Protein AF-A0A2A7MU70-F1 (afdb_monomer)

Radius of gyration: 35.74 Å; Cα contacts (8 Å, |Δi|>4): 914; chains: 1; bounding box: 142×62×98 Å

pLDDT: mean 81.2, std 16.35, range [29.73, 98.44]

Mean predicted aligned error: 14.12 Å

Structure (mmCIF, N/CA/C/O backbone):
data_AF-A0A2A7MU70-F1
#
_entry.id   AF-A0A2A7MU70-F1
#
loop_
_atom_site.group_PDB
_atom_site.id
_atom_site.type_symbol
_atom_site.label_atom_id
_atom_site.label_alt_id
_atom_site.label_comp_id
_atom_site.label_asym_id
_atom_site.label_entity_id
_atom_site.label_seq_id
_atom_site.pdbx_PDB_ins_code
_atom_site.Cartn_x
_atom_site.Cartn_y
_atom_site.Cartn_z
_atom_site.occupancy
_atom_site.B_iso_or_equiv
_atom_site.auth_seq_id
_atom_site.auth_comp_id
_atom_site.auth_asym_id
_atom_site.auth_atom_id
_atom_site.pdbx_PDB_model_num
ATOM 1 N N . MET A 1 1 ? 105.907 -12.868 -55.678 1.00 50.00 1 MET A N 1
ATOM 2 C CA . MET A 1 1 ? 104.737 -12.402 -56.465 1.00 50.00 1 MET A CA 1
ATOM 3 C C . MET A 1 1 ? 103.365 -12.575 -55.763 1.00 50.00 1 MET A C 1
ATOM 5 O O . MET A 1 1 ? 102.347 -12.581 -56.441 1.00 50.00 1 MET A O 1
ATOM 9 N N . ALA A 1 2 ? 103.272 -12.639 -54.420 1.00 52.34 2 ALA A N 1
ATOM 10 C CA . ALA A 1 2 ? 102.003 -12.931 -53.716 1.00 52.34 2 ALA A CA 1
ATOM 11 C C . ALA A 1 2 ? 101.252 -11.712 -53.111 1.00 52.34 2 ALA A C 1
ATOM 13 O O . ALA A 1 2 ? 100.068 -11.822 -52.807 1.00 52.34 2 ALA A O 1
ATOM 14 N N . LYS A 1 3 ? 101.882 -10.531 -52.970 1.00 53.47 3 LYS A N 1
ATOM 15 C CA . LYS A 1 3 ? 101.277 -9.360 -52.283 1.00 53.47 3 LYS A CA 1
ATOM 16 C C . LYS A 1 3 ? 100.297 -8.526 -53.140 1.00 53.47 3 LYS A C 1
ATOM 18 O O . LYS A 1 3 ? 99.399 -7.899 -52.589 1.00 53.47 3 LYS A O 1
ATOM 23 N N . GLY A 1 4 ? 100.407 -8.547 -54.475 1.00 58.09 4 GLY A N 1
ATOM 24 C CA . GLY A 1 4 ? 99.560 -7.740 -55.379 1.00 58.09 4 GLY A CA 1
ATOM 25 C C . GLY A 1 4 ? 98.138 -8.282 -55.596 1.00 58.09 4 GLY A C 1
ATOM 26 O O . GLY A 1 4 ? 97.181 -7.511 -55.635 1.00 58.09 4 GLY A O 1
ATOM 27 N N . LYS A 1 5 ? 97.966 -9.613 -55.648 1.00 58.41 5 LYS A N 1
ATOM 28 C CA . LYS A 1 5 ? 96.644 -10.255 -55.817 1.00 58.41 5 LYS A CA 1
ATOM 29 C C . LYS A 1 5 ? 95.727 -10.075 -54.599 1.00 58.41 5 LYS A C 1
ATOM 31 O O . LYS A 1 5 ? 94.513 -10.013 -54.765 1.00 58.41 5 LYS A O 1
ATOM 36 N N . TYR A 1 6 ? 96.285 -9.959 -53.391 1.00 60.03 6 TYR A N 1
ATOM 37 C CA . TYR A 1 6 ? 95.498 -9.769 -52.164 1.00 60.03 6 TYR A CA 1
ATOM 38 C C . TYR A 1 6 ? 94.924 -8.346 -52.059 1.00 60.03 6 TYR A C 1
ATOM 40 O O . TYR A 1 6 ? 93.779 -8.177 -51.651 1.00 60.03 6 TYR A O 1
ATOM 48 N N . LYS A 1 7 ? 95.681 -7.328 -52.502 1.00 67.56 7 LYS A N 1
ATOM 49 C CA . LYS A 1 7 ? 95.237 -5.923 -52.524 1.00 67.56 7 LYS A CA 1
ATOM 50 C C . LYS A 1 7 ? 94.101 -5.695 -53.528 1.00 67.56 7 LYS A C 1
ATOM 52 O O . LYS A 1 7 ? 93.102 -5.091 -53.165 1.00 67.56 7 LYS A O 1
ATOM 57 N N . SER A 1 8 ? 94.214 -6.254 -54.736 1.00 68.62 8 SER A N 1
ATOM 58 C CA . SER A 1 8 ? 93.162 -6.184 -55.766 1.00 68.62 8 SER A CA 1
ATOM 59 C C . SER A 1 8 ? 91.883 -6.927 -55.351 1.00 68.62 8 SER A C 1
ATOM 61 O O . SER A 1 8 ? 90.789 -6.400 -55.525 1.00 68.62 8 SER A O 1
ATOM 63 N N . ARG A 1 9 ? 91.992 -8.116 -54.736 1.00 70.94 9 ARG A N 1
ATOM 64 C CA . ARG A 1 9 ? 90.818 -8.846 -54.221 1.00 70.94 9 ARG A CA 1
ATOM 65 C C . ARG A 1 9 ? 90.132 -8.125 -53.063 1.00 70.94 9 ARG A C 1
ATOM 67 O O . ARG A 1 9 ? 88.909 -8.150 -52.997 1.00 70.94 9 ARG A O 1
ATOM 74 N N . LYS A 1 10 ? 90.900 -7.486 -52.172 1.00 76.12 10 LYS A N 1
ATOM 75 C CA . LYS A 1 10 ? 90.348 -6.666 -51.087 1.00 76.12 10 LYS A CA 1
ATOM 76 C C . LYS A 1 10 ? 89.645 -5.425 -51.640 1.00 76.12 10 LYS A C 1
ATOM 78 O O . LYS A 1 10 ? 88.503 -5.205 -51.289 1.00 76.12 10 LYS A O 1
ATOM 83 N N . GLN A 1 11 ? 90.262 -4.700 -52.574 1.00 75.88 11 GLN A N 1
ATOM 84 C CA . GLN A 1 11 ? 89.642 -3.532 -53.213 1.00 75.88 11 GLN A CA 1
ATOM 85 C C . GLN A 1 11 ? 88.355 -3.879 -53.969 1.00 75.88 11 GLN A C 1
ATOM 87 O O . GLN A 1 11 ? 87.390 -3.136 -53.868 1.00 75.88 11 GLN A O 1
ATOM 92 N N . ASN A 1 12 ? 88.304 -5.017 -54.671 1.00 75.62 12 ASN A N 1
ATOM 93 C CA . ASN A 1 12 ? 87.067 -5.460 -55.319 1.00 75.62 12 ASN A CA 1
ATOM 94 C C . ASN A 1 12 ? 85.997 -5.870 -54.301 1.00 75.62 12 ASN A C 1
ATOM 96 O O . ASN A 1 12 ? 84.830 -5.578 -54.517 1.00 75.62 12 ASN A O 1
ATOM 100 N N . ARG A 1 13 ? 86.379 -6.509 -53.186 1.00 76.75 13 ARG A N 1
ATOM 101 C CA . ARG A 1 13 ? 85.439 -6.843 -52.107 1.00 76.75 13 ARG A CA 1
ATOM 102 C C . ARG A 1 13 ? 84.904 -5.584 -51.424 1.00 76.75 13 ARG A C 1
ATOM 104 O O . ARG A 1 13 ? 83.701 -5.482 -51.249 1.00 76.75 13 ARG A O 1
ATOM 111 N N . ASP A 1 14 ? 85.774 -4.624 -51.125 1.00 78.88 14 ASP A N 1
ATOM 112 C CA . ASP A 1 14 ? 85.409 -3.338 -50.528 1.00 78.88 14 ASP A CA 1
ATOM 113 C C . ASP A 1 14 ? 84.527 -2.519 -51.495 1.00 78.88 14 ASP A C 1
ATOM 115 O O . ASP A 1 14 ? 83.565 -1.893 -51.065 1.00 78.88 14 ASP A O 1
ATOM 119 N N . ALA A 1 15 ? 84.792 -2.566 -52.809 1.00 77.88 15 ALA A N 1
ATOM 120 C CA . ALA A 1 15 ? 83.971 -1.909 -53.831 1.00 77.88 15 ALA A CA 1
ATOM 121 C C . ALA A 1 15 ? 82.601 -2.582 -54.026 1.00 77.88 15 ALA A C 1
ATOM 123 O O . ALA A 1 15 ? 81.600 -1.883 -54.165 1.00 77.88 15 ALA A O 1
ATOM 124 N N . SER A 1 16 ? 82.533 -3.918 -54.006 1.00 78.44 16 SER A N 1
ATOM 125 C CA . SER A 1 16 ? 81.261 -4.651 -54.013 1.00 78.44 16 SER A CA 1
ATOM 126 C C . SER A 1 16 ? 80.456 -4.378 -52.746 1.00 78.44 16 SER A C 1
ATOM 128 O O . SER A 1 16 ? 79.264 -4.115 -52.841 1.00 78.44 16 SER A O 1
ATOM 130 N N . GLN A 1 17 ? 81.111 -4.351 -51.584 1.00 83.00 17 GLN A N 1
ATOM 131 C CA . GLN A 1 17 ? 80.466 -4.068 -50.305 1.00 83.00 17 GLN A CA 1
ATOM 132 C C . GLN A 1 17 ? 79.958 -2.622 -50.228 1.00 83.00 17 GLN A C 1
ATOM 134 O O . GLN A 1 17 ? 78.823 -2.402 -49.829 1.00 83.00 17 GLN A O 1
ATOM 139 N N . LEU A 1 18 ? 80.724 -1.645 -50.728 1.00 82.88 18 LEU A N 1
ATOM 140 C CA . LEU A 1 18 ? 80.245 -0.268 -50.908 1.00 82.88 18 LEU A CA 1
ATOM 141 C C . LEU A 1 18 ? 79.073 -0.177 -51.894 1.00 82.88 18 LEU A C 1
ATOM 143 O O . LEU A 1 18 ? 78.164 0.621 -51.686 1.00 82.88 18 LEU A O 1
ATOM 147 N N . GLY A 1 19 ? 79.079 -0.979 -52.963 1.00 84.25 19 GLY A N 1
ATOM 148 C CA . GLY A 1 19 ? 77.960 -1.071 -53.901 1.00 84.25 19 GLY A CA 1
ATOM 149 C C . GLY A 1 19 ? 76.687 -1.600 -53.235 1.00 84.25 19 GLY A C 1
ATOM 150 O O . GLY A 1 19 ? 75.623 -1.007 -53.397 1.00 84.25 19 GLY A O 1
ATOM 151 N N . GLU A 1 20 ? 76.805 -2.665 -52.442 1.00 85.69 20 GLU A N 1
ATOM 152 C CA . GLU A 1 20 ? 75.705 -3.244 -51.660 1.00 85.69 20 GLU A CA 1
ATOM 153 C C . GLU A 1 20 ? 75.196 -2.280 -50.577 1.00 85.69 20 GLU A C 1
ATOM 155 O O . GLU A 1 20 ? 73.985 -2.111 -50.425 1.00 85.69 20 GLU A O 1
ATOM 160 N N . ASP A 1 21 ? 76.097 -1.590 -49.874 1.00 85.12 21 ASP A N 1
ATOM 161 C CA . ASP A 1 21 ? 75.745 -0.599 -48.854 1.00 85.12 21 ASP A CA 1
ATOM 162 C C . ASP A 1 21 ? 75.052 0.628 -49.470 1.00 85.12 21 ASP A C 1
ATOM 164 O O . ASP A 1 21 ? 74.083 1.138 -48.907 1.00 85.12 21 ASP A O 1
ATOM 168 N N . LEU A 1 22 ? 75.478 1.080 -50.657 1.00 87.44 22 LEU A N 1
ATOM 169 C CA . LEU A 1 22 ? 74.813 2.170 -51.382 1.00 87.44 22 LEU A CA 1
ATOM 170 C C . LEU A 1 22 ? 73.415 1.785 -51.870 1.00 87.44 22 LEU A C 1
ATOM 172 O O . LEU A 1 22 ? 72.514 2.624 -51.832 1.00 87.44 22 LEU A O 1
ATOM 176 N N . VAL A 1 23 ? 73.218 0.545 -52.326 1.00 89.00 23 VAL A N 1
ATOM 177 C CA . VAL A 1 23 ? 71.884 0.040 -52.685 1.00 89.00 23 VAL A CA 1
ATOM 178 C C . VAL A 1 23 ? 71.000 -0.018 -51.439 1.00 89.00 23 VAL A C 1
ATOM 180 O O . VAL A 1 23 ? 69.914 0.554 -51.444 1.00 89.00 23 VAL A O 1
ATOM 183 N N . ARG A 1 24 ? 71.507 -0.570 -50.329 1.00 89.25 24 ARG A N 1
ATOM 184 C CA . ARG A 1 24 ? 70.776 -0.630 -49.054 1.00 89.25 24 ARG A CA 1
ATOM 185 C C . ARG A 1 24 ? 70.381 0.754 -48.534 1.00 89.25 24 ARG A C 1
ATOM 187 O O . ARG A 1 24 ? 69.252 0.932 -48.088 1.00 89.25 24 ARG A O 1
ATOM 194 N N . LEU A 1 25 ? 71.282 1.736 -48.595 1.00 87.44 25 LEU A N 1
ATOM 195 C CA . LEU A 1 25 ? 70.993 3.111 -48.172 1.00 87.44 25 LEU A CA 1
ATOM 196 C C . LEU A 1 25 ? 69.966 3.795 -49.080 1.00 87.44 25 LEU A C 1
ATOM 198 O O . LEU A 1 25 ? 69.147 4.570 -48.591 1.00 87.44 25 LEU A O 1
ATOM 202 N N . ARG A 1 26 ? 69.977 3.509 -50.388 1.00 91.44 26 ARG A N 1
ATOM 203 C CA . ARG A 1 26 ? 68.947 4.007 -51.313 1.00 91.44 26 ARG A CA 1
ATOM 204 C C . ARG A 1 26 ? 67.582 3.409 -51.000 1.00 91.44 26 ARG A C 1
ATOM 206 O O . ARG A 1 26 ? 66.618 4.163 -50.932 1.00 91.44 26 ARG A O 1
ATOM 213 N N . ASP A 1 27 ? 67.515 2.108 -50.740 1.00 90.81 27 ASP A N 1
ATOM 214 C CA . ASP A 1 27 ? 66.263 1.439 -50.376 1.00 90.81 27 ASP A CA 1
ATOM 215 C C . ASP A 1 27 ? 65.715 1.967 -49.040 1.00 90.81 27 ASP A C 1
ATOM 217 O O . ASP A 1 27 ? 64.526 2.262 -48.924 1.00 90.81 27 ASP A O 1
ATOM 221 N N . GLN A 1 28 ? 66.588 2.185 -48.049 1.00 90.06 28 GLN A N 1
ATOM 222 C CA . GLN A 1 28 ? 66.215 2.812 -46.774 1.00 90.06 28 GLN A CA 1
ATOM 223 C C . GLN A 1 28 ? 65.716 4.249 -46.953 1.00 90.06 28 GLN A C 1
ATOM 225 O O . GLN A 1 28 ? 64.740 4.641 -46.320 1.00 90.06 28 GLN A O 1
ATOM 230 N N . LEU A 1 29 ? 66.350 5.036 -47.826 1.00 91.19 29 LEU A N 1
ATOM 231 C CA . LEU A 1 29 ? 65.926 6.407 -48.105 1.00 91.19 29 LEU A CA 1
ATOM 232 C C . LEU A 1 29 ? 64.557 6.452 -48.798 1.00 91.19 29 LEU A C 1
ATOM 234 O O . LEU A 1 29 ? 63.740 7.303 -48.456 1.00 91.19 29 LEU A O 1
ATOM 238 N N . VAL A 1 30 ? 64.284 5.531 -49.727 1.00 92.44 30 VAL A N 1
ATOM 239 C CA . VAL A 1 30 ? 62.965 5.403 -50.369 1.00 92.44 30 VAL A CA 1
ATOM 240 C C . VAL A 1 30 ? 61.893 5.024 -49.342 1.00 92.44 30 VAL A C 1
ATOM 242 O O . VAL A 1 30 ? 60.813 5.615 -49.338 1.00 92.44 30 VAL A O 1
ATOM 245 N N . GLU A 1 31 ? 62.194 4.096 -48.432 1.00 91.75 31 GLU A N 1
ATOM 246 C CA . GLU A 1 31 ? 61.264 3.685 -47.375 1.00 91.75 31 GLU A CA 1
ATOM 247 C C . GLU A 1 31 ? 60.972 4.817 -46.377 1.00 91.75 31 GLU A C 1
ATOM 249 O O . GLU A 1 31 ? 59.815 5.060 -46.034 1.00 91.75 31 GLU A O 1
ATOM 254 N N . GLU A 1 32 ? 61.991 5.563 -45.949 1.00 88.81 32 GLU A N 1
ATOM 255 C CA . GLU A 1 32 ? 61.807 6.711 -45.052 1.00 88.81 32 GLU A CA 1
ATOM 256 C C . GLU A 1 32 ? 61.077 7.875 -45.742 1.00 88.81 32 GLU A C 1
ATOM 258 O O . GLU A 1 32 ? 60.243 8.538 -45.123 1.00 88.81 32 GLU A O 1
ATOM 263 N N . GLN A 1 33 ? 61.300 8.098 -47.042 1.00 91.62 33 GLN A N 1
ATOM 264 C CA . GLN A 1 33 ? 60.516 9.064 -47.821 1.00 91.62 33 GLN A CA 1
ATOM 265 C C . GLN A 1 33 ? 59.041 8.662 -47.920 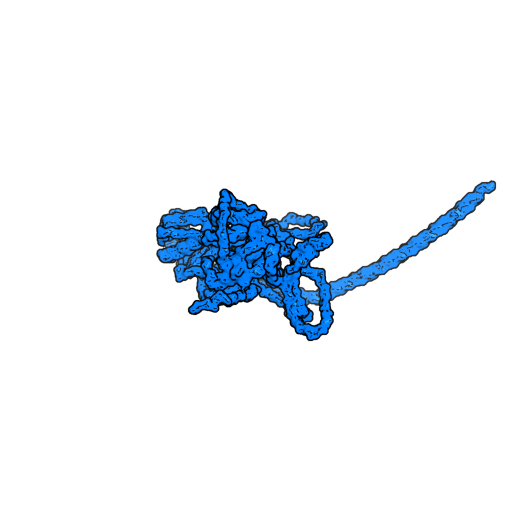1.00 91.62 33 GLN A C 1
ATOM 267 O O . GLN A 1 33 ? 58.169 9.526 -47.801 1.00 91.62 33 GLN A O 1
ATOM 272 N N . ARG A 1 34 ? 58.750 7.364 -48.076 1.00 92.00 34 ARG A N 1
ATOM 273 C CA . ARG A 1 34 ? 57.380 6.837 -48.057 1.00 92.00 34 ARG A CA 1
ATOM 274 C C . ARG A 1 34 ? 56.719 7.049 -46.694 1.00 92.00 34 ARG A C 1
ATOM 276 O O . ARG A 1 34 ? 55.629 7.610 -46.638 1.00 92.00 34 ARG A O 1
ATOM 283 N N . ARG A 1 35 ? 57.402 6.705 -45.596 1.00 90.25 35 ARG A N 1
ATOM 284 C CA . ARG A 1 35 ? 56.909 6.942 -44.224 1.00 90.25 35 ARG A CA 1
ATOM 285 C C . ARG A 1 35 ? 56.655 8.418 -43.941 1.00 90.25 35 ARG A C 1
ATOM 287 O O . ARG A 1 35 ? 55.662 8.760 -43.304 1.00 90.25 35 ARG A O 1
ATOM 294 N N . LEU A 1 36 ? 57.527 9.305 -44.421 1.00 90.50 36 LEU A N 1
ATOM 295 C CA . LEU A 1 36 ? 57.342 10.747 -44.275 1.00 90.50 36 LEU A CA 1
ATOM 296 C C . LEU A 1 36 ? 56.106 11.238 -45.043 1.00 90.50 36 LEU A C 1
ATOM 298 O O . LEU A 1 36 ? 55.382 12.091 -44.532 1.00 90.50 36 LEU A O 1
ATOM 302 N N . ALA A 1 37 ? 55.855 10.712 -46.246 1.00 92.12 37 ALA A N 1
ATOM 303 C CA . ALA A 1 37 ? 54.660 11.040 -47.021 1.00 92.12 37 ALA A CA 1
ATOM 304 C C . ALA A 1 37 ? 53.382 10.569 -46.306 1.00 92.12 37 ALA A C 1
ATOM 306 O O . ALA A 1 37 ? 52.474 11.371 -46.104 1.00 92.12 37 ALA A O 1
ATOM 307 N N . GLU A 1 38 ? 53.362 9.328 -45.809 1.00 91.25 38 GLU A N 1
ATOM 308 C CA . GLU A 1 38 ? 52.246 8.789 -45.018 1.00 91.25 38 GLU A CA 1
ATOM 309 C C . GLU A 1 38 ? 51.995 9.603 -43.736 1.00 91.25 38 GLU A C 1
ATOM 311 O O . GLU A 1 38 ? 50.849 9.888 -43.385 1.00 91.25 38 GLU A O 1
ATOM 316 N N . MET A 1 39 ? 53.053 10.025 -43.032 1.00 89.06 39 MET A N 1
ATOM 317 C CA . MET A 1 39 ? 52.909 10.879 -41.848 1.00 89.06 39 MET A CA 1
ATOM 318 C C . MET A 1 39 ? 52.376 12.273 -42.188 1.00 89.06 39 MET A C 1
ATOM 320 O O . MET A 1 39 ? 51.595 12.822 -41.410 1.00 89.06 39 MET A O 1
ATOM 324 N N . ARG A 1 40 ? 52.751 12.842 -43.339 1.00 92.50 40 ARG A N 1
ATOM 325 C CA . ARG A 1 40 ? 52.205 14.126 -43.802 1.00 92.50 40 ARG A CA 1
ATOM 326 C C . ARG A 1 40 ? 50.719 14.014 -44.115 1.00 92.50 40 ARG A C 1
ATOM 328 O O . ARG A 1 40 ? 49.951 14.814 -43.589 1.00 92.50 40 ARG A O 1
ATOM 335 N N . GLU A 1 41 ? 50.306 12.989 -44.856 1.00 91.75 41 GLU A N 1
ATOM 336 C CA . GLU A 1 41 ? 48.889 12.739 -45.149 1.00 91.75 41 GLU A CA 1
ATOM 337 C C . GLU A 1 41 ? 48.064 12.550 -43.869 1.00 91.75 41 GLU A C 1
ATOM 339 O O . GLU A 1 41 ? 47.000 13.153 -43.724 1.00 91.75 41 GLU A O 1
ATOM 344 N N . ARG A 1 42 ? 48.581 11.791 -42.891 1.00 90.88 42 ARG A N 1
ATOM 345 C CA . ARG A 1 42 ? 47.941 11.657 -41.570 1.00 90.88 42 ARG A CA 1
ATOM 346 C C . ARG A 1 42 ? 47.844 12.991 -40.839 1.00 90.88 42 ARG A C 1
ATOM 348 O O . ARG A 1 42 ? 46.791 13.300 -40.296 1.00 90.88 42 ARG A O 1
ATOM 355 N N . SER A 1 43 ? 48.905 13.799 -40.853 1.00 92.50 43 SER A N 1
ATOM 356 C CA . SER A 1 43 ? 48.896 15.111 -40.193 1.00 92.50 43 SER A CA 1
ATOM 357 C C . SER A 1 43 ? 47.890 16.082 -40.820 1.00 92.50 43 SER A C 1
ATOM 359 O O . SER A 1 43 ? 47.242 16.845 -40.106 1.00 92.50 43 SER A O 1
ATOM 361 N N . GLU A 1 44 ? 47.712 16.026 -42.143 1.00 93.56 44 GLU A N 1
ATOM 362 C CA . GLU A 1 44 ? 46.719 16.828 -42.857 1.00 93.56 44 GLU A CA 1
ATOM 363 C C . GLU A 1 44 ? 45.293 16.356 -42.561 1.00 93.56 44 GLU A C 1
ATOM 365 O O . GLU A 1 44 ? 44.403 17.184 -42.361 1.00 93.56 44 GLU A O 1
ATOM 370 N N . LEU A 1 45 ? 45.071 15.041 -42.491 1.00 93.06 45 LEU A N 1
ATOM 371 C CA . LEU A 1 45 ? 43.782 14.460 -42.119 1.00 93.06 45 LEU A CA 1
ATOM 372 C C . LEU A 1 45 ? 43.409 14.808 -40.672 1.00 93.06 45 LEU A C 1
ATOM 374 O O . LEU A 1 45 ? 42.289 15.251 -40.426 1.00 93.06 45 LEU A O 1
ATOM 378 N N . ASP A 1 46 ? 44.351 14.700 -39.735 1.00 90.69 46 ASP A N 1
ATOM 379 C CA . ASP A 1 46 ? 44.149 15.092 -38.336 1.00 90.69 46 ASP A CA 1
ATOM 380 C C . ASP A 1 46 ? 43.826 16.586 -38.208 1.00 90.69 46 ASP A C 1
ATOM 382 O O . ASP A 1 46 ? 42.947 16.972 -37.435 1.00 90.69 46 ASP A O 1
ATOM 386 N N . ALA A 1 47 ? 44.511 17.442 -38.974 1.00 93.00 47 ALA A N 1
ATOM 387 C CA . ALA A 1 47 ? 44.232 18.875 -38.994 1.00 93.00 47 ALA A CA 1
ATOM 388 C C . ALA A 1 47 ? 42.815 19.175 -39.511 1.00 93.00 47 ALA A C 1
ATOM 390 O O . ALA A 1 47 ? 42.127 20.017 -38.931 1.00 93.00 47 ALA A O 1
ATOM 391 N N . ARG A 1 48 ? 42.358 18.459 -40.549 1.00 94.25 48 ARG A N 1
ATOM 392 C CA . ARG A 1 48 ? 40.989 18.578 -41.080 1.00 94.25 48 ARG A CA 1
ATOM 393 C C . ARG A 1 48 ? 39.946 18.103 -40.072 1.00 94.25 48 ARG A C 1
ATOM 395 O O . ARG A 1 48 ? 39.055 18.870 -39.742 1.00 94.25 48 ARG A O 1
ATOM 402 N N . LEU A 1 49 ? 40.110 16.912 -39.490 1.00 91.88 49 LEU A N 1
ATOM 403 C CA . LEU A 1 49 ? 39.174 16.392 -38.484 1.00 91.88 49 LEU A CA 1
ATOM 404 C C . LEU A 1 49 ? 39.071 17.298 -37.250 1.00 91.88 49 LEU A C 1
ATOM 406 O O . LEU A 1 49 ? 37.993 17.443 -36.677 1.00 91.88 49 LEU A O 1
ATOM 410 N N . ARG A 1 50 ? 40.175 17.935 -36.834 1.00 92.19 50 ARG A N 1
ATOM 411 C CA . ARG A 1 50 ? 40.150 18.927 -35.747 1.00 92.19 50 ARG A CA 1
ATOM 412 C C . ARG A 1 50 ? 39.373 20.185 -36.125 1.00 92.19 50 ARG A C 1
ATOM 414 O O . ARG A 1 50 ? 38.678 20.723 -35.266 1.00 92.19 50 ARG A O 1
ATOM 421 N N . ALA A 1 51 ? 39.492 20.647 -37.369 1.00 93.88 51 ALA A N 1
ATOM 422 C CA . ALA A 1 51 ? 38.715 21.778 -37.866 1.00 93.88 51 ALA A CA 1
ATOM 423 C C . ALA A 1 51 ? 37.217 21.433 -37.931 1.00 93.88 51 ALA A C 1
ATOM 425 O O . ALA A 1 51 ? 36.409 22.175 -37.376 1.00 93.88 51 ALA A O 1
ATOM 426 N N . ASP A 1 52 ? 36.870 20.268 -38.483 1.00 91.50 52 ASP A N 1
ATOM 427 C CA . ASP A 1 52 ? 35.486 19.786 -38.580 1.00 91.50 52 ASP A CA 1
ATOM 428 C C . ASP A 1 52 ? 34.852 19.606 -37.190 1.00 91.50 52 ASP A C 1
ATOM 430 O O . ASP A 1 52 ? 33.708 19.996 -36.956 1.00 91.50 52 ASP A O 1
ATOM 434 N N . LEU A 1 53 ? 35.606 19.066 -36.223 1.00 90.31 53 LEU A N 1
ATOM 435 C CA . LEU A 1 53 ? 35.151 18.937 -34.838 1.00 90.31 53 LEU A CA 1
ATOM 436 C C . LEU A 1 53 ? 34.905 20.307 -34.192 1.00 90.31 53 LEU A C 1
ATOM 438 O O . LEU A 1 53 ? 33.909 20.479 -33.489 1.00 90.31 53 LEU A O 1
ATOM 442 N N . ALA A 1 54 ? 35.793 21.278 -34.415 1.00 92.38 54 ALA A N 1
ATOM 443 C CA . ALA A 1 54 ? 35.626 22.629 -33.885 1.00 92.38 54 ALA A CA 1
ATOM 444 C C . ALA A 1 54 ? 34.384 23.319 -34.473 1.00 92.38 54 ALA A C 1
ATOM 446 O O . ALA A 1 54 ? 33.630 23.955 -33.734 1.00 92.38 54 ALA A O 1
ATOM 447 N N . GLU A 1 55 ? 34.131 23.144 -35.771 1.00 94.12 55 GLU A N 1
ATOM 448 C CA . GLU A 1 55 ? 32.933 23.656 -36.438 1.00 94.12 55 GLU A CA 1
ATOM 449 C C . GLU A 1 55 ? 31.657 22.986 -35.909 1.00 94.12 55 GLU A C 1
ATOM 451 O O . GLU A 1 55 ? 30.692 23.673 -35.566 1.00 94.12 55 GLU A O 1
ATOM 456 N N . ALA A 1 56 ? 31.663 21.660 -35.743 1.00 89.81 56 ALA A N 1
ATOM 457 C CA . ALA A 1 56 ? 30.533 20.920 -35.184 1.00 89.81 56 ALA A CA 1
ATOM 458 C C . ALA A 1 56 ? 30.214 21.338 -33.737 1.00 89.81 56 ALA A C 1
ATOM 460 O O . ALA A 1 56 ? 29.041 21.470 -33.376 1.00 89.81 56 ALA A O 1
ATOM 461 N N . ILE A 1 57 ? 31.239 21.588 -32.912 1.00 88.56 57 ILE A N 1
ATOM 462 C CA . ILE A 1 57 ? 31.071 22.115 -31.549 1.00 88.56 57 ILE A CA 1
ATOM 463 C C . ILE A 1 57 ? 30.436 23.507 -31.595 1.00 88.56 57 ILE A C 1
ATOM 465 O O . ILE A 1 57 ? 29.449 23.739 -30.899 1.00 88.56 57 ILE A O 1
ATOM 469 N N . ALA A 1 58 ? 30.936 24.406 -32.446 1.00 91.50 58 ALA A N 1
ATOM 470 C CA . ALA A 1 58 ? 30.385 25.753 -32.578 1.00 91.50 58 ALA A CA 1
ATOM 471 C C . ALA A 1 58 ? 28.922 25.739 -33.058 1.00 91.50 58 ALA A C 1
ATOM 473 O O . ALA A 1 58 ? 28.089 26.472 -32.522 1.00 91.50 58 ALA A O 1
ATOM 474 N N . ALA A 1 59 ? 28.584 24.875 -34.019 1.00 88.56 59 ALA A N 1
ATOM 475 C CA . ALA A 1 59 ? 27.219 24.709 -34.511 1.00 88.56 59 ALA A CA 1
ATOM 476 C C . ALA A 1 59 ? 26.278 24.162 -33.426 1.00 88.56 59 ALA A C 1
ATOM 478 O O . ALA A 1 59 ? 25.183 24.695 -33.230 1.00 88.56 59 ALA A O 1
ATOM 479 N N . ARG A 1 60 ? 26.712 23.138 -32.676 1.00 90.88 60 ARG A N 1
ATOM 480 C CA . ARG A 1 60 ? 25.967 22.611 -31.523 1.00 90.88 60 ARG A CA 1
ATOM 481 C C . ARG A 1 60 ? 25.726 23.706 -30.488 1.00 90.88 60 ARG A C 1
ATOM 483 O O . ARG A 1 60 ? 24.593 23.893 -30.053 1.00 90.88 60 ARG A O 1
ATOM 490 N N . ASP A 1 61 ? 26.770 24.437 -30.112 1.00 89.62 61 ASP A N 1
ATOM 491 C CA . ASP A 1 61 ? 26.691 25.460 -29.073 1.00 89.62 61 ASP A CA 1
ATOM 492 C C . ASP A 1 61 ? 25.778 26.621 -29.502 1.00 89.62 61 ASP A C 1
ATOM 494 O O . ASP A 1 61 ? 24.989 27.103 -28.691 1.00 89.62 61 ASP A O 1
ATOM 498 N N . ALA A 1 62 ? 25.783 27.003 -30.784 1.00 88.00 62 ALA A N 1
ATOM 499 C CA . ALA A 1 62 ? 24.862 28.001 -31.332 1.00 88.00 62 ALA A CA 1
ATOM 500 C C . ALA A 1 62 ? 23.388 27.555 -31.271 1.00 88.00 62 ALA A C 1
ATOM 502 O O . ALA A 1 62 ? 22.515 28.358 -30.939 1.00 88.00 62 ALA A O 1
ATOM 503 N N . VAL A 1 63 ? 23.101 26.277 -31.549 1.00 88.12 63 VAL A N 1
ATOM 504 C CA . VAL A 1 63 ? 21.742 25.709 -31.448 1.00 88.12 63 VAL A CA 1
ATOM 505 C C . VAL A 1 63 ? 21.296 25.583 -29.987 1.00 88.12 63 VAL A C 1
ATOM 507 O O . VAL A 1 63 ? 20.137 25.855 -29.665 1.00 88.12 63 VAL A O 1
ATOM 510 N N . CYS A 1 64 ? 22.206 25.204 -29.087 1.00 85.94 64 CYS A N 1
ATOM 511 C CA . CYS A 1 64 ? 21.907 25.014 -27.668 1.00 85.94 64 CYS A CA 1
ATOM 512 C C . CYS A 1 64 ? 21.838 26.328 -26.873 1.00 85.94 64 CYS A C 1
ATOM 514 O O . CYS A 1 64 ? 21.103 26.389 -25.887 1.00 85.94 64 CYS A O 1
ATOM 516 N N . ALA A 1 65 ? 22.544 27.387 -27.281 1.00 90.81 65 ALA A N 1
ATOM 517 C CA . ALA A 1 65 ? 22.590 28.675 -26.580 1.00 90.81 65 ALA A CA 1
ATOM 518 C C . ALA A 1 65 ? 21.207 29.260 -26.208 1.00 90.81 65 ALA A C 1
ATOM 520 O O . ALA A 1 65 ? 21.003 29.564 -25.029 1.00 90.81 65 ALA A O 1
ATOM 521 N N . PRO A 1 66 ? 20.219 29.381 -27.121 1.00 88.81 66 PRO A N 1
ATOM 522 C CA . PRO A 1 66 ? 18.899 29.908 -26.762 1.00 88.81 66 PRO A CA 1
ATOM 523 C C . PRO A 1 66 ? 18.131 28.991 -25.799 1.00 88.81 66 PRO A C 1
ATOM 525 O O . PRO A 1 66 ? 17.371 29.474 -24.960 1.00 88.81 66 PRO A O 1
ATOM 528 N N . GLN A 1 67 ? 18.336 27.672 -25.880 1.00 84.81 67 GLN A N 1
ATOM 529 C CA . GLN A 1 67 ? 17.723 26.719 -24.951 1.00 84.81 67 GLN A CA 1
ATOM 530 C C . GLN A 1 67 ? 18.341 26.834 -23.554 1.00 84.81 67 GLN A C 1
ATOM 532 O O . GLN A 1 67 ? 17.609 26.870 -22.568 1.00 84.81 67 GLN A O 1
ATOM 537 N N . LEU A 1 68 ? 19.669 26.955 -23.463 1.00 86.38 68 LEU A N 1
ATOM 538 C CA . LEU A 1 68 ? 20.385 27.171 -22.203 1.00 86.38 68 LEU A CA 1
ATOM 539 C C . LEU A 1 68 ? 19.995 28.499 -21.547 1.00 86.38 68 LEU A C 1
ATOM 541 O O . LEU A 1 68 ? 19.810 28.544 -20.328 1.00 86.38 68 LEU A O 1
ATOM 545 N N . GLN A 1 69 ? 19.816 29.557 -22.343 1.00 89.81 69 GLN A N 1
ATOM 546 C CA . GLN A 1 69 ? 19.325 30.838 -21.842 1.00 89.81 69 GLN A CA 1
ATOM 547 C C . GLN A 1 69 ? 17.912 30.694 -21.274 1.00 89.81 69 GLN A C 1
ATOM 549 O O . GLN A 1 69 ? 17.682 31.055 -20.126 1.00 89.81 69 GLN A O 1
ATOM 554 N N . ARG A 1 70 ? 16.995 30.061 -22.015 1.00 87.69 70 ARG A N 1
ATOM 555 C CA . ARG A 1 70 ? 15.627 29.821 -21.539 1.00 87.69 70 ARG A CA 1
ATOM 556 C C . ARG A 1 70 ? 15.589 28.993 -20.253 1.00 87.69 70 ARG A C 1
ATOM 558 O O . ARG A 1 70 ? 14.859 29.340 -19.336 1.00 87.69 70 ARG A O 1
ATOM 565 N N . ILE A 1 71 ? 16.401 27.938 -20.155 1.00 85.31 71 ILE A N 1
ATOM 566 C CA . ILE A 1 71 ? 16.527 27.132 -18.928 1.00 85.31 71 ILE A CA 1
ATOM 567 C C . ILE A 1 71 ? 17.038 27.989 -17.763 1.00 85.31 71 ILE A C 1
ATOM 569 O O . ILE A 1 71 ? 16.601 27.809 -16.626 1.00 85.31 71 ILE A O 1
ATOM 573 N N . THR A 1 72 ? 17.963 28.913 -18.026 1.00 91.06 72 THR A N 1
ATOM 574 C CA . THR A 1 72 ? 18.486 29.835 -17.011 1.00 91.06 72 THR A CA 1
ATOM 575 C C . THR A 1 72 ? 17.401 30.795 -16.534 1.00 91.06 72 THR A C 1
ATOM 577 O O . THR A 1 72 ? 17.188 30.900 -15.326 1.00 91.06 72 THR A O 1
ATOM 580 N N . ASP A 1 73 ? 16.658 31.400 -17.459 1.00 91.12 73 ASP A N 1
ATOM 581 C CA . ASP A 1 73 ? 15.548 32.305 -17.156 1.00 91.12 73 ASP A CA 1
ATOM 582 C C . ASP A 1 73 ? 14.440 31.575 -16.370 1.00 91.12 73 ASP A C 1
ATOM 584 O O . ASP A 1 73 ? 14.014 32.026 -15.303 1.00 91.12 73 ASP A O 1
ATOM 588 N N . ASP A 1 74 ? 14.039 30.382 -16.823 1.00 87.00 74 ASP A N 1
ATOM 589 C CA . ASP A 1 74 ? 13.051 29.535 -16.143 1.00 87.00 74 ASP A CA 1
ATOM 590 C C . ASP A 1 74 ? 13.527 29.160 -14.729 1.00 87.00 74 ASP A C 1
ATOM 592 O O . ASP A 1 74 ? 12.758 29.201 -13.763 1.00 87.00 74 ASP A O 1
ATOM 596 N N . ARG A 1 75 ? 14.819 28.848 -14.562 1.00 89.00 75 ARG A N 1
ATOM 597 C CA . ARG A 1 75 ? 15.419 28.556 -13.253 1.00 89.00 75 ARG A CA 1
ATOM 598 C C . ARG A 1 75 ? 15.353 29.763 -12.320 1.00 89.00 75 ARG A C 1
ATOM 600 O O . ARG A 1 75 ? 15.121 29.580 -11.121 1.00 89.00 75 ARG A O 1
ATOM 607 N N . GLU A 1 76 ? 15.568 30.976 -12.820 1.00 92.19 76 GLU A N 1
ATOM 608 C CA . GLU A 1 76 ? 15.442 32.200 -12.023 1.00 92.19 76 GLU A CA 1
ATOM 609 C C . GLU A 1 76 ? 13.997 32.455 -11.590 1.00 92.19 76 GLU A C 1
ATOM 611 O O . GLU A 1 76 ? 13.757 32.716 -10.405 1.00 92.19 76 GLU A O 1
ATOM 616 N N . VAL A 1 77 ? 13.033 32.276 -12.497 1.00 92.62 77 VAL A N 1
ATOM 617 C CA . VAL A 1 77 ? 11.598 32.373 -12.186 1.00 92.62 77 VAL A CA 1
ATOM 618 C C . VAL A 1 77 ? 11.202 31.340 -11.130 1.00 92.62 77 VAL A C 1
ATOM 620 O O . VAL A 1 77 ? 10.614 31.698 -10.107 1.00 92.62 77 VAL A O 1
ATOM 623 N N . ILE A 1 78 ? 11.591 30.072 -11.299 1.00 85.94 78 ILE A N 1
ATOM 624 C CA . ILE A 1 78 ? 11.319 29.004 -10.324 1.00 85.94 78 ILE A CA 1
ATOM 625 C C . ILE A 1 78 ? 11.934 29.347 -8.962 1.00 85.94 78 ILE A C 1
ATOM 627 O O . ILE A 1 78 ? 11.289 29.166 -7.925 1.00 85.94 78 ILE A O 1
ATOM 631 N N . ARG A 1 79 ? 13.161 29.882 -8.930 1.00 89.56 79 ARG A N 1
ATOM 632 C CA . ARG A 1 79 ? 13.815 30.326 -7.687 1.00 89.56 79 ARG A CA 1
ATOM 633 C C . ARG A 1 79 ? 13.069 31.477 -7.018 1.00 89.56 79 ARG A C 1
ATOM 635 O O . ARG A 1 79 ? 12.959 31.479 -5.791 1.00 89.56 79 ARG A O 1
ATOM 642 N N . ALA A 1 80 ? 12.574 32.453 -7.778 1.00 92.12 80 ALA A N 1
ATOM 643 C CA . ALA A 1 80 ? 11.765 33.550 -7.250 1.00 92.12 80 ALA A CA 1
ATOM 644 C C . ALA A 1 80 ? 10.449 33.028 -6.652 1.00 92.12 80 ALA A C 1
ATOM 646 O O . ALA A 1 80 ? 10.213 33.206 -5.458 1.00 92.12 80 ALA A O 1
ATOM 647 N N . VAL A 1 81 ? 9.681 32.251 -7.421 1.00 88.50 81 VAL A N 1
ATOM 648 C CA . VAL A 1 81 ? 8.409 31.656 -6.976 1.00 88.50 81 VAL A CA 1
ATOM 649 C C . VAL A 1 81 ? 8.602 30.757 -5.751 1.00 88.50 81 VAL A C 1
ATOM 651 O O . VAL A 1 81 ? 7.802 30.783 -4.817 1.00 88.50 81 VAL A O 1
ATOM 654 N N . THR A 1 82 ? 9.691 29.986 -5.695 1.00 82.94 82 THR A N 1
ATOM 655 C CA . THR A 1 82 ? 10.002 29.133 -4.536 1.00 82.94 82 THR A CA 1
ATOM 656 C C . THR A 1 82 ? 10.299 29.963 -3.284 1.00 82.94 82 THR A C 1
ATOM 658 O O . THR A 1 82 ? 9.849 29.605 -2.191 1.00 82.94 82 THR A O 1
ATOM 661 N N . ARG A 1 83 ? 11.016 31.091 -3.416 1.00 89.50 83 ARG A N 1
ATOM 662 C CA . ARG A 1 83 ? 11.256 32.026 -2.302 1.00 89.50 83 ARG A CA 1
ATOM 663 C C . ARG A 1 83 ? 9.957 32.663 -1.814 1.00 89.50 83 ARG A C 1
ATOM 665 O O . ARG A 1 83 ? 9.736 32.688 -0.600 1.00 89.50 83 ARG A O 1
ATOM 672 N N . ASP A 1 84 ? 9.096 33.097 -2.728 1.00 89.38 84 ASP A N 1
ATOM 673 C CA . ASP A 1 84 ? 7.801 33.701 -2.401 1.00 89.38 84 ASP A CA 1
ATOM 674 C C . ASP A 1 84 ? 6.874 32.690 -1.723 1.00 89.38 84 ASP A C 1
ATOM 676 O O . ASP A 1 84 ? 6.317 32.974 -0.662 1.00 89.38 84 ASP A O 1
ATOM 680 N N . ARG A 1 85 ? 6.803 31.455 -2.237 1.00 82.62 85 ARG A N 1
ATOM 681 C CA . ARG A 1 85 ? 6.089 30.342 -1.592 1.00 82.62 85 ARG A CA 1
ATOM 682 C C . ARG A 1 85 ? 6.615 30.084 -0.182 1.00 82.62 85 ARG A C 1
ATOM 684 O O . ARG A 1 85 ? 5.829 29.908 0.748 1.00 82.62 85 ARG A O 1
ATOM 691 N N . ALA A 1 86 ? 7.934 30.065 0.010 1.00 77.56 86 ALA A N 1
ATOM 692 C CA . ALA A 1 86 ? 8.523 29.879 1.333 1.00 77.56 86 ALA A CA 1
ATOM 693 C C . ALA A 1 86 ? 8.174 31.040 2.284 1.00 77.56 86 ALA A C 1
ATOM 695 O O . ALA A 1 86 ? 7.894 30.806 3.461 1.00 77.56 86 ALA A O 1
ATOM 696 N N . ALA A 1 87 ? 8.154 32.283 1.791 1.00 86.81 87 ALA A N 1
ATOM 697 C CA . ALA A 1 87 ? 7.741 33.454 2.560 1.00 86.81 87 ALA A CA 1
ATOM 698 C C . ALA A 1 87 ? 6.249 33.412 2.931 1.00 86.81 87 ALA A C 1
ATOM 700 O O . ALA A 1 87 ? 5.911 33.627 4.099 1.00 86.81 87 ALA A O 1
ATOM 701 N N . ALA A 1 88 ? 5.379 33.056 1.983 1.00 82.69 88 ALA A N 1
ATOM 702 C CA . ALA A 1 88 ? 3.952 32.853 2.206 1.00 82.69 88 ALA A CA 1
ATOM 703 C C . ALA A 1 88 ? 3.705 31.752 3.245 1.00 82.69 88 ALA A C 1
ATOM 705 O O . ALA A 1 88 ? 3.017 31.993 4.233 1.00 82.69 88 ALA A O 1
ATOM 706 N N . ASN A 1 89 ? 4.366 30.596 3.121 1.00 72.19 89 ASN A N 1
ATOM 707 C CA . ASN A 1 89 ? 4.287 29.510 4.102 1.00 72.19 89 ASN A CA 1
ATOM 708 C C . ASN A 1 89 ? 4.731 29.953 5.504 1.00 72.19 89 ASN A C 1
ATOM 710 O O . ASN A 1 89 ? 4.089 29.603 6.493 1.00 72.19 89 ASN A O 1
ATOM 714 N N . ARG A 1 90 ? 5.803 30.753 5.618 1.00 80.75 90 ARG A N 1
ATOM 715 C CA . ARG A 1 90 ? 6.216 31.345 6.905 1.00 80.75 90 ARG A CA 1
ATOM 716 C C . ARG A 1 90 ? 5.178 32.326 7.450 1.00 80.75 90 ARG A C 1
ATOM 718 O O . ARG A 1 90 ? 5.011 32.412 8.663 1.00 80.75 90 ARG A O 1
ATOM 725 N N . SER A 1 91 ? 4.510 33.095 6.591 1.00 85.81 91 SER A N 1
ATOM 726 C CA . SER A 1 91 ? 3.426 33.997 7.001 1.00 85.81 91 SER A CA 1
ATOM 727 C C . SER A 1 91 ? 2.209 33.214 7.493 1.00 85.81 91 SER A C 1
ATOM 729 O O . SER A 1 91 ? 1.729 33.476 8.592 1.00 85.81 91 SER A O 1
ATOM 731 N N . ILE A 1 92 ? 1.768 32.204 6.740 1.00 78.56 92 ILE A N 1
ATOM 732 C CA . ILE A 1 92 ? 0.655 31.320 7.106 1.00 78.56 92 ILE A CA 1
ATOM 733 C C . ILE A 1 92 ? 0.948 30.625 8.434 1.00 78.56 92 ILE A C 1
ATOM 735 O O . ILE A 1 92 ? 0.116 30.678 9.329 1.00 78.56 92 ILE A O 1
ATOM 739 N N . ARG A 1 93 ? 2.150 30.057 8.616 1.00 72.69 93 ARG A N 1
ATOM 740 C CA . ARG A 1 93 ? 2.549 29.454 9.899 1.00 72.69 93 ARG A CA 1
ATOM 741 C C . ARG A 1 93 ? 2.499 30.450 11.053 1.00 72.69 93 ARG A C 1
ATOM 743 O O . ARG A 1 93 ? 1.984 30.102 12.104 1.00 72.69 93 ARG A O 1
ATOM 750 N N . ARG A 1 94 ? 2.975 31.687 10.862 1.00 82.94 94 ARG A N 1
ATOM 751 C CA . ARG A 1 94 ? 2.883 32.739 11.891 1.00 82.94 94 ARG A CA 1
ATOM 752 C C . ARG A 1 94 ? 1.434 33.080 12.241 1.00 82.94 94 ARG A C 1
ATOM 754 O O . ARG A 1 94 ? 1.129 33.256 13.413 1.00 82.94 94 ARG A O 1
ATOM 761 N N . HIS A 1 95 ? 0.544 33.176 11.255 1.00 85.69 95 HIS A N 1
ATOM 762 C CA . HIS A 1 95 ? -0.877 33.432 11.510 1.00 85.69 95 HIS A CA 1
ATOM 763 C C . HIS A 1 95 ? -1.555 32.237 12.178 1.00 85.69 95 HIS A C 1
ATOM 765 O O . HIS A 1 95 ? -2.263 32.426 13.156 1.00 85.69 95 HIS A O 1
ATOM 771 N N . SER A 1 96 ? -1.287 31.018 11.710 1.00 76.44 96 SER A N 1
ATOM 772 C CA . SER A 1 96 ? -1.767 29.781 12.329 1.00 76.44 96 SER A CA 1
ATOM 773 C C . SER A 1 96 ? -1.310 29.683 13.781 1.00 76.44 96 SER A C 1
ATOM 775 O O . SER A 1 96 ? -2.142 29.450 14.643 1.00 76.44 96 SER A O 1
ATOM 777 N N . GLN A 1 97 ? -0.041 29.974 14.075 1.00 80.69 97 GLN A N 1
ATOM 778 C CA . GLN A 1 97 ? 0.463 30.024 15.444 1.00 80.69 97 GLN A CA 1
ATOM 779 C C . GLN A 1 97 ? -0.274 31.073 16.282 1.00 80.69 97 GLN A C 1
ATOM 781 O O . GLN A 1 97 ? -0.703 30.753 17.380 1.00 80.69 97 GLN A O 1
ATOM 786 N N . LYS A 1 98 ? -0.494 32.290 15.765 1.00 87.81 98 LYS A N 1
ATOM 787 C CA . LYS A 1 98 ? -1.273 33.320 16.475 1.00 87.81 98 LYS A CA 1
ATOM 788 C C . LYS A 1 98 ? -2.715 32.889 16.744 1.00 87.81 98 LYS A C 1
ATOM 790 O O . LYS A 1 98 ? -3.234 33.176 17.815 1.00 87.81 98 LYS A O 1
ATOM 795 N N . VAL A 1 99 ? -3.364 32.226 15.785 1.00 83.56 99 VAL A N 1
ATOM 796 C CA . VAL A 1 99 ? -4.721 31.678 15.948 1.00 83.56 99 VAL A CA 1
ATOM 797 C C . VAL A 1 99 ? -4.720 30.557 16.981 1.00 83.56 99 VAL A C 1
ATOM 799 O O . VAL A 1 99 ? -5.611 30.520 17.819 1.00 83.56 99 VAL A O 1
ATOM 802 N N . THR A 1 100 ? -3.711 29.687 16.968 1.00 79.62 100 THR A N 1
ATOM 803 C CA . THR A 1 100 ? -3.527 28.640 17.975 1.00 79.62 100 THR A CA 1
ATOM 804 C C . THR A 1 100 ? -3.301 29.235 19.359 1.00 79.62 100 THR A C 1
ATOM 806 O O . THR A 1 100 ? -4.016 28.884 20.283 1.00 79.62 100 THR A O 1
ATOM 809 N N . GLU A 1 101 ? -2.374 30.180 19.516 1.00 85.12 101 GLU A N 1
ATOM 810 C CA . GLU A 1 101 ? -2.112 30.876 20.782 1.00 85.12 101 GLU A CA 1
ATOM 811 C C . GLU A 1 101 ? -3.361 31.597 21.298 1.00 85.12 101 GLU A C 1
ATOM 813 O O . GLU A 1 101 ? -3.701 31.486 22.474 1.00 85.12 101 GLU A O 1
ATOM 818 N N . TRP A 1 102 ? -4.077 32.295 20.412 1.00 90.62 102 TRP A N 1
ATOM 819 C CA . TRP A 1 102 ? -5.365 32.906 20.729 1.00 90.62 102 TRP A CA 1
ATOM 820 C C . TRP A 1 102 ? -6.385 31.857 21.179 1.00 90.62 102 TRP A C 1
ATOM 822 O O . TRP A 1 102 ? -6.995 32.018 22.229 1.00 90.62 102 TRP A O 1
ATOM 832 N N . GLY A 1 103 ? -6.544 30.765 20.433 1.00 79.88 103 GLY A N 1
ATOM 833 C CA . GLY A 1 103 ? -7.511 29.715 20.730 1.00 79.88 103 GLY A CA 1
ATOM 834 C C . GLY A 1 103 ? -7.216 29.003 22.048 1.00 79.88 103 GLY A C 1
ATOM 835 O O . GLY A 1 103 ? -8.117 28.842 22.867 1.00 79.88 103 GLY A O 1
ATOM 836 N N . LEU A 1 104 ? -5.949 28.667 22.302 1.00 81.00 104 LEU A N 1
ATOM 837 C CA . LEU A 1 104 ? -5.484 28.117 23.576 1.00 81.00 104 LEU A CA 1
ATOM 838 C C . LEU A 1 104 ? -5.775 29.075 24.739 1.00 81.00 104 LEU A C 1
ATOM 840 O O . LEU A 1 104 ? -6.218 28.628 25.794 1.00 81.00 104 LEU A O 1
ATOM 844 N N . ARG A 1 105 ? -5.569 30.385 24.547 1.00 81.56 105 ARG A N 1
ATOM 845 C CA . ARG A 1 105 ? -5.797 31.405 25.581 1.00 81.56 105 ARG A CA 1
ATOM 846 C C . ARG A 1 105 ? -7.281 31.673 25.850 1.00 81.56 105 ARG A C 1
ATOM 848 O O . ARG A 1 105 ? -7.677 31.720 27.008 1.00 81.56 105 ARG A O 1
ATOM 855 N N . GLU A 1 106 ? -8.094 31.869 24.812 1.00 82.62 106 GLU A N 1
ATOM 856 C CA . GLU A 1 106 ? -9.507 32.264 24.955 1.00 82.62 106 GLU A CA 1
ATOM 857 C C . GLU A 1 106 ? -10.440 31.078 25.229 1.00 82.62 106 GLU A C 1
ATOM 859 O O . GLU A 1 106 ? -11.437 31.200 25.950 1.00 82.62 106 GLU A O 1
ATOM 864 N N . LEU A 1 107 ? -10.160 29.925 24.617 1.00 78.06 107 LEU A N 1
ATOM 865 C CA . LEU A 1 107 ? -11.009 28.740 24.728 1.00 78.06 107 LEU A CA 1
ATOM 866 C C . LEU A 1 107 ? -10.485 27.744 25.766 1.00 78.06 107 LEU A C 1
ATOM 868 O O . LEU A 1 107 ? -11.274 26.961 26.294 1.00 78.06 107 LEU A O 1
ATOM 872 N N . GLY A 1 108 ? -9.192 27.799 26.092 1.00 76.75 108 GLY A N 1
ATOM 873 C CA . GLY A 1 108 ? -8.501 26.786 26.885 1.00 76.75 108 GLY A CA 1
ATOM 874 C C . GLY A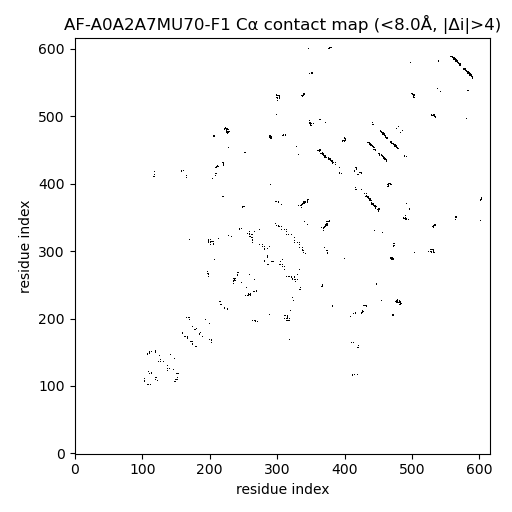 1 108 ? -7.997 25.633 26.014 1.00 76.75 108 GLY A C 1
ATOM 875 O O . GLY A 1 108 ? -8.596 25.307 24.986 1.00 76.75 108 GLY A O 1
ATOM 876 N N . ALA A 1 109 ? -6.898 24.998 26.434 1.00 74.31 109 ALA A N 1
ATOM 877 C CA . ALA A 1 109 ? -6.197 23.989 25.638 1.00 74.31 109 ALA A CA 1
ATOM 878 C C . ALA A 1 109 ? -7.080 22.804 25.223 1.00 74.31 109 ALA A C 1
ATOM 880 O O . ALA A 1 109 ? -7.105 22.442 24.052 1.00 74.31 109 ALA A O 1
ATOM 881 N N . GLU A 1 110 ? -7.857 22.249 26.155 1.00 73.38 110 GLU A N 1
ATOM 882 C CA . GLU A 1 110 ? -8.731 21.094 25.902 1.00 73.38 110 GLU A CA 1
ATOM 883 C C . GLU A 1 110 ? -9.874 21.415 24.935 1.00 73.38 110 GLU A C 1
ATOM 885 O O . GLU A 1 110 ? -10.131 20.651 24.010 1.00 73.38 110 GLU A O 1
ATOM 890 N N . TYR A 1 111 ? -10.546 22.558 25.113 1.00 74.12 111 TYR A N 1
ATOM 891 C CA . TYR A 1 111 ? -11.654 22.956 24.242 1.00 74.12 111 TYR A CA 1
ATOM 892 C C . TYR A 1 111 ? -11.154 23.322 22.845 1.00 74.12 111 TYR A C 1
ATOM 894 O O . TYR A 1 111 ? -11.767 22.949 21.848 1.00 74.12 111 TYR A O 1
ATOM 902 N N . PHE A 1 112 ? -10.033 24.045 22.762 1.00 77.06 112 PHE A N 1
ATOM 903 C CA . PHE A 1 112 ? -9.410 24.370 21.486 1.00 77.06 112 PHE A CA 1
ATOM 904 C C . PHE A 1 112 ? -8.954 23.104 20.753 1.00 77.06 112 PHE A C 1
ATOM 906 O O . PHE A 1 112 ? -9.242 22.957 19.569 1.00 77.06 112 PHE A O 1
ATOM 913 N N . TYR A 1 113 ? -8.309 22.169 21.457 1.00 75.12 113 TYR A N 1
ATOM 914 C CA . TYR A 1 113 ? -7.907 20.887 20.886 1.00 75.12 113 TYR A CA 1
ATOM 915 C C . TYR A 1 113 ? -9.124 20.093 20.399 1.00 75.12 113 TYR A C 1
ATOM 917 O O . TYR A 1 113 ? -9.157 19.733 19.229 1.00 75.12 113 TYR A O 1
ATOM 925 N N . ALA A 1 114 ? -10.172 19.948 21.216 1.00 73.56 114 ALA A N 1
ATOM 926 C CA . ALA A 1 114 ? -11.412 19.280 20.816 1.00 73.56 114 ALA A CA 1
ATOM 927 C C . ALA A 1 114 ? -12.089 19.925 19.600 1.00 73.56 114 ALA A C 1
ATOM 929 O O . ALA A 1 114 ? -12.652 19.221 18.767 1.00 73.56 114 ALA A O 1
ATOM 930 N N . LEU A 1 115 ? -12.015 21.248 19.461 1.00 72.69 115 LEU A N 1
ATOM 931 C CA . LEU A 1 115 ? -12.568 21.958 18.309 1.00 72.69 115 LEU A CA 1
ATOM 932 C C . LEU A 1 115 ? -11.752 21.726 17.027 1.00 72.69 115 LEU A C 1
ATOM 934 O O . LEU A 1 115 ? -12.324 21.682 15.942 1.00 72.69 115 LEU A O 1
ATOM 938 N N . VAL A 1 116 ? -10.430 21.585 17.142 1.00 70.38 116 VAL A N 1
ATOM 939 C CA . VAL A 1 116 ? -9.524 21.418 15.993 1.00 70.38 116 VAL A CA 1
ATOM 940 C C . VAL A 1 116 ? -9.401 19.955 15.562 1.00 70.38 116 VAL A C 1
ATOM 942 O O . VAL A 1 116 ? -9.328 19.672 14.367 1.00 70.38 116 VAL A O 1
ATOM 945 N N . THR A 1 117 ? -9.367 19.022 16.512 1.00 64.31 117 THR A N 1
ATOM 946 C CA . THR A 1 117 ? -9.118 17.596 16.247 1.00 64.31 117 THR A CA 1
ATOM 947 C C . THR A 1 117 ? -10.376 16.739 16.341 1.00 64.31 117 THR A C 1
ATOM 949 O O . THR A 1 117 ? -10.355 15.591 15.913 1.00 64.31 117 THR A O 1
ATOM 952 N N . GLY A 1 118 ? -11.459 17.259 16.925 1.00 63.31 118 GLY A N 1
ATOM 953 C CA . GLY A 1 118 ? -12.612 16.465 17.354 1.00 63.31 118 GLY A CA 1
ATOM 954 C C . GLY A 1 118 ? -12.349 15.671 18.640 1.00 63.31 118 GLY A C 1
ATOM 955 O O . GLY A 1 118 ? -13.300 15.285 19.324 1.00 63.31 118 GLY A O 1
ATOM 956 N N . ASN A 1 119 ? -11.081 15.450 19.016 1.00 69.00 119 ASN A N 1
ATOM 957 C CA . ASN A 1 119 ? -10.722 14.657 20.182 1.00 69.00 119 ASN A CA 1
ATOM 958 C C . ASN A 1 119 ? -10.802 15.467 21.474 1.00 69.00 119 ASN A C 1
ATOM 960 O O . ASN A 1 119 ? -10.171 16.504 21.656 1.00 69.00 119 ASN A O 1
ATOM 964 N N . ARG A 1 120 ? -11.540 14.919 22.430 1.00 71.56 120 ARG A N 1
ATOM 965 C CA . ARG A 1 120 ? -11.734 15.465 23.766 1.00 71.56 120 ARG A CA 1
ATOM 966 C C . ARG A 1 120 ? -10.647 14.966 24.727 1.00 71.56 120 ARG A C 1
ATOM 968 O O . ARG A 1 120 ? -10.943 14.375 25.764 1.00 71.56 120 ARG A O 1
ATOM 975 N N . MET A 1 121 ? -9.377 15.142 24.348 1.00 66.25 121 MET A N 1
ATOM 976 C CA . MET A 1 121 ? -8.242 14.678 25.150 1.00 66.25 121 MET A CA 1
ATOM 977 C C . MET A 1 121 ? -8.064 15.529 26.407 1.00 66.25 121 MET A C 1
ATOM 979 O O . MET A 1 121 ? -8.218 16.751 26.397 1.00 66.25 121 MET A O 1
ATOM 983 N N . ARG A 1 122 ? -7.679 14.855 27.487 1.00 68.44 122 ARG A N 1
ATOM 984 C CA . ARG A 1 122 ? -7.276 15.467 28.743 1.00 68.44 122 ARG A CA 1
ATOM 985 C C . ARG A 1 122 ? -5.795 15.833 28.693 1.00 68.44 122 ARG A C 1
ATOM 987 O O . ARG A 1 122 ? -4.951 14.950 28.543 1.00 68.44 122 ARG A O 1
ATOM 994 N N . PHE A 1 123 ? -5.463 17.104 28.896 1.00 71.06 123 PHE A N 1
ATOM 995 C CA . PHE A 1 123 ? -4.064 17.504 29.057 1.00 71.06 123 PHE A CA 1
ATOM 996 C C . PHE A 1 123 ? -3.635 17.308 30.512 1.00 71.06 123 PHE A C 1
ATOM 998 O O . PHE A 1 123 ? -4.346 17.703 31.431 1.00 71.06 123 PHE A O 1
ATOM 1005 N N . LEU A 1 124 ? -2.458 16.719 30.743 1.00 68.06 124 LEU A N 1
ATOM 1006 C CA . LEU A 1 124 ? -1.871 16.557 32.086 1.00 68.06 124 LEU A CA 1
ATOM 1007 C C . LEU A 1 124 ? -0.933 17.715 32.464 1.00 68.06 124 LEU A C 1
ATOM 1009 O O . LEU A 1 124 ? -0.120 17.601 33.379 1.00 68.06 124 LEU A O 1
ATOM 1013 N N . GLU A 1 125 ? -1.020 18.843 31.757 1.00 69.62 125 GLU A N 1
ATOM 1014 C CA . GLU A 1 125 ? -0.127 19.978 31.970 1.00 69.62 125 GLU A CA 1
ATOM 1015 C C . GLU A 1 125 ? -0.168 20.453 33.432 1.00 69.62 125 GLU A C 1
ATOM 1017 O O . GLU A 1 125 ? -1.231 20.589 34.047 1.00 69.62 125 GLU A O 1
ATOM 1022 N N . GLY A 1 126 ? 1.021 20.645 34.009 1.00 62.97 126 GLY A N 1
ATOM 1023 C CA . GLY A 1 126 ? 1.195 21.005 35.413 1.00 62.97 126 GLY A CA 1
ATOM 1024 C C . GLY A 1 126 ? 1.048 19.848 36.410 1.00 62.97 126 GLY A C 1
ATOM 1025 O O . GLY A 1 126 ? 1.277 20.071 37.600 1.00 62.97 126 GLY A O 1
ATOM 1026 N N . VAL A 1 127 ? 0.728 18.621 35.989 1.00 68.56 127 VAL A N 1
ATOM 1027 C CA . VAL A 1 127 ? 0.601 17.461 36.884 1.00 68.56 127 VAL A CA 1
ATOM 1028 C C . VAL A 1 127 ? 1.625 16.387 36.511 1.00 68.56 127 VAL A C 1
ATOM 1030 O O . VAL A 1 127 ? 1.487 15.695 35.514 1.00 68.56 127 VAL A O 1
ATOM 1033 N N . TYR A 1 128 ? 2.672 16.252 37.331 1.00 66.75 128 TYR A N 1
ATOM 1034 C CA . TYR A 1 128 ? 3.810 15.355 37.065 1.00 66.75 128 TYR A CA 1
ATOM 1035 C C . TYR A 1 128 ? 3.548 13.872 37.378 1.00 66.75 128 TYR A C 1
ATOM 1037 O O . TYR A 1 128 ? 4.355 13.026 37.008 1.00 66.75 128 TYR A O 1
ATOM 1045 N N . SER A 1 129 ? 2.459 13.540 38.077 1.00 68.94 129 SER A N 1
ATOM 1046 C CA . SER A 1 129 ? 2.148 12.154 38.446 1.00 68.94 129 SER A CA 1
ATOM 1047 C C . SER A 1 129 ? 1.182 11.527 37.445 1.00 68.94 129 SER A C 1
ATOM 1049 O O . SER A 1 129 ? 0.063 12.011 37.285 1.00 68.94 129 SER A O 1
ATOM 1051 N N . THR A 1 130 ? 1.597 10.421 36.827 1.00 57.50 130 THR A N 1
ATOM 1052 C CA . THR A 1 130 ? 0.776 9.594 35.924 1.00 57.50 130 THR A CA 1
ATOM 1053 C C . THR A 1 130 ? -0.261 8.743 36.658 1.00 57.50 130 THR A C 1
ATOM 1055 O O . THR A 1 130 ? -1.155 8.199 36.024 1.00 57.50 130 THR A O 1
ATOM 1058 N N . ASN A 1 131 ? -0.168 8.637 37.990 1.00 67.50 131 ASN A N 1
ATOM 1059 C CA . ASN A 1 131 ? -1.000 7.737 38.803 1.00 67.50 131 ASN A CA 1
ATOM 1060 C C . ASN A 1 131 ? -2.215 8.437 39.437 1.00 67.50 131 ASN A C 1
ATOM 1062 O O . ASN A 1 131 ? -2.913 7.853 40.266 1.00 67.50 131 ASN A O 1
ATOM 1066 N N . LEU A 1 132 ? -2.444 9.714 39.127 1.00 69.19 132 LEU A N 1
ATOM 1067 C CA . LEU A 1 132 ? -3.584 10.454 39.656 1.00 69.19 132 LEU A CA 1
ATOM 1068 C C . LEU A 1 132 ? -4.833 10.169 38.821 1.00 69.19 132 LEU A C 1
ATOM 1070 O O . LEU A 1 132 ? -4.816 10.313 37.601 1.00 69.19 132 LEU A O 1
ATOM 1074 N N . LYS A 1 133 ? -5.939 9.833 39.497 1.00 70.88 133 LYS A N 1
ATOM 1075 C CA . LYS A 1 133 ? -7.259 9.750 38.861 1.00 70.88 133 LYS A CA 1
ATOM 1076 C C . LYS A 1 133 ? -7.621 11.086 38.212 1.00 70.88 133 LYS A C 1
ATOM 1078 O O . LYS A 1 133 ? -7.239 12.148 38.713 1.00 70.88 133 LYS A O 1
ATOM 1083 N N . GLY A 1 134 ? -8.412 11.034 37.142 1.00 68.06 134 GLY A N 1
ATOM 1084 C CA . GLY A 1 134 ? -8.795 12.217 36.375 1.00 68.06 134 GLY A CA 1
ATOM 1085 C C . GLY A 1 134 ? -9.360 13.355 37.237 1.00 68.06 134 GLY A C 1
ATOM 1086 O O . GLY A 1 134 ? -8.907 14.492 37.146 1.00 68.06 134 GLY A O 1
ATOM 1087 N N . GLU A 1 135 ? -10.256 13.062 38.173 1.00 75.00 135 GLU A N 1
ATOM 1088 C CA . GLU A 1 135 ? -10.832 14.079 39.068 1.00 75.00 135 GLU A CA 1
ATOM 1089 C C . GLU A 1 135 ? -9.785 14.822 39.920 1.00 75.00 135 GLU A C 1
ATOM 1091 O O . GLU A 1 135 ? -9.894 16.029 40.163 1.00 75.00 135 GLU A O 1
ATOM 1096 N N . ALA A 1 136 ? -8.725 14.126 40.342 1.00 76.25 136 ALA A N 1
ATOM 1097 C CA . ALA A 1 136 ? -7.642 14.723 41.117 1.00 76.25 136 ALA A CA 1
ATOM 1098 C C . ALA A 1 136 ? -6.790 15.659 40.250 1.00 76.25 136 ALA A C 1
ATOM 1100 O O . ALA A 1 136 ? -6.448 16.765 40.674 1.00 76.25 136 ALA A O 1
ATOM 1101 N N . VAL A 1 137 ? -6.498 15.255 39.011 1.00 74.56 137 VAL A N 1
ATOM 1102 C CA . VAL A 1 137 ? -5.796 16.098 38.034 1.00 74.56 137 VAL A CA 1
ATOM 1103 C C . VAL A 1 137 ? -6.641 17.341 37.697 1.00 74.56 137 VAL A C 1
ATOM 1105 O O . VAL A 1 137 ? -6.101 18.446 37.651 1.00 74.56 137 VAL A O 1
ATOM 1108 N N . ASP A 1 138 ? -7.965 17.193 37.548 1.00 75.31 138 ASP A N 1
ATOM 1109 C CA . ASP A 1 138 ? -8.924 18.288 37.299 1.00 75.31 138 ASP A CA 1
ATOM 1110 C C . ASP A 1 138 ? -8.842 19.329 38.409 1.00 75.31 138 ASP A C 1
ATOM 1112 O O . ASP A 1 138 ? -8.692 20.527 38.162 1.00 75.31 138 ASP A O 1
ATOM 1116 N N . THR A 1 139 ? -8.918 18.841 39.644 1.00 80.81 139 THR A N 1
ATOM 1117 C CA . THR A 1 139 ? -8.903 19.664 40.848 1.00 80.81 139 THR A CA 1
ATOM 1118 C C . THR A 1 139 ? -7.597 20.447 40.951 1.00 80.81 139 THR A C 1
ATOM 1120 O O . THR A 1 139 ? -7.623 21.657 41.181 1.00 80.81 139 THR A O 1
ATOM 1123 N N . ILE A 1 140 ? -6.453 19.797 40.704 1.00 79.00 140 ILE A N 1
ATOM 1124 C CA . ILE A 1 140 ? -5.132 20.445 40.732 1.00 79.00 140 ILE A CA 1
ATOM 1125 C C . ILE A 1 140 ? -5.023 21.527 39.651 1.00 79.00 140 ILE A C 1
ATOM 1127 O O . ILE A 1 140 ? -4.533 22.624 39.923 1.00 79.00 140 ILE A O 1
ATOM 1131 N N . GLN A 1 141 ? -5.482 21.254 38.431 1.00 77.88 141 GLN A N 1
ATOM 1132 C CA . GLN A 1 141 ? -5.396 22.211 37.326 1.00 77.88 141 GLN A CA 1
ATOM 1133 C C . GLN A 1 141 ? -6.324 23.412 37.516 1.00 77.88 141 GLN A C 1
ATOM 1135 O O . GLN A 1 141 ? -5.910 24.543 37.253 1.00 77.88 141 GLN A O 1
ATOM 1140 N N . ARG A 1 142 ? -7.545 23.197 38.025 1.00 80.12 142 ARG A N 1
ATOM 1141 C CA . ARG A 1 142 ? -8.466 24.289 38.382 1.00 80.12 142 ARG A CA 1
ATOM 1142 C C . ARG A 1 142 ? -7.901 25.140 39.513 1.00 80.12 142 ARG A C 1
ATOM 1144 O O . ARG A 1 142 ? -7.899 26.361 39.402 1.00 80.12 142 ARG A O 1
ATOM 1151 N N . ALA A 1 143 ? -7.347 24.512 40.553 1.00 80.50 143 ALA A N 1
ATOM 1152 C CA 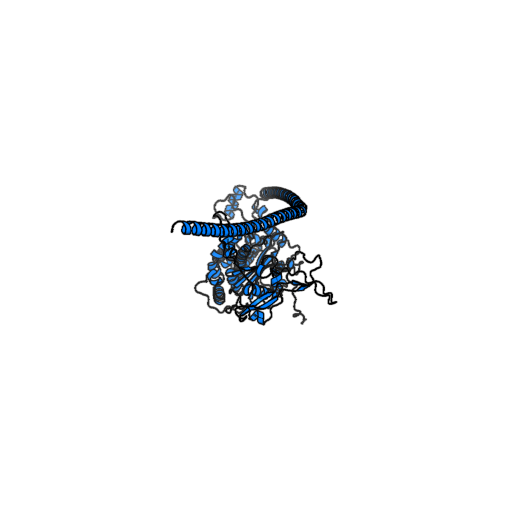. ALA A 1 143 ? -6.705 25.222 41.660 1.00 80.50 143 ALA A CA 1
ATOM 1153 C C . ALA A 1 143 ? -5.515 26.086 41.202 1.00 80.50 143 ALA A C 1
ATOM 1155 O O . ALA A 1 143 ? -5.246 27.130 41.788 1.00 80.50 143 ALA A O 1
ATOM 1156 N N . ARG A 1 144 ? -4.820 25.679 40.133 1.00 79.06 144 ARG A N 1
ATOM 1157 C CA . ARG A 1 144 ? -3.706 26.429 39.531 1.00 79.06 144 ARG A CA 1
ATOM 1158 C C . ARG A 1 144 ? -4.132 27.430 38.455 1.00 79.06 144 ARG A C 1
ATOM 1160 O O . ARG A 1 144 ? -3.268 28.046 37.841 1.00 79.06 144 ARG A O 1
ATOM 1167 N N . GLY A 1 145 ? -5.431 27.569 38.190 1.00 73.31 145 GLY A N 1
ATOM 1168 C CA . GLY A 1 145 ? -5.947 28.431 37.122 1.00 73.31 145 GLY A CA 1
ATOM 1169 C C . GLY A 1 145 ? -5.586 27.966 35.706 1.00 73.31 145 GLY A C 1
ATOM 1170 O O . GLY A 1 145 ? -5.800 28.706 34.753 1.00 73.31 145 GLY A O 1
ATOM 1171 N N . LEU A 1 146 ? -5.059 26.746 35.554 1.00 71.81 146 LEU A N 1
ATOM 1172 C CA . LEU A 1 146 ? -4.694 26.161 34.258 1.00 71.81 146 LEU A CA 1
ATOM 1173 C C . LEU A 1 146 ? -5.925 25.657 33.496 1.00 71.81 146 LEU A C 1
ATOM 1175 O O . LEU A 1 146 ? -5.880 25.484 32.281 1.00 71.81 146 LEU A O 1
ATOM 1179 N N . ARG A 1 147 ? -7.036 25.432 34.207 1.00 73.06 147 ARG A N 1
ATOM 1180 C CA . ARG A 1 147 ? -8.289 24.938 33.636 1.00 73.06 147 ARG A CA 1
ATOM 1181 C C . ARG A 1 147 ? -9.453 25.845 34.004 1.00 73.06 147 ARG A C 1
ATOM 1183 O O . ARG A 1 147 ? -9.865 25.901 35.159 1.00 73.06 147 ARG A O 1
ATOM 1190 N N . THR A 1 148 ? -9.975 26.549 33.003 1.00 71.62 148 THR A N 1
ATOM 1191 C CA . THR A 1 148 ? -11.037 27.561 33.146 1.00 71.62 148 THR A CA 1
ATOM 1192 C C . THR A 1 148 ? -12.411 27.078 32.683 1.00 71.62 148 THR A C 1
ATOM 1194 O O . THR A 1 148 ? -13.416 27.712 32.994 1.00 71.62 148 THR A O 1
ATOM 1197 N N . ARG A 1 149 ? -12.480 25.953 31.961 1.00 70.44 149 ARG A N 1
ATOM 1198 C CA . ARG A 1 149 ? -13.722 25.361 31.445 1.00 70.44 149 ARG A CA 1
ATOM 1199 C C . ARG A 1 149 ? -13.889 23.913 31.920 1.00 70.44 149 ARG A C 1
ATOM 1201 O O . ARG A 1 149 ? -12.880 23.252 32.180 1.00 70.44 149 ARG A O 1
ATOM 1208 N N . PRO A 1 150 ? -15.136 23.424 32.059 1.00 65.62 150 PRO A N 1
ATOM 1209 C CA . PRO A 1 150 ? -15.393 22.014 32.330 1.00 65.62 150 PRO A CA 1
ATOM 1210 C C . PRO A 1 150 ? -14.904 21.140 31.171 1.00 65.62 150 PRO A C 1
ATOM 1212 O O . PRO A 1 150 ? -14.810 21.597 30.030 1.00 65.62 150 PRO A O 1
ATOM 1215 N N . GLN A 1 151 ? -14.608 19.878 31.482 1.00 65.12 151 GLN A N 1
ATOM 1216 C CA . GLN A 1 151 ? -14.235 18.883 30.487 1.00 65.12 151 GLN A CA 1
ATOM 1217 C C . GLN A 1 151 ? -15.350 18.725 29.451 1.00 65.12 151 GLN A C 1
ATOM 1219 O O . GLN A 1 151 ? -16.527 18.631 29.799 1.00 65.12 151 GLN A O 1
ATOM 1224 N N . LEU A 1 152 ? -14.967 18.639 28.182 1.00 68.00 152 LEU A N 1
ATOM 1225 C CA . LEU A 1 152 ? -15.806 17.996 27.183 1.00 68.00 152 LEU A CA 1
ATOM 1226 C C . LEU A 1 152 ? -15.620 16.492 27.374 1.00 68.00 152 LEU A C 1
ATOM 1228 O O . LEU A 1 152 ? -14.551 15.985 27.067 1.00 68.00 152 LEU A O 1
ATOM 1232 N N . ASP A 1 153 ? -16.605 15.788 27.923 1.00 71.25 153 ASP A N 1
ATOM 1233 C CA . ASP A 1 153 ? -16.572 14.321 27.982 1.00 71.25 153 ASP A CA 1
ATOM 1234 C C . ASP A 1 153 ? -17.409 13.727 26.843 1.00 71.25 153 ASP A C 1
ATOM 1236 O O . ASP A 1 153 ? -18.273 14.404 26.276 1.00 71.25 153 ASP A O 1
ATOM 1240 N N . PHE A 1 154 ? -17.124 12.492 26.448 1.00 76.00 154 PHE A N 1
ATOM 1241 C CA . PHE A 1 154 ? -17.986 11.749 25.532 1.00 76.00 154 PHE A CA 1
ATOM 1242 C C . PHE A 1 154 ? -19.250 11.297 26.266 1.00 76.00 154 PHE A C 1
ATOM 1244 O O . PHE A 1 154 ? -19.193 10.917 27.434 1.00 76.00 154 PHE A O 1
ATOM 1251 N N . THR A 1 155 ? -20.403 11.341 25.592 1.00 83.00 155 THR A N 1
ATOM 1252 C CA . THR A 1 155 ? -21.608 10.692 26.133 1.00 83.00 155 THR A CA 1
ATOM 1253 C C . THR A 1 155 ? -21.372 9.182 26.223 1.00 83.00 155 THR A C 1
ATOM 1255 O O . THR A 1 155 ? -20.529 8.655 25.499 1.00 83.00 155 THR A O 1
ATOM 1258 N N . ALA A 1 156 ? -22.121 8.462 27.063 1.00 82.12 156 ALA A N 1
ATOM 1259 C CA . ALA A 1 156 ? -22.009 6.999 27.143 1.00 82.12 156 ALA A CA 1
ATOM 1260 C C . ALA A 1 156 ? -22.185 6.325 25.765 1.00 82.12 156 ALA A C 1
ATOM 1262 O O . ALA A 1 156 ? -21.462 5.396 25.424 1.00 82.12 156 ALA A O 1
ATOM 1263 N N . GLU A 1 157 ? -23.082 6.857 24.931 1.00 84.00 157 GLU A N 1
ATOM 1264 C CA . GLU A 1 157 ? -23.295 6.410 23.548 1.00 84.00 157 GLU A CA 1
ATOM 1265 C C . GLU A 1 157 ? -22.058 6.644 22.669 1.00 84.00 157 GLU A C 1
ATOM 1267 O O . GLU A 1 157 ? -21.661 5.761 21.917 1.00 84.00 157 GLU A O 1
ATOM 1272 N N . GLN A 1 158 ? -21.413 7.811 22.787 1.00 84.62 158 GLN A N 1
ATOM 1273 C CA . GLN A 1 158 ? -20.186 8.127 22.051 1.00 84.62 158 GLN A CA 1
ATOM 1274 C C . GLN A 1 158 ? -18.994 7.295 22.534 1.00 84.62 158 GLN A C 1
ATOM 1276 O O . GLN A 1 158 ? -18.182 6.872 21.714 1.00 84.62 158 GLN A O 1
ATOM 1281 N N . LYS A 1 159 ? -18.889 7.048 23.848 1.00 83.06 159 LYS A N 1
ATOM 1282 C CA . LYS A 1 159 ? -17.880 6.150 24.426 1.00 83.06 159 LYS A CA 1
ATOM 1283 C C . LYS A 1 159 ? -18.074 4.742 23.872 1.00 83.06 159 LYS A C 1
ATOM 1285 O O . LYS A 1 159 ? -17.132 4.200 23.315 1.00 83.06 159 LYS A O 1
ATOM 1290 N N . LYS A 1 160 ? -19.302 4.214 23.899 1.00 84.62 160 LYS A N 1
ATOM 1291 C CA . LYS A 1 160 ? -19.631 2.909 23.314 1.00 84.62 160 LYS A CA 1
ATOM 1292 C C . LYS A 1 160 ? -19.322 2.840 21.815 1.00 84.62 160 LYS A C 1
ATOM 1294 O O . LYS A 1 160 ? -18.669 1.903 21.384 1.00 84.62 160 LYS A O 1
ATOM 1299 N N . ALA A 1 161 ? -19.698 3.854 21.036 1.00 86.31 161 ALA A N 1
ATOM 1300 C CA . ALA A 1 161 ? -19.379 3.898 19.609 1.00 86.31 161 ALA A CA 1
ATOM 1301 C C . ALA A 1 161 ? -17.861 3.902 19.346 1.00 86.31 161 ALA A C 1
ATOM 1303 O O . ALA A 1 161 ? -17.393 3.231 18.429 1.00 86.31 161 ALA A O 1
ATOM 1304 N N . LEU A 1 162 ? -17.076 4.623 20.157 1.00 85.12 162 LEU A N 1
ATOM 1305 C CA . LEU A 1 162 ? -15.614 4.573 20.087 1.00 85.12 162 LEU A CA 1
ATOM 1306 C C . LEU A 1 162 ? -15.087 3.171 20.407 1.00 85.12 162 LEU A C 1
ATOM 1308 O O . LEU A 1 162 ? -14.217 2.682 19.693 1.00 85.12 162 LEU A O 1
ATOM 1312 N N . THR A 1 163 ? -15.607 2.541 21.459 1.00 85.19 163 THR A N 1
ATOM 1313 C CA . THR A 1 163 ? -15.266 1.177 21.877 1.00 85.19 163 THR A CA 1
ATOM 1314 C C . THR A 1 163 ? -15.552 0.169 20.762 1.00 85.19 163 THR A C 1
ATOM 1316 O O . THR A 1 163 ? -14.670 -0.613 20.416 1.00 85.19 163 THR A O 1
ATOM 1319 N N . ASP A 1 164 ? -16.731 0.244 20.139 1.00 88.69 164 ASP A N 1
ATOM 1320 C CA . ASP A 1 164 ? -17.150 -0.634 19.041 1.00 88.69 164 ASP A CA 1
ATOM 1321 C C . ASP A 1 164 ? -16.240 -0.464 17.812 1.00 88.69 164 ASP A C 1
ATOM 1323 O O . ASP A 1 164 ? -15.756 -1.443 17.240 1.00 88.69 164 ASP A O 1
ATOM 1327 N N . VAL A 1 165 ? -15.937 0.784 17.433 1.00 88.75 165 VAL A N 1
ATOM 1328 C CA . VAL A 1 165 ? -15.039 1.086 16.306 1.00 88.75 165 VAL A CA 1
ATOM 1329 C C . VAL A 1 165 ? -13.602 0.644 16.602 1.00 88.75 165 VAL A C 1
ATOM 1331 O O . VAL A 1 165 ? -12.941 0.071 15.735 1.00 88.75 165 VAL A O 1
ATOM 1334 N N . ALA A 1 166 ? -13.111 0.868 17.822 1.00 87.69 166 ALA A N 1
ATOM 1335 C CA . ALA A 1 166 ? -11.786 0.428 18.245 1.00 87.69 166 ALA A CA 1
ATOM 1336 C C . ALA A 1 166 ? -11.676 -1.104 18.248 1.00 87.69 166 ALA A C 1
ATOM 1338 O O . ALA A 1 166 ? -10.658 -1.642 17.811 1.00 87.69 166 ALA A O 1
ATOM 1339 N N . ALA A 1 167 ? -12.724 -1.804 18.688 1.00 90.31 167 ALA A N 1
ATOM 1340 C CA . ALA A 1 167 ? -12.792 -3.259 18.666 1.00 90.31 167 ALA A CA 1
ATOM 1341 C C . ALA A 1 167 ? -12.805 -3.819 17.241 1.00 90.31 167 ALA A C 1
ATOM 1343 O O . ALA A 1 167 ? -12.004 -4.700 16.918 1.00 90.31 167 ALA A O 1
ATOM 1344 N N . ALA A 1 168 ? -13.611 -3.231 16.353 1.00 90.94 168 ALA A N 1
ATOM 1345 C CA . ALA A 1 168 ? -13.608 -3.571 14.933 1.00 90.94 168 ALA A CA 1
ATOM 1346 C C . ALA A 1 168 ? -12.225 -3.347 14.289 1.00 90.94 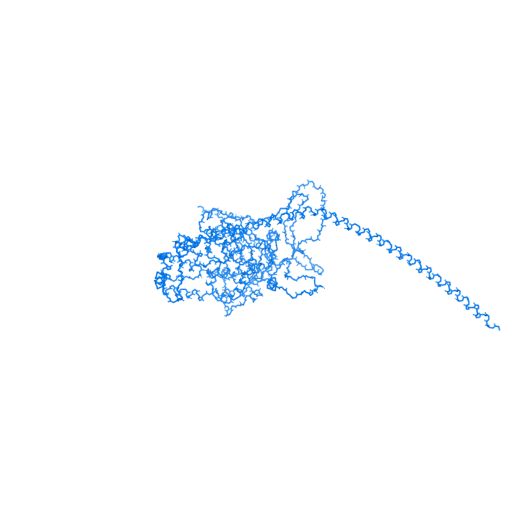168 ALA A C 1
ATOM 1348 O O . ALA A 1 168 ? -11.733 -4.194 13.543 1.00 90.94 168 ALA A O 1
ATOM 1349 N N . ALA A 1 169 ? -11.548 -2.244 14.621 1.00 91.31 169 ALA A N 1
ATOM 1350 C CA . ALA A 1 169 ? -10.220 -1.935 14.094 1.00 91.31 169 ALA A CA 1
ATOM 1351 C C . ALA A 1 169 ? -9.083 -2.782 14.693 1.00 91.31 169 ALA A C 1
ATOM 1353 O O . ALA A 1 169 ? -8.035 -2.913 14.058 1.00 91.31 169 ALA A O 1
ATOM 1354 N N . ALA A 1 170 ? -9.268 -3.344 15.889 1.00 91.12 170 ALA A N 1
ATOM 1355 C CA . ALA A 1 170 ? -8.348 -4.296 16.513 1.00 91.12 170 ALA A CA 1
ATOM 1356 C C . ALA A 1 170 ? -8.611 -5.750 16.072 1.00 91.12 170 ALA A C 1
ATOM 1358 O O . ALA A 1 170 ? -7.744 -6.610 16.233 1.00 91.12 170 ALA A O 1
ATOM 1359 N N . GLY A 1 171 ? -9.802 -6.034 15.532 1.00 92.06 171 GLY A N 1
ATOM 1360 C CA . GLY A 1 171 ? -10.228 -7.383 15.157 1.00 92.06 171 GLY A CA 1
ATOM 1361 C C . GLY A 1 171 ? -10.410 -8.321 16.346 1.00 92.06 171 GLY A C 1
ATOM 1362 O O . GLY A 1 171 ? -10.255 -9.534 16.201 1.00 92.06 171 GLY A O 1
ATOM 1363 N N . ILE A 1 172 ? -10.677 -7.774 17.532 1.00 92.75 172 ILE A N 1
ATOM 1364 C CA . ILE A 1 172 ? -10.998 -8.539 18.737 1.00 92.75 172 ILE A CA 1
ATOM 1365 C C . ILE A 1 172 ? -12.405 -8.136 19.152 1.00 92.75 172 ILE A C 1
ATOM 1367 O O . ILE A 1 172 ? -12.685 -6.955 19.337 1.00 92.75 172 ILE A O 1
ATOM 1371 N N . ALA A 1 173 ? -13.299 -9.120 19.252 1.00 91.31 173 ALA A N 1
ATOM 1372 C CA . ALA A 1 173 ? -14.684 -8.870 19.619 1.00 91.31 173 ALA A CA 1
ATOM 1373 C C . ALA A 1 173 ? -14.753 -8.226 21.007 1.00 91.31 173 ALA A C 1
ATOM 1375 O O . ALA A 1 173 ? -14.098 -8.683 21.948 1.00 91.31 173 ALA A O 1
ATOM 1376 N N . LEU A 1 174 ? -15.558 -7.174 21.113 1.00 89.19 174 LEU A N 1
ATOM 1377 C CA . LEU A 1 174 ? -15.811 -6.515 22.379 1.00 89.19 174 LEU A CA 1
ATOM 1378 C C . LEU A 1 174 ? -16.660 -7.436 23.275 1.00 89.19 174 LEU A C 1
ATOM 1380 O O . LEU A 1 174 ? -17.726 -7.868 22.835 1.00 89.19 174 LEU A O 1
ATOM 1384 N N . PRO A 1 175 ? -16.224 -7.750 24.506 1.00 88.69 175 PRO A N 1
ATOM 1385 C CA . PRO A 1 175 ? -17.040 -8.505 25.450 1.00 88.69 175 PRO A CA 1
ATOM 1386 C C . PRO A 1 175 ? -18.311 -7.746 25.864 1.00 88.69 175 PRO A C 1
ATOM 1388 O O . PRO A 1 175 ? -18.277 -6.531 26.054 1.00 88.69 175 PRO A O 1
ATOM 1391 N N . ASP A 1 176 ? -19.418 -8.467 26.070 1.00 87.19 176 ASP A N 1
ATOM 1392 C CA . ASP A 1 176 ? -20.726 -7.882 26.423 1.00 87.19 176 ASP A CA 1
ATOM 1393 C C . ASP A 1 176 ? -20.729 -7.120 27.764 1.00 87.19 176 ASP A C 1
ATOM 1395 O O . ASP A 1 176 ? -21.590 -6.270 27.995 1.00 87.19 176 ASP A O 1
ATOM 1399 N N . ASP A 1 177 ? -19.786 -7.426 28.662 1.00 84.56 177 ASP A N 1
ATOM 1400 C CA . ASP A 1 177 ? -19.626 -6.763 29.960 1.00 84.56 177 ASP A CA 1
ATOM 1401 C C . ASP A 1 177 ? -18.872 -5.425 29.871 1.00 84.56 177 ASP A C 1
ATOM 1403 O O . ASP A 1 177 ? -18.807 -4.696 30.860 1.00 84.56 177 ASP A O 1
ATOM 1407 N N . VAL A 1 178 ? -18.348 -5.055 28.696 1.00 82.56 178 VAL A N 1
ATOM 1408 C CA . VAL A 1 178 ? -17.737 -3.740 28.470 1.00 82.56 178 VAL A CA 1
ATOM 1409 C C . VAL A 1 178 ? -18.817 -2.714 28.135 1.00 82.56 178 VAL A C 1
ATOM 1411 O O . VAL A 1 178 ? -19.218 -2.535 26.985 1.00 82.56 178 VAL A O 1
ATOM 1414 N N . THR A 1 179 ? -19.284 -2.001 29.159 1.00 74.31 179 THR A N 1
ATOM 1415 C CA . THR A 1 179 ? -20.322 -0.967 29.009 1.00 74.31 179 THR A CA 1
ATOM 1416 C C . THR A 1 179 ? -19.782 0.463 28.961 1.00 74.31 179 THR A C 1
ATOM 1418 O O . THR A 1 179 ? -20.502 1.363 28.532 1.00 74.31 179 THR A O 1
ATOM 1421 N N . ASP A 1 180 ? -18.541 0.683 29.402 1.00 73.81 180 ASP A N 1
ATOM 1422 C CA . ASP A 1 180 ? -17.877 1.992 29.438 1.00 73.81 180 ASP A CA 1
ATOM 1423 C C . ASP A 1 180 ? -16.349 1.829 29.285 1.00 73.81 180 ASP A C 1
ATOM 1425 O O . ASP A 1 180 ? -15.803 0.783 29.633 1.00 73.81 180 ASP A O 1
ATOM 1429 N N . VAL A 1 181 ? -15.660 2.859 28.784 1.00 71.81 181 VAL A N 1
ATOM 1430 C CA . VAL A 1 181 ? -14.189 2.908 28.618 1.00 71.81 181 VAL A CA 1
ATOM 1431 C C . VAL A 1 181 ? -13.438 3.195 29.922 1.00 71.81 181 VAL A C 1
ATOM 1433 O O . VAL A 1 181 ? -12.213 3.179 29.943 1.00 71.81 181 VAL A O 1
ATOM 1436 N N . ASP A 1 182 ? -14.160 3.493 31.000 1.00 69.62 182 ASP A N 1
ATOM 1437 C CA . ASP A 1 182 ? -13.589 3.825 32.310 1.00 69.62 182 ASP A CA 1
ATOM 1438 C C . ASP A 1 182 ? -13.779 2.690 33.348 1.00 69.62 182 ASP A C 1
ATOM 1440 O O . ASP A 1 182 ? -13.479 2.874 34.529 1.00 69.62 182 ASP A O 1
ATOM 1444 N N . ASP A 1 183 ? -14.289 1.520 32.934 1.00 76.88 183 ASP A N 1
ATOM 1445 C CA . ASP A 1 183 ? -14.509 0.357 33.808 1.00 76.88 183 ASP A CA 1
ATOM 1446 C C . ASP A 1 183 ? -13.398 -0.705 33.670 1.00 76.88 183 ASP A C 1
ATOM 1448 O O . ASP A 1 183 ? -12.764 -0.875 32.634 1.00 76.88 183 ASP A O 1
ATOM 1452 N N . SER A 1 184 ? -13.224 -1.502 34.718 1.00 82.12 184 SER A N 1
ATOM 1453 C CA . SER A 1 184 ? -12.349 -2.672 34.807 1.00 82.12 184 SER A CA 1
ATOM 1454 C C . SER A 1 184 ? -12.534 -3.699 33.679 1.00 82.12 184 SER A C 1
ATOM 1456 O O . SER A 1 184 ? -11.598 -4.429 33.344 1.00 82.12 184 SER A O 1
ATOM 1458 N N . ALA A 1 185 ? -13.725 -3.787 33.078 1.00 83.69 185 ALA A N 1
ATOM 1459 C CA . ALA A 1 185 ? -13.957 -4.614 31.895 1.00 83.69 185 ALA A CA 1
ATOM 1460 C C . ALA A 1 185 ? -13.194 -4.084 30.667 1.00 83.69 185 ALA A C 1
ATOM 1462 O O . ALA A 1 185 ? -12.600 -4.873 29.930 1.00 83.69 185 ALA A O 1
ATOM 1463 N N . TRP A 1 186 ? -13.135 -2.761 30.487 1.00 84.00 186 TRP A N 1
ATOM 1464 C CA . TRP A 1 186 ? -12.352 -2.124 29.430 1.00 84.00 186 TRP A CA 1
ATOM 1465 C C . TRP A 1 186 ? -10.846 -2.261 29.654 1.00 84.00 186 TRP A C 1
ATOM 1467 O O . TRP A 1 186 ? -10.115 -2.521 28.697 1.00 84.00 186 TRP A O 1
ATOM 1477 N N . ASP A 1 187 ? -10.376 -2.164 30.899 1.00 83.12 187 ASP A N 1
ATOM 1478 C CA . ASP A 1 187 ? -8.962 -2.396 31.221 1.00 83.12 187 ASP A CA 1
ATOM 1479 C C . ASP A 1 187 ? -8.542 -3.824 30.841 1.00 83.12 187 ASP A C 1
ATOM 1481 O O . ASP A 1 187 ? -7.567 -4.009 30.113 1.00 83.12 187 ASP A O 1
ATOM 1485 N N . ARG A 1 188 ? -9.338 -4.837 31.224 1.00 87.69 188 ARG A N 1
ATOM 1486 C CA . ARG A 1 188 ? -9.104 -6.240 30.823 1.00 87.69 188 ARG A CA 1
ATOM 1487 C C . ARG A 1 188 ? -9.123 -6.423 29.306 1.00 87.69 188 ARG A C 1
ATOM 1489 O O . ARG A 1 188 ? -8.296 -7.152 28.761 1.00 87.69 188 ARG A O 1
ATOM 1496 N N . TYR A 1 189 ? -10.063 -5.775 28.618 1.00 88.12 189 TYR A N 1
ATOM 1497 C CA . TYR A 1 189 ? -10.124 -5.801 27.158 1.00 88.12 189 TYR A CA 1
ATOM 1498 C C . TYR A 1 189 ? -8.868 -5.175 26.530 1.00 88.12 189 TYR A C 1
ATOM 1500 O O . TYR A 1 189 ? -8.274 -5.749 25.620 1.00 88.12 189 TYR A O 1
ATOM 1508 N N . THR A 1 190 ? -8.414 -4.039 27.055 1.00 86.44 190 THR A N 1
ATOM 1509 C CA . THR A 1 190 ? -7.213 -3.343 26.582 1.00 86.44 190 THR A CA 1
ATOM 1510 C C . THR A 1 190 ? -5.953 -4.174 26.820 1.00 86.44 190 THR A C 1
ATOM 1512 O O . THR A 1 190 ? -5.101 -4.243 25.938 1.00 86.44 190 THR A O 1
ATOM 1515 N N . GLU A 1 191 ? -5.842 -4.855 27.963 1.00 88.69 191 GLU A N 1
ATOM 1516 C CA . GLU A 1 191 ? -4.758 -5.807 28.241 1.00 88.69 191 GLU A CA 1
ATOM 1517 C C . GLU A 1 191 ? -4.757 -6.976 27.248 1.00 88.69 191 GLU A C 1
ATOM 1519 O O . GLU A 1 191 ? -3.700 -7.352 26.740 1.00 88.69 191 GLU A O 1
ATOM 1524 N N . MET A 1 192 ? -5.934 -7.512 26.912 1.00 90.44 192 MET A N 1
ATOM 1525 C CA . MET A 1 192 ? -6.075 -8.561 25.898 1.00 90.44 192 MET A CA 1
ATOM 1526 C C . MET A 1 192 ? -5.638 -8.073 24.508 1.00 90.44 192 MET A C 1
ATOM 1528 O O . MET A 1 192 ? -4.895 -8.775 23.826 1.00 90.44 192 MET A O 1
ATOM 1532 N N . VAL A 1 193 ? -6.050 -6.868 24.096 1.00 89.88 193 VAL A N 1
ATOM 1533 C CA . VAL A 1 193 ? -5.608 -6.254 22.830 1.00 89.88 193 VAL A CA 1
ATOM 1534 C C . VAL A 1 193 ? -4.099 -6.006 22.838 1.00 89.88 193 VAL A C 1
ATOM 1536 O O . VAL A 1 193 ? -3.429 -6.267 21.843 1.00 89.88 193 VAL A O 1
ATOM 1539 N N . ALA A 1 194 ? -3.546 -5.533 23.956 1.00 88.06 194 ALA A N 1
ATOM 1540 C CA . ALA A 1 194 ? -2.119 -5.264 24.096 1.00 88.06 194 ALA A CA 1
ATOM 1541 C C . ALA A 1 194 ? -1.257 -6.537 24.077 1.00 88.06 194 ALA A C 1
ATOM 1543 O O . ALA A 1 194 ? -0.099 -6.476 23.667 1.00 88.06 194 ALA A O 1
ATOM 1544 N N . ALA A 1 195 ? -1.809 -7.678 24.495 1.00 91.12 195 ALA A N 1
ATOM 1545 C CA . ALA A 1 195 ? -1.148 -8.977 24.423 1.00 91.12 195 ALA A CA 1
ATOM 1546 C C . ALA A 1 195 ? -1.177 -9.604 23.014 1.00 91.12 195 ALA A C 1
ATOM 1548 O O . ALA A 1 195 ? -0.465 -10.577 22.775 1.00 91.12 195 ALA A O 1
ATOM 1549 N N . ASP A 1 196 ? -1.979 -9.071 22.085 1.00 95.19 196 ASP A N 1
ATOM 1550 C CA . ASP A 1 196 ? -2.100 -9.573 20.717 1.00 95.19 196 ASP A CA 1
ATOM 1551 C C . ASP A 1 196 ? -1.389 -8.644 19.719 1.00 95.19 196 ASP A C 1
ATOM 1553 O O . ASP A 1 196 ? -1.924 -7.621 19.277 1.00 95.19 196 ASP A O 1
ATOM 1557 N N . SER A 1 197 ? -0.179 -9.027 19.300 1.00 94.25 197 SER A N 1
ATOM 1558 C CA . SER A 1 197 ? 0.609 -8.254 18.332 1.00 94.25 197 SER A CA 1
ATOM 1559 C C . SER A 1 197 ? -0.114 -8.007 17.004 1.00 94.25 197 SER A C 1
ATOM 1561 O O . SER A 1 197 ? 0.096 -6.960 16.386 1.00 94.25 197 SER A O 1
ATOM 1563 N N . ALA A 1 198 ? -0.985 -8.921 16.554 1.00 96.12 198 ALA A N 1
ATOM 1564 C CA . ALA A 1 198 ? -1.750 -8.722 15.324 1.00 96.12 198 ALA A CA 1
ATOM 1565 C C . ALA A 1 198 ? -2.791 -7.608 15.495 1.00 96.12 198 ALA A C 1
ATOM 1567 O O . ALA A 1 198 ? -2.953 -6.787 14.591 1.00 96.12 198 ALA A O 1
ATOM 1568 N N . ALA A 1 199 ? -3.434 -7.531 16.664 1.00 93.88 199 ALA A N 1
ATOM 1569 C CA . ALA A 1 199 ? -4.377 -6.466 17.000 1.00 93.88 199 ALA A CA 1
ATOM 1570 C C . ALA A 1 199 ? -3.683 -5.098 17.139 1.00 93.88 199 ALA A C 1
ATOM 1572 O O . ALA A 1 199 ? -4.184 -4.090 16.639 1.00 93.88 199 ALA A O 1
ATOM 1573 N N . LEU A 1 200 ? -2.486 -5.055 17.737 1.00 91.44 200 LEU A N 1
ATOM 1574 C CA . LEU A 1 200 ? -1.687 -3.826 17.828 1.00 91.44 200 LEU A CA 1
ATOM 1575 C C . LEU A 1 200 ? -1.270 -3.287 16.453 1.00 91.44 200 LEU A C 1
ATOM 1577 O O . LEU A 1 200 ? -1.308 -2.074 16.220 1.00 91.44 200 LEU A O 1
ATOM 1581 N N . ILE A 1 201 ? -0.875 -4.176 15.535 1.00 93.00 201 ILE A N 1
ATOM 1582 C CA . ILE A 1 201 ? -0.569 -3.799 14.151 1.00 93.00 201 ILE A CA 1
ATOM 1583 C C . ILE A 1 201 ? -1.851 -3.329 13.451 1.00 93.00 201 ILE A C 1
ATOM 1585 O O . ILE A 1 201 ? -1.856 -2.241 12.872 1.00 93.00 201 ILE A O 1
ATOM 1589 N N . ALA A 1 202 ? -2.943 -4.090 13.572 1.00 93.88 202 ALA A N 1
ATOM 1590 C CA . ALA A 1 202 ? -4.254 -3.780 13.003 1.00 93.88 202 ALA A CA 1
ATOM 1591 C C . ALA A 1 202 ? -4.787 -2.405 13.420 1.00 93.88 202 ALA A C 1
ATOM 1593 O O . ALA A 1 202 ? -5.356 -1.692 12.596 1.00 93.88 202 ALA A O 1
ATOM 1594 N N . PHE A 1 203 ? -4.550 -1.979 14.660 1.00 89.31 203 PHE A N 1
ATOM 1595 C CA . PHE A 1 203 ? -5.000 -0.675 15.147 1.00 89.31 203 PHE A CA 1
ATOM 1596 C C . PHE A 1 203 ? -4.311 0.508 14.442 1.00 89.31 203 PHE A C 1
ATOM 1598 O O . PHE A 1 203 ? -4.855 1.609 14.387 1.00 89.31 203 PHE A O 1
ATOM 1605 N N . ARG A 1 204 ? -3.110 0.297 13.884 1.00 87.69 204 ARG A N 1
ATOM 1606 C CA . ARG A 1 204 ? -2.295 1.349 13.248 1.00 87.69 204 ARG A CA 1
ATOM 1607 C C . ARG A 1 204 ? -2.280 1.274 11.726 1.00 87.69 204 ARG A C 1
ATOM 1609 O O . ARG A 1 204 ? -2.170 2.305 11.064 1.00 87.69 204 ARG A O 1
ATOM 1616 N N . THR A 1 205 ? -2.319 0.066 11.176 1.00 90.50 205 THR A N 1
ATOM 1617 C CA . THR A 1 205 ? -2.171 -0.192 9.744 1.00 90.50 205 THR A CA 1
ATOM 1618 C C . THR A 1 205 ? -3.128 -1.312 9.302 1.00 90.50 205 THR A C 1
ATOM 1620 O O . THR A 1 205 ? -3.295 -2.266 10.053 1.00 90.50 205 THR A O 1
ATOM 1623 N N . PRO A 1 206 ? -3.786 -1.225 8.128 1.00 92.81 206 PRO A N 1
ATOM 1624 C CA . PRO A 1 206 ? -3.872 -0.032 7.281 1.00 92.81 206 PRO A CA 1
ATOM 1625 C C . PRO A 1 206 ? -4.469 1.154 8.048 1.00 92.81 206 PRO A C 1
ATOM 1627 O O . PRO A 1 206 ? -4.941 1.006 9.166 1.00 92.81 206 PRO A O 1
ATOM 1630 N N . VAL A 1 207 ? -4.425 2.361 7.498 1.00 91.88 207 VAL A N 1
ATOM 1631 C CA . VAL A 1 207 ? -4.893 3.540 8.241 1.00 91.88 207 VAL A CA 1
ATOM 1632 C C . VAL A 1 207 ? -6.380 3.382 8.629 1.00 91.88 207 VAL A C 1
ATOM 1634 O O . VAL A 1 207 ? -7.187 3.068 7.752 1.00 91.88 207 VAL A O 1
ATOM 1637 N N . PRO A 1 208 ? -6.770 3.554 9.910 1.00 91.19 208 PRO A N 1
ATOM 1638 C CA . PRO A 1 208 ? -8.053 3.054 10.410 1.00 91.19 208 PRO A CA 1
ATOM 1639 C C . PRO A 1 208 ? -9.239 4.028 10.242 1.00 91.19 208 PRO A C 1
ATOM 1641 O O . PRO A 1 208 ? -10.300 3.812 10.814 1.00 91.19 208 PRO A O 1
ATOM 1644 N N . TRP A 1 209 ? -9.095 5.101 9.456 1.00 92.00 209 TRP A N 1
ATOM 1645 C CA . TRP A 1 209 ? -10.186 6.054 9.182 1.00 92.00 209 TRP A CA 1
ATOM 1646 C C . TRP A 1 209 ? -11.146 5.632 8.058 1.00 92.00 209 TRP A C 1
ATOM 1648 O O . TRP A 1 209 ? -12.097 6.356 7.775 1.00 92.00 209 TRP A O 1
ATOM 1658 N N . LEU A 1 210 ? -10.892 4.494 7.407 1.00 93.88 210 LEU A N 1
ATOM 1659 C CA . LEU A 1 210 ? -11.813 3.865 6.463 1.00 93.88 210 LEU A CA 1
ATOM 1660 C C . LEU A 1 210 ? -12.163 2.475 6.988 1.00 93.88 210 LEU A C 1
ATOM 1662 O O . LEU A 1 210 ? -11.273 1.749 7.442 1.00 93.88 210 LEU A O 1
ATOM 1666 N N . ASP A 1 211 ? -13.438 2.112 6.892 1.00 93.50 211 ASP A N 1
ATOM 1667 C CA . ASP A 1 211 ? -13.881 0.744 7.134 1.00 93.50 211 ASP A CA 1
ATOM 1668 C C . ASP A 1 211 ? -13.439 -0.147 5.968 1.00 93.50 211 ASP A C 1
ATOM 1670 O O . ASP A 1 211 ? -13.723 0.143 4.808 1.00 93.50 211 ASP A O 1
ATOM 1674 N N . ILE A 1 212 ? -12.706 -1.212 6.277 1.00 93.94 212 ILE A N 1
ATOM 1675 C CA . ILE A 1 212 ? -12.143 -2.133 5.285 1.00 93.94 212 ILE A CA 1
ATOM 1676 C C . ILE A 1 212 ? -12.924 -3.449 5.196 1.00 93.94 212 ILE A C 1
ATOM 1678 O O . ILE A 1 212 ? -12.443 -4.388 4.567 1.00 93.94 212 ILE A O 1
ATOM 1682 N N . ALA A 1 213 ? -14.097 -3.532 5.834 1.00 91.56 213 ALA A N 1
ATOM 1683 C CA . ALA A 1 213 ? -14.986 -4.680 5.731 1.00 91.56 213 ALA A CA 1
ATOM 1684 C C . ALA A 1 213 ? -15.259 -5.074 4.271 1.00 91.56 213 ALA A C 1
ATOM 1686 O O . ALA A 1 213 ? -15.319 -4.240 3.363 1.00 91.56 213 ALA A O 1
ATOM 1687 N N . GLU A 1 214 ? -15.409 -6.375 4.043 1.00 88.62 214 GLU A N 1
ATOM 1688 C CA . GLU A 1 214 ? -15.722 -6.909 2.724 1.00 88.62 214 GLU A CA 1
ATOM 1689 C C . GLU A 1 214 ? -17.137 -6.496 2.306 1.00 88.62 214 GLU A C 1
ATOM 1691 O O . GLU A 1 214 ? -18.101 -6.718 3.034 1.00 88.62 214 GLU A O 1
ATOM 1696 N N . ASP A 1 215 ? -17.265 -5.943 1.101 1.00 92.19 215 ASP A N 1
ATOM 1697 C CA . ASP A 1 215 ? -18.550 -5.658 0.466 1.00 92.19 215 ASP A CA 1
ATOM 1698 C C . ASP A 1 215 ? -18.506 -6.214 -0.956 1.00 92.19 215 ASP A C 1
ATOM 1700 O O . ASP A 1 215 ? -17.909 -5.631 -1.857 1.00 92.19 215 ASP A O 1
ATOM 1704 N N . HIS A 1 216 ? -19.068 -7.403 -1.152 1.00 88.31 216 HIS A N 1
ATOM 1705 C CA . HIS A 1 216 ? -19.006 -8.126 -2.423 1.00 88.31 216 HIS A CA 1
ATOM 1706 C C . HIS A 1 216 ? -20.001 -7.594 -3.466 1.00 88.31 216 HIS A C 1
ATOM 1708 O O . HIS A 1 216 ? -19.842 -7.861 -4.659 1.00 88.31 216 HIS A O 1
ATOM 1714 N N . GLU A 1 217 ? -21.017 -6.837 -3.049 1.00 91.69 217 GLU A N 1
ATOM 1715 C CA . GLU A 1 217 ? -22.018 -6.270 -3.957 1.00 91.69 217 GLU A CA 1
ATOM 1716 C C . GLU A 1 217 ? -21.550 -4.925 -4.531 1.00 91.69 217 GLU A C 1
ATOM 1718 O O . GLU A 1 217 ? -21.897 -4.558 -5.669 1.00 91.69 217 GLU A O 1
ATOM 1723 N N . HIS A 1 218 ? -20.683 -4.226 -3.792 1.00 94.75 218 HIS A N 1
ATOM 1724 C CA . HIS A 1 218 ? -20.121 -2.952 -4.203 1.00 94.75 218 HIS A CA 1
ATOM 1725 C C . HIS A 1 218 ? -19.403 -3.036 -5.564 1.00 94.75 218 HIS A C 1
ATOM 1727 O O . HIS A 1 218 ? -18.601 -3.930 -5.847 1.00 94.75 218 HIS A O 1
ATOM 1733 N N . SER A 1 219 ? -19.655 -2.056 -6.435 1.00 93.06 219 SER A N 1
ATOM 1734 C CA . SER A 1 219 ? -19.122 -2.003 -7.808 1.00 93.06 219 SER A CA 1
ATOM 1735 C C . SER A 1 219 ? -17.587 -2.065 -7.863 1.00 93.06 219 SER A C 1
ATOM 1737 O O . SER A 1 219 ? -17.027 -2.879 -8.595 1.00 93.06 219 SER A O 1
ATOM 1739 N N . ALA A 1 220 ? -16.907 -1.247 -7.052 1.00 94.44 220 ALA A N 1
ATOM 1740 C CA . ALA A 1 220 ? -15.447 -1.248 -6.917 1.00 94.44 220 ALA A CA 1
ATOM 1741 C C . ALA A 1 220 ? -14.879 -2.620 -6.514 1.00 94.44 220 ALA A C 1
ATOM 1743 O O . ALA A 1 220 ? -13.910 -3.083 -7.116 1.00 94.44 220 ALA A O 1
ATOM 1744 N N . SER A 1 221 ? -15.507 -3.282 -5.541 1.00 95.31 221 SER A N 1
ATOM 1745 C CA . SER A 1 221 ? -15.122 -4.612 -5.065 1.00 95.31 221 SER A CA 1
ATOM 1746 C C . SER A 1 221 ? -15.242 -5.665 -6.168 1.00 95.31 221 SER A C 1
ATOM 1748 O O . SER A 1 221 ? -14.269 -6.364 -6.457 1.00 95.31 221 SER A O 1
ATOM 1750 N N . ARG A 1 222 ? -16.371 -5.691 -6.893 1.00 94.38 222 ARG A N 1
ATOM 1751 C CA . ARG A 1 222 ? -16.577 -6.592 -8.043 1.00 94.38 222 ARG A CA 1
ATOM 1752 C C . ARG A 1 222 ? -15.567 -6.371 -9.164 1.00 94.38 222 ARG A C 1
ATOM 1754 O O . ARG A 1 222 ? -15.019 -7.330 -9.698 1.00 94.38 222 ARG A O 1
ATOM 1761 N N . ILE A 1 223 ? -15.276 -5.116 -9.507 1.00 94.38 223 ILE A N 1
ATOM 1762 C CA . ILE A 1 223 ? -14.282 -4.782 -10.540 1.00 94.38 223 ILE A CA 1
ATOM 1763 C C . ILE A 1 223 ? -12.891 -5.301 -10.144 1.00 94.38 223 ILE A C 1
ATOM 1765 O O . ILE A 1 223 ? -12.187 -5.908 -10.960 1.00 94.38 223 ILE A O 1
ATOM 1769 N N . LEU A 1 224 ? -12.512 -5.110 -8.880 1.00 95.56 224 LEU A N 1
ATOM 1770 C CA . LEU A 1 224 ? -11.242 -5.585 -8.336 1.00 95.56 224 LEU A CA 1
ATOM 1771 C C . LEU A 1 224 ? -11.228 -7.095 -8.051 1.00 95.56 224 LEU A C 1
ATOM 1773 O O . LEU A 1 224 ? -10.144 -7.644 -7.876 1.00 95.56 224 LEU A O 1
ATOM 1777 N N . GLY A 1 225 ? -12.379 -7.773 -8.092 1.00 95.12 225 GLY A N 1
ATOM 1778 C CA . GLY A 1 225 ? -12.513 -9.201 -7.800 1.00 95.12 225 GLY A CA 1
ATOM 1779 C C . GLY A 1 225 ? -12.239 -9.537 -6.336 1.00 95.12 225 GLY A C 1
ATOM 1780 O O . GLY A 1 225 ? -11.650 -10.582 -6.067 1.00 95.12 225 GLY A O 1
ATOM 1781 N N . ALA A 1 226 ? -12.577 -8.629 -5.416 1.00 93.38 226 ALA A N 1
ATOM 1782 C CA . ALA A 1 226 ? -12.341 -8.814 -3.989 1.00 93.38 226 ALA A CA 1
ATOM 1783 C C . ALA A 1 226 ? -13.228 -9.921 -3.388 1.00 93.38 226 ALA A C 1
ATOM 1785 O O . ALA A 1 226 ? -14.177 -10.378 -4.023 1.00 93.38 226 ALA A O 1
ATOM 1786 N N . ASN A 1 227 ? -12.899 -10.348 -2.164 1.00 87.31 227 ASN A N 1
ATOM 1787 C CA . ASN A 1 227 ? -13.496 -11.507 -1.485 1.00 87.31 227 ASN A CA 1
ATOM 1788 C C . ASN A 1 227 ? -13.363 -12.825 -2.290 1.00 87.31 227 ASN A C 1
ATOM 1790 O O . ASN A 1 227 ? -14.354 -13.418 -2.726 1.00 87.31 227 ASN A O 1
ATOM 1794 N N . PRO A 1 228 ? -12.125 -13.283 -2.551 1.00 89.06 228 PRO A N 1
ATOM 1795 C CA . PRO A 1 228 ? -11.898 -14.527 -3.270 1.00 89.06 228 PRO A CA 1
ATOM 1796 C C . PRO A 1 228 ? -12.339 -15.737 -2.440 1.00 89.06 228 PRO A C 1
ATOM 1798 O O . PRO A 1 228 ? -11.938 -15.900 -1.288 1.00 89.06 228 PRO A O 1
ATOM 1801 N N . VAL A 1 229 ? -13.085 -16.649 -3.063 1.00 80.50 229 VAL A N 1
ATOM 1802 C CA . VAL A 1 229 ? -13.382 -17.957 -2.471 1.00 80.50 229 VAL A CA 1
ATOM 1803 C C . VAL A 1 229 ? -12.146 -18.840 -2.618 1.00 80.50 229 VAL A C 1
ATOM 1805 O O . VAL A 1 229 ? -11.825 -19.287 -3.717 1.00 80.50 229 VAL A O 1
ATOM 1808 N N . THR A 1 230 ? -11.440 -19.095 -1.518 1.00 75.81 230 THR A N 1
ATOM 1809 C CA . THR A 1 230 ? -10.258 -19.967 -1.518 1.00 75.81 230 THR A CA 1
ATOM 1810 C C . THR A 1 230 ? -10.518 -21.256 -0.760 1.00 75.81 230 THR A C 1
ATOM 1812 O O . THR A 1 230 ? -11.216 -21.254 0.253 1.00 75.81 230 THR A O 1
ATOM 1815 N N . SER A 1 231 ? -9.901 -22.351 -1.206 1.00 72.75 231 SER A N 1
ATOM 1816 C CA . SER A 1 231 ? -9.868 -23.601 -0.445 1.00 72.75 231 SER A CA 1
ATOM 1817 C C . SER A 1 231 ? -9.278 -23.370 0.946 1.00 72.75 231 SER A C 1
ATOM 1819 O O . SER A 1 231 ? -8.270 -22.671 1.076 1.00 72.75 231 SER A O 1
ATOM 1821 N N . ALA A 1 232 ? -9.897 -23.974 1.962 1.00 71.44 232 ALA A N 1
ATOM 1822 C CA . ALA A 1 232 ? -9.419 -23.888 3.335 1.00 71.44 232 ALA A CA 1
ATOM 1823 C C . ALA A 1 232 ? -7.994 -24.446 3.457 1.00 71.44 232 ALA A C 1
ATOM 1825 O O . ALA A 1 232 ? -7.640 -25.434 2.803 1.00 71.44 232 ALA A O 1
ATOM 1826 N N . VAL A 1 233 ? -7.181 -23.832 4.313 1.00 70.81 233 VAL A N 1
ATOM 1827 C CA . VAL A 1 233 ? -5.829 -24.317 4.601 1.00 70.81 233 VAL A CA 1
ATOM 1828 C C . VAL A 1 233 ? -5.930 -25.593 5.440 1.00 70.81 233 VAL A C 1
ATOM 1830 O O . VAL A 1 233 ? -6.189 -25.555 6.636 1.00 70.81 233 VAL A O 1
ATOM 1833 N N . THR A 1 234 ? -5.694 -26.754 4.827 1.00 75.12 234 THR A N 1
ATOM 1834 C CA . THR A 1 234 ? -5.775 -28.061 5.511 1.00 75.12 234 THR A CA 1
ATOM 1835 C C . THR A 1 234 ? -4.454 -28.511 6.145 1.00 75.12 234 THR A C 1
ATOM 1837 O O . THR A 1 234 ? -4.300 -29.682 6.490 1.00 75.12 234 THR A O 1
ATOM 1840 N N . VAL A 1 235 ? -3.463 -27.622 6.237 1.00 81.44 235 VAL A N 1
ATOM 1841 C CA . VAL A 1 235 ? -2.106 -27.947 6.700 1.00 81.44 235 VAL A CA 1
ATOM 1842 C C . VAL A 1 235 ? -2.003 -27.743 8.211 1.00 81.44 235 VAL A C 1
ATOM 1844 O O . VAL A 1 235 ? -2.485 -26.748 8.744 1.00 81.44 235 VAL A O 1
ATOM 1847 N N . THR A 1 236 ? -1.348 -28.672 8.909 1.00 83.50 236 THR A N 1
ATOM 1848 C CA . THR A 1 236 ? -1.086 -28.545 10.347 1.00 83.50 236 THR A CA 1
ATOM 1849 C C . THR A 1 236 ? -0.163 -27.359 10.624 1.00 83.50 236 THR A C 1
ATOM 1851 O O . THR A 1 236 ? 0.884 -27.222 9.989 1.00 83.50 236 THR A O 1
ATOM 1854 N N . ALA A 1 237 ? -0.529 -26.530 11.603 1.00 85.38 237 ALA A N 1
ATOM 1855 C CA . ALA A 1 237 ? 0.303 -25.422 12.054 1.00 85.38 237 ALA A CA 1
ATOM 1856 C C . ALA A 1 237 ? 1.678 -25.919 12.549 1.00 85.38 237 ALA A C 1
ATOM 1858 O O . ALA A 1 237 ? 1.737 -26.914 13.280 1.00 85.38 237 ALA A O 1
ATOM 1859 N N . PRO A 1 238 ? 2.781 -25.242 12.188 1.00 87.69 238 PRO A N 1
ATOM 1860 C CA . PRO A 1 238 ? 4.112 -25.611 12.642 1.00 87.69 238 PRO A CA 1
ATOM 1861 C C . PRO A 1 238 ? 4.302 -25.274 14.127 1.00 87.69 238 PRO A C 1
ATOM 1863 O O . PRO A 1 238 ? 3.639 -24.390 14.674 1.00 87.69 238 PRO A O 1
ATOM 1866 N N . GLU A 1 239 ? 5.248 -25.955 14.779 1.00 86.56 239 GLU A N 1
ATOM 1867 C CA . GLU A 1 239 ? 5.629 -25.654 16.168 1.00 86.56 239 GLU A CA 1
ATOM 1868 C C . GLU A 1 239 ? 6.246 -24.253 16.300 1.00 86.56 239 GLU A C 1
ATOM 1870 O O . GLU A 1 239 ? 5.978 -23.543 17.270 1.00 86.56 239 GLU A O 1
ATOM 1875 N N . SER A 1 240 ? 7.024 -23.833 15.299 1.00 91.56 240 SER A N 1
ATOM 1876 C CA . SER A 1 240 ? 7.594 -22.492 15.175 1.00 91.56 240 SER A CA 1
ATOM 1877 C C . SER A 1 240 ? 7.250 -21.879 13.818 1.00 91.56 240 SER A C 1
ATOM 1879 O O . SER A 1 240 ? 7.280 -22.548 12.785 1.00 91.56 240 SER A O 1
ATOM 1881 N N . VAL A 1 241 ? 6.913 -20.587 13.813 1.00 94.50 241 VAL A N 1
ATOM 1882 C CA . VAL A 1 241 ? 6.656 -19.849 12.570 1.00 94.50 241 VAL A CA 1
ATOM 1883 C C . VAL A 1 241 ? 7.995 -19.624 11.852 1.00 94.50 241 VAL A C 1
ATOM 1885 O O . VAL A 1 241 ? 8.901 -19.053 12.465 1.00 94.50 241 VAL A O 1
ATOM 1888 N N . PRO A 1 242 ? 8.147 -20.049 10.581 1.00 93.69 242 PRO A N 1
ATOM 1889 C CA . PRO A 1 242 ? 9.360 -19.790 9.810 1.00 93.69 242 PRO A CA 1
ATOM 1890 C C . PRO A 1 242 ? 9.616 -18.291 9.654 1.00 93.69 242 PRO A C 1
ATOM 1892 O O . PRO A 1 242 ? 8.683 -17.494 9.560 1.00 93.69 242 PRO A O 1
ATOM 1895 N N . THR A 1 243 ? 10.881 -17.895 9.584 1.00 93.19 243 THR A N 1
ATOM 1896 C CA . THR A 1 243 ? 11.257 -16.490 9.390 1.00 93.19 243 THR A CA 1
ATOM 1897 C C . THR A 1 243 ? 10.836 -15.978 8.008 1.00 93.19 243 THR A C 1
ATOM 1899 O O . THR A 1 243 ? 10.711 -16.742 7.049 1.00 93.19 243 THR A O 1
ATOM 1902 N N . ILE A 1 244 ? 10.687 -14.655 7.859 1.00 92.75 244 ILE A N 1
ATOM 1903 C CA . ILE A 1 244 ? 10.356 -14.022 6.566 1.00 92.75 244 ILE A CA 1
ATOM 1904 C C . ILE A 1 244 ? 11.349 -14.429 5.459 1.00 92.75 244 ILE A C 1
ATOM 1906 O O . ILE A 1 244 ? 10.947 -14.663 4.320 1.00 92.75 244 ILE A O 1
ATOM 1910 N N . THR A 1 245 ? 12.638 -14.558 5.786 1.00 88.56 245 THR A N 1
ATOM 1911 C CA . THR A 1 245 ? 13.689 -14.965 4.838 1.00 88.56 245 THR A CA 1
ATOM 1912 C C . THR A 1 245 ? 13.564 -16.428 4.406 1.00 88.56 245 THR A C 1
ATOM 1914 O O . THR A 1 245 ? 13.792 -16.753 3.242 1.00 88.56 245 THR A O 1
ATOM 1917 N N . GLU A 1 246 ? 13.191 -17.324 5.322 1.00 91.38 246 GLU A N 1
ATOM 1918 C CA . GLU A 1 246 ? 12.930 -18.728 4.983 1.00 91.38 246 GLU A CA 1
ATOM 1919 C C . GLU A 1 246 ? 11.688 -18.852 4.103 1.00 91.38 246 GLU A C 1
ATOM 1921 O O . GLU A 1 246 ? 11.686 -19.616 3.144 1.00 91.38 246 GLU A O 1
ATOM 1926 N N . LEU A 1 247 ? 10.651 -18.057 4.375 1.00 93.44 247 LEU A N 1
ATOM 1927 C CA . LEU A 1 247 ? 9.435 -18.049 3.567 1.00 93.44 247 LEU A CA 1
ATOM 1928 C C . LEU A 1 247 ? 9.668 -17.478 2.167 1.00 93.44 247 LEU A C 1
ATOM 1930 O O . LEU A 1 247 ? 9.090 -17.996 1.214 1.00 93.44 247 LEU A O 1
ATOM 1934 N N . SER A 1 248 ? 10.517 -16.455 2.013 1.00 89.69 248 SER A N 1
ATOM 1935 C CA . SER A 1 248 ? 10.771 -15.812 0.712 1.00 89.69 248 SER A CA 1
ATOM 1936 C C . SER A 1 248 ? 11.454 -16.729 -0.305 1.00 89.69 248 SER A C 1
ATOM 1938 O O . SER A 1 248 ? 11.231 -16.596 -1.508 1.00 89.69 248 SER A O 1
ATOM 1940 N N . THR A 1 249 ? 12.245 -17.688 0.176 1.00 86.81 249 THR A N 1
ATOM 1941 C CA . THR A 1 249 ? 12.943 -18.697 -0.641 1.00 86.81 249 THR A CA 1
ATOM 1942 C C . THR A 1 249 ? 12.358 -20.104 -0.494 1.00 86.81 249 THR A C 1
ATOM 1944 O O . THR A 1 249 ? 12.860 -21.048 -1.102 1.00 86.81 249 THR A O 1
ATOM 1947 N N . GLY A 1 250 ? 11.307 -20.237 0.314 1.00 87.56 250 GLY A N 1
ATOM 1948 C CA . GLY A 1 250 ? 10.684 -21.497 0.682 1.00 87.56 250 GLY A CA 1
ATOM 1949 C C . GLY A 1 250 ? 9.686 -22.018 -0.350 1.00 87.56 250 GLY A C 1
ATOM 1950 O O . GLY A 1 250 ? 9.788 -21.761 -1.546 1.00 87.56 250 GLY A O 1
ATOM 1951 N N . SER A 1 251 ? 8.697 -22.772 0.124 1.00 90.44 251 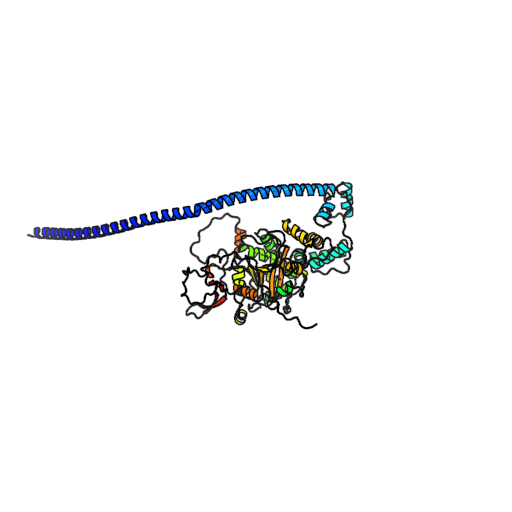SER A N 1
ATOM 1952 C CA . SER A 1 251 ? 7.608 -23.326 -0.690 1.00 90.44 251 SER A CA 1
ATOM 1953 C C . SER A 1 251 ? 6.249 -22.728 -0.324 1.00 90.44 251 SER A C 1
ATOM 1955 O O . SER A 1 251 ? 6.039 -22.252 0.793 1.00 90.44 251 SER A O 1
ATOM 1957 N N . ALA A 1 252 ? 5.282 -22.841 -1.238 1.00 90.94 252 ALA A N 1
ATOM 1958 C CA . ALA A 1 252 ? 3.886 -22.486 -0.976 1.00 90.94 252 ALA A CA 1
ATOM 1959 C C . ALA A 1 252 ? 3.312 -23.206 0.263 1.00 90.94 252 ALA A C 1
ATOM 1961 O O . ALA A 1 252 ? 2.580 -22.603 1.042 1.00 90.94 252 ALA A O 1
ATOM 1962 N N . ALA A 1 253 ? 3.717 -24.459 0.500 1.00 90.44 253 ALA A N 1
ATOM 1963 C CA . ALA A 1 253 ? 3.293 -25.230 1.667 1.00 90.44 253 ALA A CA 1
ATOM 1964 C C . ALA A 1 253 ? 3.804 -24.636 2.992 1.00 90.44 253 ALA A C 1
ATOM 1966 O O . ALA A 1 253 ? 3.084 -24.661 3.985 1.00 90.44 253 ALA A O 1
ATOM 1967 N N . GLN A 1 254 ? 5.017 -24.067 3.022 1.00 92.31 254 GLN A N 1
ATOM 1968 C CA . GLN A 1 254 ? 5.537 -23.389 4.218 1.00 92.31 254 GLN A CA 1
ATOM 1969 C C . GLN A 1 254 ? 4.776 -22.096 4.515 1.00 92.31 254 GLN A C 1
ATOM 1971 O O . GLN A 1 254 ? 4.504 -21.811 5.679 1.00 92.31 254 GLN A O 1
ATOM 1976 N N . ARG A 1 255 ? 4.394 -21.339 3.477 1.00 94.06 255 ARG A N 1
ATOM 1977 C CA . ARG A 1 255 ? 3.511 -20.172 3.619 1.00 94.06 255 ARG A CA 1
ATOM 1978 C C . ARG A 1 255 ? 2.167 -20.588 4.211 1.00 94.06 255 ARG A C 1
ATOM 1980 O O . ARG A 1 255 ? 1.744 -19.999 5.199 1.00 94.06 255 ARG A O 1
ATOM 1987 N N . ASP A 1 256 ? 1.523 -21.604 3.643 1.00 92.94 256 ASP A N 1
ATOM 1988 C CA . ASP A 1 256 ? 0.199 -22.035 4.100 1.00 92.94 256 ASP A CA 1
ATOM 1989 C C . ASP A 1 256 ? 0.266 -22.627 5.528 1.00 92.94 256 ASP A C 1
ATOM 1991 O O . ASP A 1 256 ? -0.589 -22.329 6.359 1.00 92.94 256 ASP A O 1
ATOM 1995 N N . ALA A 1 257 ? 1.339 -23.349 5.877 1.00 92.25 257 ALA A N 1
ATOM 1996 C CA . ALA A 1 257 ? 1.601 -23.784 7.252 1.00 92.25 257 ALA A CA 1
ATOM 1997 C C . ALA A 1 257 ? 1.784 -22.595 8.217 1.00 92.25 257 ALA A C 1
ATOM 1999 O O . ALA A 1 257 ? 1.215 -22.591 9.308 1.00 92.25 257 ALA A O 1
ATOM 2000 N N . ALA A 1 258 ? 2.534 -21.560 7.821 1.00 94.94 258 ALA A N 1
ATOM 2001 C CA . ALA A 1 258 ? 2.681 -20.345 8.621 1.00 94.94 258 ALA A CA 1
ATOM 2002 C C . ALA A 1 258 ? 1.335 -19.628 8.810 1.00 94.94 258 ALA A C 1
ATOM 2004 O O . ALA A 1 258 ? 1.022 -19.213 9.923 1.00 94.94 258 ALA A O 1
ATOM 2005 N N . THR A 1 259 ? 0.496 -19.548 7.772 1.00 95.06 259 THR A N 1
ATOM 2006 C CA . THR A 1 259 ? -0.870 -19.014 7.887 1.00 95.06 259 THR A CA 1
ATOM 2007 C C . THR A 1 259 ? -1.703 -19.797 8.908 1.00 95.06 259 THR A C 1
ATOM 2009 O O . THR A 1 259 ? -2.380 -19.182 9.732 1.00 95.06 259 THR A O 1
ATOM 2012 N N . ALA A 1 260 ? -1.603 -21.131 8.919 1.00 94.25 260 ALA A N 1
ATOM 2013 C CA . ALA A 1 260 ? -2.311 -21.988 9.874 1.00 94.25 260 ALA A CA 1
ATOM 2014 C C . ALA A 1 260 ? -1.889 -21.765 11.342 1.00 94.25 260 ALA A C 1
ATOM 2016 O O . ALA A 1 260 ? -2.649 -22.097 12.251 1.00 94.25 260 ALA A O 1
ATOM 2017 N N . ALA A 1 261 ? -0.717 -21.170 11.607 1.00 94.25 261 ALA A N 1
ATOM 2018 C CA . ALA A 1 261 ? -0.301 -20.804 12.965 1.00 94.25 261 ALA A CA 1
ATOM 2019 C C . ALA A 1 261 ? -1.160 -19.685 13.589 1.00 94.25 261 ALA A C 1
ATOM 2021 O O . ALA A 1 261 ? -1.178 -19.544 14.815 1.00 94.25 261 ALA A O 1
ATOM 2022 N N . GLY A 1 262 ? -1.886 -18.922 12.765 1.00 94.62 262 GLY A N 1
ATOM 2023 C CA . GLY A 1 262 ? -2.790 -17.855 13.190 1.00 94.62 262 GLY A CA 1
ATOM 2024 C C . GLY A 1 262 ? -2.132 -16.475 13.284 1.00 94.62 262 GLY A C 1
ATOM 2025 O O . GLY A 1 262 ? -0.914 -16.341 13.416 1.00 94.62 262 GLY A O 1
ATOM 2026 N N . ALA A 1 263 ? -2.972 -15.436 13.230 1.00 96.06 263 ALA A N 1
ATOM 2027 C CA . ALA A 1 263 ? -2.543 -14.043 13.091 1.00 96.06 263 ALA A CA 1
ATOM 2028 C C . ALA A 1 263 ? -1.579 -13.596 14.200 1.00 96.06 263 ALA A C 1
ATOM 2030 O O . ALA A 1 263 ? -0.524 -13.046 13.898 1.00 96.06 263 ALA A O 1
ATOM 2031 N N . THR A 1 264 ? -1.903 -13.874 15.467 1.00 96.19 264 THR A N 1
ATOM 2032 C CA . THR A 1 264 ? -1.108 -13.441 16.626 1.00 96.19 264 THR A CA 1
ATOM 2033 C C . THR A 1 264 ? 0.301 -14.030 16.602 1.00 96.19 264 THR A C 1
ATOM 2035 O O . THR A 1 264 ? 1.269 -13.279 16.606 1.00 96.19 264 THR A O 1
ATOM 2038 N N . LYS A 1 265 ? 0.433 -15.357 16.454 1.00 96.44 265 LYS A N 1
ATOM 2039 C CA . LYS A 1 265 ? 1.746 -16.029 16.428 1.00 96.44 265 LYS A CA 1
ATOM 2040 C C . LYS A 1 265 ? 2.617 -15.573 15.259 1.00 96.44 265 LYS A C 1
ATOM 2042 O O . LYS A 1 265 ? 3.827 -15.427 15.415 1.00 96.44 265 LYS A O 1
ATOM 2047 N N . VAL A 1 266 ? 2.021 -15.368 14.082 1.00 97.44 266 VAL A N 1
ATOM 2048 C CA . VAL A 1 266 ? 2.760 -14.860 12.919 1.00 97.44 266 VAL A CA 1
ATOM 2049 C C . VAL A 1 266 ? 3.176 -13.407 13.130 1.00 97.44 266 VAL A C 1
ATOM 2051 O O . VAL A 1 266 ? 4.318 -13.057 12.841 1.00 97.44 266 VAL A O 1
ATOM 2054 N N . ALA A 1 267 ? 2.284 -12.567 13.659 1.00 96.81 267 ALA A N 1
ATOM 2055 C CA . ALA A 1 267 ? 2.598 -11.182 13.982 1.00 96.81 267 ALA A CA 1
ATOM 2056 C C . ALA A 1 267 ? 3.744 -11.093 14.999 1.00 96.81 267 ALA A C 1
ATOM 2058 O O . ALA A 1 267 ? 4.696 -10.361 14.743 1.00 96.81 267 ALA A O 1
ATOM 2059 N N . ASP A 1 268 ? 3.712 -11.890 16.073 1.00 95.50 268 ASP A N 1
ATOM 2060 C CA . ASP A 1 268 ? 4.796 -11.990 17.062 1.00 95.50 268 ASP A CA 1
ATOM 2061 C C . ASP A 1 268 ? 6.130 -12.368 16.407 1.00 95.50 268 ASP A C 1
ATOM 2063 O O . ASP A 1 268 ? 7.158 -11.748 16.668 1.00 95.50 268 ASP A O 1
ATOM 2067 N N . ALA A 1 269 ? 6.119 -13.357 15.509 1.00 96.25 269 ALA A N 1
ATOM 2068 C CA . ALA A 1 269 ? 7.326 -13.801 14.820 1.00 96.25 269 ALA A CA 1
ATOM 2069 C C . ALA A 1 269 ? 7.885 -12.750 13.843 1.00 96.25 269 ALA A C 1
ATOM 2071 O O . ALA A 1 269 ? 9.090 -12.717 13.582 1.00 96.25 269 ALA A O 1
ATOM 2072 N N . PHE A 1 270 ? 7.027 -11.910 13.254 1.00 96.44 270 PHE A N 1
ATOM 2073 C CA . PHE A 1 270 ? 7.412 -10.979 12.188 1.00 96.44 270 PHE A CA 1
ATOM 2074 C C . PHE A 1 270 ? 7.649 -9.546 12.672 1.00 96.44 270 PHE A C 1
ATOM 2076 O O . PHE A 1 270 ? 8.270 -8.769 11.938 1.00 96.44 270 PHE A O 1
ATOM 2083 N N . ILE A 1 271 ? 7.180 -9.183 13.871 1.00 93.38 271 ILE A N 1
ATOM 2084 C CA . ILE A 1 271 ? 7.080 -7.789 14.322 1.00 93.38 271 ILE A CA 1
ATOM 2085 C C . ILE A 1 271 ? 8.409 -7.034 14.243 1.00 93.38 271 ILE A C 1
ATOM 2087 O O . ILE A 1 271 ? 8.442 -5.940 13.684 1.00 93.38 271 ILE A O 1
ATOM 2091 N N . ASP A 1 272 ? 9.517 -7.635 14.678 1.00 91.06 272 ASP A N 1
ATOM 2092 C CA . ASP A 1 272 ? 10.838 -6.995 14.653 1.00 91.06 272 ASP A CA 1
ATOM 2093 C C . ASP A 1 272 ? 11.302 -6.680 13.226 1.00 91.06 272 ASP A C 1
ATOM 2095 O O . ASP A 1 272 ? 11.881 -5.624 12.952 1.00 91.06 272 ASP A O 1
ATOM 2099 N N . THR A 1 273 ? 11.038 -7.595 12.289 1.00 92.94 273 THR A N 1
ATOM 2100 C CA . THR A 1 273 ? 11.417 -7.411 10.882 1.00 92.94 273 THR A CA 1
ATOM 2101 C C . THR A 1 273 ? 10.512 -6.383 10.210 1.00 92.94 273 THR A C 1
ATOM 2103 O O . THR A 1 273 ? 11.007 -5.509 9.497 1.00 92.94 273 THR A O 1
ATOM 2106 N N . LEU A 1 274 ? 9.203 -6.427 10.478 1.00 93.44 274 LEU A N 1
ATOM 2107 C CA . LEU A 1 274 ? 8.245 -5.440 9.976 1.00 93.44 274 LEU A CA 1
ATOM 2108 C C . LEU A 1 274 ? 8.575 -4.036 10.488 1.00 93.44 274 LEU A C 1
ATOM 2110 O O . LEU A 1 274 ? 8.669 -3.106 9.691 1.00 93.44 274 LEU A O 1
ATOM 2114 N N . GLN A 1 275 ? 8.816 -3.880 11.792 1.00 90.94 275 GLN A N 1
ATOM 2115 C CA . GLN A 1 275 ? 9.186 -2.602 12.399 1.00 90.94 275 GLN A CA 1
ATOM 2116 C C . GLN A 1 275 ? 10.489 -2.058 11.818 1.00 90.94 275 GLN A C 1
ATOM 2118 O O . GLN A 1 275 ? 10.554 -0.881 11.469 1.00 90.94 275 GLN A O 1
ATOM 2123 N N . ARG A 1 276 ? 11.508 -2.909 11.650 1.00 92.06 276 ARG A N 1
ATOM 2124 C CA . ARG A 1 276 ? 12.770 -2.515 11.013 1.00 92.06 276 ARG A CA 1
ATOM 2125 C C . ARG A 1 276 ? 12.550 -2.033 9.581 1.00 92.06 276 ARG A C 1
ATOM 2127 O O . ARG A 1 276 ? 13.059 -0.979 9.215 1.00 92.06 276 ARG A O 1
ATOM 2134 N N . ASN A 1 277 ? 11.782 -2.770 8.783 1.00 91.44 277 ASN A N 1
ATOM 2135 C CA . ASN A 1 277 ? 11.520 -2.414 7.388 1.00 91.44 277 ASN A CA 1
ATOM 2136 C C . ASN A 1 277 ? 10.685 -1.131 7.271 1.00 91.44 277 ASN A C 1
ATOM 2138 O O . ASN A 1 277 ? 10.974 -0.292 6.421 1.00 91.44 277 ASN A O 1
ATOM 2142 N N . VAL A 1 278 ? 9.702 -0.937 8.152 1.00 91.75 278 VAL A N 1
ATOM 2143 C CA . VAL A 1 278 ? 8.902 0.294 8.236 1.00 91.75 278 VAL A CA 1
ATOM 2144 C C . VAL A 1 278 ? 9.749 1.484 8.688 1.00 91.75 278 VAL A C 1
ATOM 2146 O O . VAL A 1 278 ? 9.634 2.561 8.110 1.00 91.75 278 VAL A O 1
ATOM 2149 N N . PHE A 1 279 ? 10.636 1.304 9.670 1.00 91.06 279 PHE A N 1
ATOM 2150 C CA . PHE A 1 279 ? 11.576 2.342 10.098 1.00 91.06 279 PHE A CA 1
ATOM 2151 C C . PHE A 1 279 ? 12.485 2.767 8.941 1.00 91.06 279 PHE A C 1
ATOM 2153 O O . PHE A 1 279 ? 12.631 3.953 8.658 1.00 91.06 279 PHE A O 1
ATOM 2160 N N . LEU A 1 280 ? 13.020 1.792 8.204 1.00 87.81 280 LEU A N 1
ATOM 2161 C CA . LEU A 1 280 ? 13.790 2.057 6.997 1.00 87.81 280 LEU A CA 1
ATOM 2162 C C . LEU A 1 280 ? 12.940 2.814 5.959 1.00 87.81 280 LEU A C 1
ATOM 2164 O O . LEU A 1 280 ? 13.381 3.837 5.429 1.00 87.81 280 LEU A O 1
ATOM 2168 N N . ALA A 1 281 ? 11.711 2.373 5.690 1.00 90.38 281 ALA A N 1
ATOM 2169 C CA . ALA A 1 281 ? 10.804 3.054 4.767 1.00 90.38 281 ALA A CA 1
ATOM 2170 C C . ALA A 1 281 ? 10.512 4.505 5.196 1.00 90.38 281 ALA A C 1
ATOM 2172 O O . ALA A 1 281 ? 10.479 5.389 4.341 1.00 90.38 281 ALA A O 1
ATOM 2173 N N . ALA A 1 282 ? 10.406 4.779 6.499 1.00 88.69 282 ALA A N 1
ATOM 2174 C CA . ALA A 1 282 ? 10.198 6.121 7.045 1.00 88.69 282 ALA A CA 1
ATOM 2175 C C . ALA A 1 282 ? 11.342 7.106 6.731 1.00 88.69 282 ALA A C 1
ATOM 2177 O O . ALA A 1 282 ? 11.117 8.313 6.656 1.00 88.69 282 ALA A O 1
ATOM 2178 N N . GLU A 1 283 ? 12.552 6.600 6.490 1.00 87.38 283 GLU A N 1
ATOM 2179 C CA . GLU A 1 283 ? 13.723 7.383 6.069 1.00 87.38 283 GLU A CA 1
ATOM 2180 C C . GLU A 1 283 ? 13.856 7.507 4.539 1.00 87.38 283 GLU A C 1
ATOM 2182 O O . GLU A 1 283 ? 14.826 8.075 4.039 1.00 87.38 283 GLU A O 1
ATOM 2187 N N . SER A 1 284 ? 12.916 6.944 3.776 1.00 87.94 284 SER A N 1
ATOM 2188 C CA . SER A 1 284 ? 12.949 6.941 2.310 1.00 87.94 284 SER A CA 1
ATOM 2189 C C . SER A 1 284 ? 12.155 8.093 1.682 1.00 87.94 284 SER A C 1
ATOM 2191 O O . SER A 1 284 ? 11.588 8.948 2.361 1.00 87.94 284 SER A O 1
ATOM 2193 N N . SER A 1 285 ? 12.083 8.088 0.350 1.00 85.81 285 SER A N 1
ATOM 2194 C CA . SER A 1 285 ? 11.223 8.966 -0.451 1.00 85.81 285 SER A CA 1
ATOM 2195 C C . SER A 1 285 ? 9.721 8.796 -0.144 1.00 85.81 285 SER A C 1
ATOM 2197 O O . SER A 1 285 ? 8.948 9.725 -0.379 1.00 85.81 285 SER A O 1
ATOM 2199 N N . ILE A 1 286 ? 9.322 7.648 0.427 1.00 89.56 286 ILE A N 1
ATOM 2200 C CA . ILE A 1 286 ? 7.951 7.304 0.834 1.00 89.56 286 ILE A CA 1
ATOM 2201 C C . ILE A 1 286 ? 7.936 7.100 2.360 1.00 89.56 286 ILE A C 1
ATOM 2203 O O . ILE A 1 286 ? 7.911 5.965 2.845 1.00 89.56 286 ILE A O 1
ATOM 2207 N N . PRO A 1 287 ? 7.984 8.194 3.145 1.00 89.12 287 PRO A N 1
ATOM 2208 C CA . PRO A 1 287 ? 8.251 8.137 4.581 1.00 89.12 287 PRO A CA 1
ATOM 2209 C C . PRO A 1 287 ? 7.044 7.725 5.436 1.00 89.12 287 PRO A C 1
ATOM 2211 O O . PRO A 1 287 ? 7.159 7.581 6.651 1.00 89.12 287 PRO A O 1
ATOM 2214 N N . SER A 1 288 ? 5.855 7.599 4.849 1.00 89.81 288 SER A N 1
ATOM 2215 C CA . SER A 1 288 ? 4.638 7.253 5.583 1.00 89.81 288 SER A CA 1
ATOM 2216 C C . SER A 1 288 ? 3.616 6.585 4.662 1.00 89.81 288 SER A C 1
ATOM 2218 O O . SER A 1 288 ? 3.661 6.792 3.445 1.00 89.81 288 SER A O 1
ATOM 2220 N N . PRO A 1 289 ? 2.630 5.848 5.204 1.00 89.69 289 PRO A N 1
ATOM 2221 C CA . PRO A 1 289 ? 1.626 5.182 4.380 1.00 89.69 289 PRO A CA 1
ATOM 2222 C C . PRO A 1 289 ? 0.656 6.167 3.699 1.00 89.69 289 PRO A C 1
ATOM 2224 O O . PRO A 1 289 ? -0.058 5.753 2.794 1.00 89.69 289 PRO A O 1
ATOM 2227 N N . VAL A 1 290 ? 0.665 7.456 4.074 1.00 90.69 290 VAL A N 1
ATOM 2228 C CA . VAL A 1 290 ? -0.110 8.547 3.438 1.00 90.69 290 VAL A CA 1
ATOM 2229 C C . VAL A 1 290 ? 0.726 9.445 2.514 1.00 90.69 290 VAL A C 1
ATOM 2231 O O . VAL A 1 290 ? 0.215 10.398 1.917 1.00 90.69 290 VAL A O 1
ATOM 2234 N N . ALA A 1 291 ? 2.031 9.185 2.396 1.00 88.62 291 ALA A N 1
ATOM 2235 C CA . ALA A 1 291 ? 2.873 9.846 1.407 1.00 88.62 291 ALA A CA 1
ATOM 2236 C C . ALA A 1 291 ? 2.560 9.299 0.010 1.00 88.62 291 ALA A C 1
ATOM 2238 O O . ALA A 1 291 ? 2.451 8.087 -0.155 1.00 88.62 291 ALA A O 1
ATOM 2239 N N . ASP A 1 292 ? 2.422 10.173 -0.984 1.00 85.81 292 ASP A N 1
ATOM 2240 C CA . ASP A 1 292 ? 2.347 9.756 -2.388 1.00 85.81 292 ASP A CA 1
ATOM 2241 C C . ASP A 1 292 ? 3.720 9.271 -2.888 1.00 85.81 292 ASP A C 1
ATOM 2243 O O . ASP A 1 292 ? 4.740 9.463 -2.216 1.00 85.81 292 ASP A O 1
ATOM 2247 N N . GLY A 1 293 ? 3.744 8.634 -4.057 1.00 80.81 293 GLY A N 1
ATOM 2248 C CA . GLY A 1 293 ? 4.986 8.227 -4.710 1.00 80.81 293 GLY A CA 1
ATOM 2249 C C . GLY A 1 293 ? 5.867 9.433 -5.082 1.00 80.81 293 GLY A C 1
ATOM 2250 O O . GLY A 1 293 ? 5.355 10.523 -5.364 1.00 80.81 293 GLY A O 1
ATOM 2251 N N . PRO A 1 294 ? 7.203 9.282 -5.093 1.00 81.50 294 PRO A N 1
ATOM 2252 C CA . PRO A 1 294 ? 8.100 10.360 -5.491 1.00 81.50 294 PRO A CA 1
ATOM 2253 C C . PRO A 1 294 ? 7.960 10.692 -6.979 1.00 81.50 294 PRO A C 1
ATOM 2255 O O . PRO A 1 294 ? 7.675 9.836 -7.811 1.00 81.50 294 PRO A O 1
ATOM 2258 N N . ALA A 1 295 ? 8.244 11.949 -7.336 1.00 75.94 295 ALA A N 1
ATOM 2259 C CA . ALA A 1 295 ? 8.225 12.401 -8.731 1.00 75.94 295 ALA A CA 1
ATOM 2260 C C . ALA A 1 295 ? 9.255 11.677 -9.621 1.00 75.94 295 ALA A C 1
ATOM 2262 O O . ALA A 1 295 ? 9.060 11.575 -10.829 1.00 75.94 295 ALA A O 1
ATOM 2263 N N . TYR A 1 296 ? 10.344 11.194 -9.018 1.00 77.12 296 TYR A N 1
ATOM 2264 C CA . TYR A 1 296 ? 11.394 10.421 -9.675 1.00 77.12 296 TYR A CA 1
ATOM 2265 C C . TYR A 1 296 ? 11.512 9.072 -8.963 1.00 77.12 296 TYR A C 1
ATOM 2267 O O . TYR A 1 296 ? 12.299 8.960 -8.021 1.00 77.12 296 TYR A O 1
ATOM 2275 N N . PRO A 1 297 ? 10.689 8.084 -9.347 1.00 83.38 297 PRO A N 1
ATOM 2276 C CA . PRO A 1 297 ? 10.691 6.777 -8.710 1.00 83.38 297 PRO A CA 1
ATOM 2277 C C . PRO A 1 297 ? 11.993 6.027 -8.989 1.00 83.38 297 PRO A C 1
ATOM 2279 O O . PRO A 1 297 ? 12.502 6.020 -10.113 1.00 83.38 297 PRO A O 1
ATOM 2282 N N . ALA A 1 298 ? 12.505 5.365 -7.961 1.00 83.75 298 ALA A N 1
ATOM 2283 C CA . ALA A 1 298 ? 13.719 4.568 -7.980 1.00 83.75 298 ALA A CA 1
ATOM 2284 C C . ALA A 1 298 ? 13.434 3.123 -7.532 1.00 83.75 298 ALA A C 1
ATOM 2286 O O . ALA A 1 298 ? 12.462 2.877 -6.815 1.00 83.75 298 ALA A O 1
ATOM 2287 N N . PRO A 1 299 ? 14.296 2.151 -7.882 1.00 85.19 299 PRO A N 1
ATOM 2288 C CA . PRO A 1 299 ? 14.161 0.772 -7.411 1.00 85.19 299 PRO A CA 1
ATOM 2289 C C . PRO A 1 299 ? 14.052 0.638 -5.887 1.00 85.19 299 PRO A C 1
ATOM 2291 O O . PRO A 1 299 ? 13.269 -0.176 -5.405 1.00 85.19 299 PRO A O 1
ATOM 2294 N N . ALA A 1 300 ? 14.781 1.464 -5.126 1.00 84.38 300 ALA A N 1
ATOM 2295 C CA . ALA A 1 300 ? 14.723 1.483 -3.662 1.00 84.38 300 ALA A CA 1
ATOM 2296 C C . ALA A 1 300 ? 13.308 1.749 -3.118 1.00 84.38 300 ALA A C 1
ATOM 2298 O O . ALA A 1 300 ? 12.955 1.254 -2.045 1.00 84.38 300 ALA A O 1
ATOM 2299 N N . ASP A 1 301 ? 12.478 2.482 -3.866 1.00 87.38 301 ASP A N 1
ATOM 2300 C CA . ASP A 1 301 ? 11.101 2.772 -3.475 1.00 87.38 301 ASP A CA 1
ATOM 2301 C C . ASP A 1 301 ? 10.263 1.492 -3.438 1.00 87.38 301 ASP A C 1
ATOM 2303 O O . ASP A 1 301 ? 9.368 1.376 -2.607 1.00 87.38 301 ASP A O 1
ATOM 2307 N N . ALA A 1 302 ? 10.585 0.486 -4.262 1.00 91.06 302 ALA A N 1
ATOM 2308 C CA . ALA A 1 302 ? 9.895 -0.801 -4.236 1.00 91.06 302 ALA A CA 1
ATOM 2309 C C . ALA A 1 302 ? 10.033 -1.508 -2.882 1.00 91.06 302 ALA A C 1
ATOM 2311 O O . ALA A 1 302 ? 9.068 -2.108 -2.412 1.00 91.06 302 ALA A O 1
ATOM 2312 N N . ALA A 1 303 ? 11.198 -1.399 -2.237 1.00 91.38 303 ALA A N 1
ATOM 2313 C CA . ALA A 1 303 ? 11.429 -1.954 -0.907 1.00 91.38 303 ALA A CA 1
ATOM 2314 C C . ALA A 1 303 ? 10.651 -1.182 0.173 1.00 91.38 303 ALA A C 1
ATOM 2316 O O . ALA A 1 303 ? 10.041 -1.790 1.053 1.00 91.38 303 ALA A O 1
ATOM 2317 N N . SER A 1 304 ? 10.605 0.152 0.086 1.00 92.38 304 SER A N 1
ATOM 2318 C CA . SER A 1 304 ? 9.781 0.969 0.989 1.00 92.38 304 SER A CA 1
ATOM 2319 C C . SER A 1 304 ? 8.293 0.650 0.847 1.00 92.38 304 SER A C 1
ATOM 2321 O O . SER A 1 304 ? 7.578 0.519 1.838 1.00 92.38 304 SER A O 1
ATOM 2323 N N . MET A 1 305 ? 7.827 0.475 -0.389 1.00 93.69 305 MET A N 1
ATOM 2324 C CA . MET A 1 305 ? 6.449 0.102 -0.693 1.00 93.69 305 MET A CA 1
ATOM 2325 C C . MET A 1 305 ? 6.105 -1.289 -0.180 1.00 93.69 305 MET A C 1
ATOM 2327 O O . MET A 1 305 ? 5.056 -1.474 0.434 1.00 93.69 305 MET A O 1
ATOM 2331 N N . HIS A 1 306 ? 7.010 -2.251 -0.367 1.00 96.06 306 HIS A N 1
ATOM 2332 C CA . HIS A 1 306 ? 6.878 -3.591 0.193 1.00 96.06 306 HIS A CA 1
ATOM 2333 C C . HIS A 1 306 ? 6.708 -3.550 1.715 1.00 96.06 306 HIS A C 1
ATOM 2335 O O . HIS A 1 306 ? 5.794 -4.186 2.230 1.00 96.06 306 HIS A O 1
ATOM 2341 N N . ALA A 1 307 ? 7.501 -2.741 2.425 1.00 95.81 307 ALA A N 1
ATOM 2342 C CA . ALA A 1 307 ? 7.379 -2.587 3.875 1.00 95.81 307 ALA A CA 1
ATOM 2343 C C . ALA A 1 307 ? 5.995 -2.062 4.300 1.00 95.81 307 ALA A C 1
ATOM 2345 O O . ALA A 1 307 ? 5.363 -2.637 5.191 1.00 95.81 307 ALA A O 1
ATOM 2346 N N . TRP A 1 308 ? 5.498 -1.006 3.645 1.00 95.88 308 TRP A N 1
ATOM 2347 C CA . TRP A 1 308 ? 4.178 -0.441 3.948 1.00 95.88 308 TRP A CA 1
ATOM 2348 C C . TRP A 1 308 ? 3.037 -1.415 3.637 1.00 95.88 308 TRP A C 1
ATOM 2350 O O . TRP A 1 308 ? 2.116 -1.551 4.444 1.00 95.88 308 TRP A O 1
ATOM 2360 N N . TYR A 1 309 ? 3.100 -2.126 2.509 1.00 97.81 309 TYR A N 1
ATOM 2361 C CA . TYR A 1 309 ? 2.071 -3.097 2.136 1.00 97.81 309 TYR A CA 1
ATOM 2362 C C . TYR A 1 309 ? 2.118 -4.377 2.971 1.00 97.81 309 TYR A C 1
ATOM 2364 O O . TYR A 1 309 ? 1.062 -4.892 3.322 1.00 97.81 309 TYR A O 1
ATOM 2372 N N . ALA A 1 310 ? 3.298 -4.854 3.373 1.00 97.81 310 ALA A N 1
ATOM 2373 C CA . ALA A 1 310 ? 3.421 -5.976 4.300 1.00 97.81 310 ALA A CA 1
ATOM 2374 C C . ALA A 1 310 ? 2.790 -5.649 5.662 1.00 97.81 310 ALA A C 1
ATOM 2376 O O . ALA A 1 310 ? 1.999 -6.435 6.184 1.00 97.81 310 ALA A O 1
ATOM 2377 N N . ALA A 1 311 ? 3.075 -4.462 6.207 1.00 96.75 311 ALA A N 1
ATOM 2378 C CA . ALA A 1 311 ? 2.467 -4.001 7.452 1.00 96.75 311 ALA A CA 1
ATOM 2379 C C . ALA A 1 311 ? 0.941 -3.834 7.313 1.00 96.75 311 ALA A C 1
ATOM 2381 O O . ALA A 1 311 ? 0.188 -4.238 8.196 1.00 96.75 311 ALA A O 1
ATOM 2382 N N . SER A 1 312 ? 0.474 -3.283 6.188 1.00 97.19 312 SER A N 1
ATOM 2383 C CA . SER A 1 312 ? -0.951 -3.160 5.852 1.00 97.19 312 SER A CA 1
ATOM 2384 C C . SER A 1 312 ? -1.653 -4.520 5.758 1.00 97.19 312 SER A C 1
ATOM 2386 O O . SER A 1 312 ? -2.702 -4.700 6.367 1.00 97.19 312 SER A O 1
ATOM 2388 N N . ALA A 1 313 ? -1.057 -5.511 5.093 1.00 98.06 313 ALA A N 1
ATOM 2389 C CA . ALA A 1 313 ? -1.645 -6.842 4.960 1.00 98.06 313 ALA A CA 1
ATOM 2390 C C . ALA A 1 313 ? -1.727 -7.591 6.302 1.00 98.06 313 ALA A C 1
ATOM 2392 O O . ALA A 1 313 ? -2.764 -8.167 6.619 1.00 98.06 313 ALA A O 1
ATOM 2393 N N . ILE A 1 314 ? -0.664 -7.550 7.118 1.00 97.88 314 ILE A N 1
ATOM 2394 C CA . ILE A 1 314 ? -0.660 -8.167 8.458 1.00 97.88 314 ILE A CA 1
ATOM 2395 C C . ILE A 1 314 ? -1.700 -7.502 9.360 1.00 97.88 314 ILE A C 1
ATOM 2397 O O . ILE A 1 314 ? -2.430 -8.190 10.069 1.00 97.88 314 ILE A O 1
ATOM 2401 N N . GLY A 1 315 ? -1.820 -6.177 9.296 1.00 96.56 315 GLY A N 1
ATOM 2402 C CA . GLY A 1 315 ? -2.840 -5.456 10.044 1.00 96.56 315 GLY A CA 1
ATOM 2403 C C . GLY A 1 315 ? -4.267 -5.749 9.575 1.00 96.56 315 GLY A C 1
ATOM 2404 O O . GLY A 1 315 ? -5.141 -5.981 10.404 1.00 96.56 315 GLY A O 1
ATOM 2405 N N . ALA A 1 316 ? -4.508 -5.845 8.264 1.00 96.94 316 ALA A N 1
ATOM 2406 C CA . ALA A 1 316 ? -5.798 -6.283 7.726 1.00 96.94 316 ALA A CA 1
ATOM 2407 C C . ALA A 1 316 ? -6.148 -7.715 8.174 1.00 96.94 316 ALA A C 1
ATOM 2409 O O . ALA A 1 316 ? -7.290 -7.987 8.544 1.00 96.94 316 ALA A O 1
ATOM 2410 N N . TRP A 1 317 ? -5.163 -8.620 8.234 1.00 97.25 317 TRP A N 1
ATOM 2411 C CA . TRP A 1 317 ? -5.365 -9.951 8.808 1.00 97.25 317 TRP A CA 1
ATOM 2412 C C . TRP A 1 317 ? -5.660 -9.907 10.308 1.00 97.25 317 TRP A C 1
ATOM 2414 O O . TRP A 1 317 ? -6.542 -10.631 10.759 1.00 97.25 317 TRP A O 1
ATOM 2424 N N . GLY A 1 318 ? -5.007 -9.026 11.068 1.00 96.31 318 GLY A N 1
ATOM 2425 C CA . GLY A 1 318 ? -5.340 -8.793 12.474 1.00 96.31 318 GLY A CA 1
ATOM 2426 C C . GLY A 1 318 ? -6.791 -8.340 12.678 1.00 96.31 318 GLY A C 1
ATOM 2427 O O . GLY A 1 318 ? -7.431 -8.809 13.616 1.00 96.31 318 GLY A O 1
ATOM 2428 N N . ARG A 1 319 ? -7.337 -7.519 11.763 1.00 94.62 319 ARG A N 1
ATOM 2429 C CA . ARG A 1 319 ? -8.747 -7.072 11.780 1.00 94.62 319 ARG A CA 1
ATOM 2430 C C . ARG A 1 319 ? -9.740 -8.175 11.444 1.00 94.62 319 ARG A C 1
ATOM 2432 O O . ARG A 1 319 ? -10.693 -8.389 12.181 1.00 94.62 319 ARG A O 1
ATOM 2439 N N . HIS A 1 320 ? -9.539 -8.849 10.315 1.00 94.12 320 HIS A N 1
ATOM 2440 C CA . HIS A 1 320 ? -10.536 -9.782 9.780 1.00 94.12 320 HIS A CA 1
ATOM 2441 C C . HIS A 1 320 ? -10.364 -11.214 10.285 1.00 94.12 320 HIS A C 1
ATOM 2443 O O . HIS A 1 320 ? -11.325 -11.974 10.317 1.00 94.12 320 HIS A O 1
ATOM 2449 N N . ARG A 1 321 ? -9.136 -11.610 10.633 1.00 93.12 321 ARG A N 1
ATOM 2450 C CA . ARG A 1 321 ? -8.751 -12.957 11.095 1.00 93.12 321 ARG A CA 1
ATOM 2451 C C . ARG A 1 321 ? -9.191 -14.117 10.190 1.00 93.12 321 ARG A C 1
ATOM 2453 O O . ARG A 1 321 ? -9.212 -15.265 10.617 1.00 93.12 321 ARG A O 1
ATOM 2460 N N . THR A 1 322 ? -9.471 -13.842 8.920 1.00 93.06 322 THR A N 1
ATOM 2461 C CA . THR A 1 322 ? -9.809 -14.848 7.901 1.00 93.06 322 THR A CA 1
ATOM 2462 C C . THR A 1 322 ? -8.557 -15.525 7.340 1.00 93.06 322 THR A C 1
ATOM 2464 O O . THR A 1 322 ? -7.514 -14.876 7.215 1.00 93.06 322 THR A O 1
ATOM 2467 N N . GLU A 1 323 ? -8.678 -16.764 6.864 1.00 92.19 323 GLU A N 1
ATOM 2468 C CA . GLU A 1 323 ? -7.582 -17.485 6.196 1.00 92.19 323 GLU A CA 1
ATOM 2469 C C . GLU A 1 323 ? -7.072 -16.782 4.928 1.00 92.19 323 GLU A C 1
ATOM 2471 O O . GLU A 1 323 ? -5.863 -16.721 4.713 1.00 92.19 323 GLU A O 1
ATOM 2476 N N . VAL A 1 324 ? -7.966 -16.190 4.124 1.00 94.69 324 VAL A N 1
ATOM 2477 C CA . VAL A 1 324 ? -7.619 -15.440 2.900 1.00 94.69 324 VAL A CA 1
ATOM 2478 C C . VAL A 1 324 ? -6.654 -14.297 3.218 1.00 94.69 324 VAL A C 1
ATOM 2480 O O . VAL A 1 324 ? -5.551 -14.239 2.669 1.00 94.69 324 VAL A O 1
ATOM 2483 N N . ASN A 1 325 ? -7.040 -13.423 4.155 1.00 95.75 325 ASN A N 1
ATOM 2484 C CA . ASN A 1 325 ? -6.170 -12.345 4.623 1.00 95.75 325 ASN A CA 1
ATOM 2485 C C . ASN A 1 325 ? -4.866 -12.890 5.223 1.00 95.75 325 ASN A C 1
ATOM 2487 O O . ASN A 1 325 ? -3.820 -12.280 5.032 1.00 95.75 325 ASN A O 1
ATOM 2491 N N . GLY A 1 326 ? -4.888 -14.059 5.870 1.00 96.31 326 GLY A N 1
ATOM 2492 C CA . GLY A 1 326 ? -3.684 -14.698 6.396 1.00 96.31 326 GLY A CA 1
ATOM 2493 C C . GLY A 1 326 ? -2.702 -15.178 5.335 1.00 96.31 326 GLY A C 1
ATOM 2494 O O . GLY A 1 326 ? -1.504 -14.911 5.450 1.00 96.31 326 GLY A O 1
ATOM 2495 N N . ARG A 1 327 ? -3.182 -15.824 4.267 1.00 95.94 327 ARG A N 1
ATOM 2496 C CA . ARG A 1 327 ? -2.331 -16.229 3.134 1.00 95.94 327 ARG A CA 1
ATOM 2497 C C . ARG A 1 327 ? -1.718 -15.004 2.463 1.00 95.94 327 ARG A C 1
ATOM 2499 O O . ARG A 1 327 ? -0.515 -14.986 2.203 1.00 95.94 327 ARG A O 1
ATOM 2506 N N . VAL A 1 328 ? -2.522 -13.961 2.248 1.00 97.50 328 VAL A N 1
ATOM 2507 C CA . VAL A 1 328 ? -2.078 -12.686 1.663 1.00 97.50 328 VAL A CA 1
ATOM 2508 C C . VAL A 1 328 ? -1.094 -11.954 2.572 1.00 97.50 328 VAL A C 1
ATOM 2510 O O . VAL A 1 328 ? -0.115 -11.410 2.072 1.00 97.50 328 VAL A O 1
ATOM 2513 N N . ALA A 1 329 ? -1.294 -11.955 3.887 1.00 98.00 329 ALA A N 1
ATOM 2514 C CA . ALA A 1 329 ? -0.410 -11.287 4.835 1.00 98.00 329 ALA A CA 1
ATOM 2515 C C . ALA A 1 329 ? 0.963 -11.960 4.932 1.00 98.00 329 ALA A C 1
ATOM 2517 O O . ALA A 1 329 ? 1.986 -11.280 4.821 1.00 98.00 329 ALA A O 1
ATOM 2518 N N . VAL A 1 330 ? 0.997 -13.293 5.056 1.00 97.94 330 VAL A N 1
ATOM 2519 C CA . VAL A 1 330 ? 2.250 -14.065 5.046 1.00 97.94 330 VAL A CA 1
ATOM 2520 C C . VAL A 1 330 ? 2.965 -13.898 3.704 1.00 97.94 330 VAL A C 1
ATOM 2522 O O . VAL A 1 330 ? 4.159 -13.596 3.679 1.00 97.94 330 VAL A O 1
ATOM 2525 N N . ALA A 1 331 ? 2.237 -14.016 2.587 1.00 97.62 331 ALA A N 1
ATOM 2526 C CA . ALA A 1 331 ? 2.793 -13.785 1.256 1.00 97.62 331 ALA A CA 1
ATOM 2527 C C . ALA A 1 331 ? 3.320 -12.353 1.093 1.00 97.62 331 ALA A C 1
ATOM 2529 O O . ALA A 1 331 ? 4.416 -12.174 0.581 1.00 97.62 331 ALA A O 1
ATOM 2530 N N . SER A 1 332 ? 2.595 -11.335 1.560 1.00 97.88 332 SER A N 1
ATOM 2531 C CA . SER A 1 332 ? 3.027 -9.935 1.471 1.00 97.88 332 SER A CA 1
ATOM 2532 C C . SER A 1 332 ? 4.314 -9.712 2.249 1.00 97.88 332 SER A C 1
ATOM 2534 O O . SER A 1 332 ? 5.236 -9.101 1.723 1.00 97.88 332 SER A O 1
ATOM 2536 N N . ALA A 1 333 ? 4.416 -10.234 3.473 1.00 97.19 333 ALA A N 1
ATOM 2537 C CA . ALA A 1 333 ? 5.622 -10.101 4.286 1.00 97.19 333 ALA A CA 1
ATOM 2538 C C . ALA A 1 333 ? 6.837 -10.783 3.636 1.00 97.19 333 ALA A C 1
ATOM 2540 O O . ALA A 1 333 ? 7.929 -10.218 3.637 1.00 97.19 333 ALA A O 1
ATOM 2541 N N . ALA A 1 334 ? 6.636 -11.958 3.035 1.00 96.75 334 ALA A N 1
ATOM 2542 C CA . ALA A 1 334 ? 7.687 -12.773 2.429 1.00 96.75 334 ALA A CA 1
ATOM 2543 C C . ALA A 1 334 ? 7.876 -12.563 0.914 1.00 96.75 334 ALA A C 1
ATOM 2545 O O . ALA A 1 334 ? 8.630 -13.312 0.288 1.00 96.75 334 ALA A O 1
ATOM 2546 N N . ALA A 1 335 ? 7.187 -11.593 0.309 1.00 97.25 335 ALA A N 1
ATOM 2547 C CA . ALA A 1 335 ? 7.242 -11.350 -1.128 1.00 97.25 335 ALA A CA 1
ATOM 2548 C C . ALA A 1 335 ? 8.628 -10.891 -1.575 1.00 97.25 335 ALA A C 1
ATOM 2550 O O . ALA A 1 335 ? 9.237 -10.015 -0.961 1.00 97.25 335 ALA A O 1
ATOM 2551 N N . VAL A 1 336 ? 9.103 -11.438 -2.694 1.00 94.62 336 VAL A N 1
ATOM 2552 C CA . VAL A 1 336 ? 10.301 -10.916 -3.356 1.00 94.62 336 VAL A CA 1
ATOM 2553 C C . VAL A 1 336 ? 9.896 -9.731 -4.242 1.00 94.62 336 VAL A C 1
ATOM 2555 O O . VAL A 1 336 ? 9.019 -9.905 -5.095 1.00 94.62 336 VAL A O 1
ATOM 2558 N N . PRO A 1 337 ? 10.493 -8.536 -4.070 1.00 94.69 337 PRO A N 1
ATOM 2559 C CA . PRO A 1 337 ? 10.109 -7.354 -4.830 1.00 94.69 337 PRO A CA 1
ATOM 2560 C C . PRO A 1 337 ? 10.732 -7.344 -6.233 1.00 94.69 337 PRO A C 1
ATOM 2562 O O . PRO A 1 337 ? 11.939 -7.539 -6.417 1.00 94.69 337 PRO A O 1
ATOM 2565 N N . PHE A 1 338 ? 9.889 -7.058 -7.219 1.00 93.56 338 PHE A N 1
ATOM 2566 C CA . PHE A 1 338 ? 10.226 -6.834 -8.619 1.00 93.56 338 PHE A CA 1
ATOM 2567 C C . PHE A 1 338 ? 9.762 -5.438 -9.010 1.00 93.56 338 PHE A C 1
ATOM 2569 O O . PHE A 1 338 ? 8.618 -5.071 -8.762 1.00 93.56 338 PHE A O 1
ATOM 2576 N N . TRP A 1 339 ? 10.633 -4.653 -9.630 1.00 91.50 339 TRP A N 1
ATOM 2577 C CA . TRP A 1 339 ? 10.355 -3.264 -9.966 1.00 91.50 339 TRP A CA 1
ATOM 2578 C C . TRP A 1 339 ? 10.252 -3.060 -11.475 1.00 91.50 339 TRP A C 1
ATOM 2580 O O . TRP A 1 339 ? 11.180 -3.358 -12.235 1.00 91.50 339 TRP A O 1
ATOM 2590 N N . LEU A 1 340 ? 9.105 -2.521 -11.890 1.00 88.62 340 LEU A N 1
ATOM 2591 C CA . LEU A 1 340 ? 8.816 -2.085 -13.251 1.00 88.62 340 LEU A CA 1
ATOM 2592 C C . LEU A 1 340 ? 9.109 -0.580 -13.391 1.00 88.62 340 LEU A C 1
ATOM 2594 O O . LEU A 1 340 ? 8.402 0.222 -12.777 1.00 88.62 340 LEU A O 1
ATOM 2598 N N . PRO A 1 341 ? 10.104 -0.186 -14.209 1.00 83.56 341 PRO A N 1
ATOM 2599 C CA . PRO A 1 341 ? 10.478 1.210 -14.413 1.00 83.56 341 PRO A CA 1
ATOM 2600 C C . PRO A 1 341 ? 9.375 2.054 -15.081 1.00 83.56 341 PRO A C 1
ATOM 2602 O O . PRO A 1 341 ? 8.478 1.500 -15.733 1.00 83.56 341 PRO A O 1
ATOM 2605 N N . PRO A 1 342 ? 9.468 3.398 -14.996 1.00 78.06 342 PRO A N 1
ATOM 2606 C CA . PRO A 1 342 ? 8.553 4.312 -15.682 1.00 78.06 342 PRO A CA 1
ATOM 2607 C C . PRO A 1 342 ? 8.459 4.015 -17.181 1.00 78.06 342 PRO A C 1
ATOM 2609 O O . PRO A 1 342 ? 9.442 3.620 -17.807 1.00 78.06 342 PRO A O 1
ATOM 2612 N N . GLY A 1 343 ? 7.275 4.173 -17.770 1.00 72.62 343 GLY A N 1
ATOM 2613 C CA . GLY A 1 343 ? 7.025 3.868 -19.181 1.00 72.62 343 GLY A CA 1
ATOM 2614 C C . GLY A 1 343 ? 6.814 2.384 -19.502 1.00 72.62 343 GLY A C 1
ATOM 2615 O O . GLY A 1 343 ? 6.288 2.056 -20.570 1.00 72.62 343 GLY A O 1
ATOM 2616 N N . HIS A 1 344 ? 7.157 1.472 -18.584 1.00 76.06 344 HIS A N 1
ATOM 2617 C CA . HIS A 1 344 ? 7.025 0.031 -18.801 1.00 76.06 344 HIS A CA 1
ATOM 2618 C C . HIS A 1 344 ? 5.790 -0.580 -18.133 1.00 76.06 344 HIS A C 1
ATOM 2620 O O . HIS A 1 344 ? 5.276 -1.560 -18.664 1.00 76.06 344 HIS A O 1
ATOM 2626 N N . THR A 1 345 ? 5.239 0.005 -17.064 1.00 76.06 345 THR A N 1
ATOM 2627 C CA . THR A 1 345 ? 4.082 -0.554 -16.336 1.00 76.06 345 THR A CA 1
ATOM 2628 C C . THR A 1 345 ? 2.93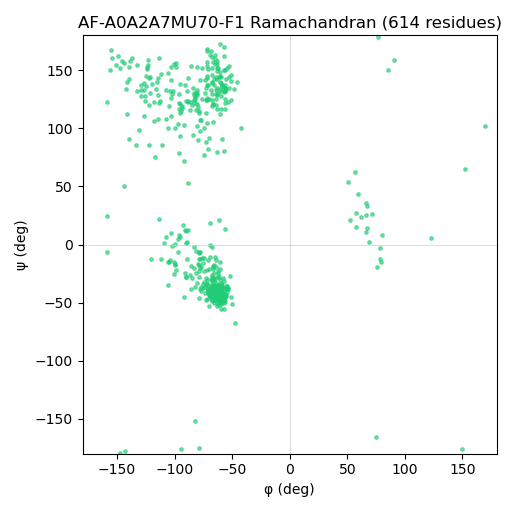7 -0.985 -17.263 1.00 76.06 345 THR A C 1
ATOM 2630 O O . THR A 1 345 ? 2.689 -2.178 -17.427 1.00 76.06 345 THR A O 1
ATOM 2633 N N . ILE A 1 346 ? 2.261 -0.052 -17.946 1.00 70.31 346 ILE A N 1
ATOM 2634 C CA . ILE A 1 346 ? 1.147 -0.417 -18.842 1.00 70.31 346 ILE A CA 1
ATOM 2635 C C . ILE A 1 346 ? 1.628 -1.106 -20.107 1.00 70.31 346 ILE A C 1
ATOM 2637 O O . ILE A 1 346 ? 0.911 -1.955 -20.619 1.00 70.31 346 ILE A O 1
ATOM 2641 N N . ALA A 1 347 ? 2.828 -0.803 -20.611 1.00 75.00 347 ALA A N 1
ATOM 2642 C CA . ALA A 1 347 ? 3.334 -1.526 -21.771 1.00 75.00 347 ALA A CA 1
ATOM 2643 C C . ALA A 1 347 ? 3.322 -3.036 -21.501 1.00 75.00 347 ALA A C 1
ATOM 2645 O O . ALA A 1 347 ? 2.966 -3.805 -22.394 1.00 75.00 347 ALA A O 1
ATOM 2646 N N . TYR A 1 348 ? 3.699 -3.452 -20.288 1.00 81.75 348 TYR A N 1
ATOM 2647 C CA . TYR A 1 348 ? 3.669 -4.844 -19.859 1.00 81.75 348 TYR A CA 1
ATOM 2648 C C . TYR A 1 348 ? 2.279 -5.336 -19.464 1.00 81.75 348 TYR A C 1
ATOM 2650 O O . TYR A 1 348 ? 1.889 -6.403 -19.932 1.00 81.75 348 TYR A O 1
ATOM 2658 N N . LEU A 1 349 ? 1.521 -4.574 -18.675 1.00 83.38 349 LEU A N 1
ATOM 2659 C CA . LEU A 1 349 ? 0.185 -4.990 -18.234 1.00 83.38 349 LEU A CA 1
ATOM 2660 C C . LEU A 1 349 ? -0.831 -5.084 -19.391 1.00 83.38 349 LEU A C 1
ATOM 2662 O O . LEU A 1 349 ? -1.663 -5.987 -19.388 1.00 83.38 349 LEU A O 1
ATOM 2666 N N . ASP A 1 350 ? -0.740 -4.209 -20.399 1.00 80.62 350 ASP A N 1
ATOM 2667 C CA . ASP A 1 350 ? -1.615 -4.165 -21.590 1.00 80.62 350 ASP A CA 1
ATOM 2668 C C . ASP A 1 350 ? -1.083 -5.003 -22.772 1.00 80.62 350 ASP A C 1
ATOM 2670 O O . ASP A 1 350 ? -1.564 -4.888 -23.907 1.00 80.62 350 ASP A O 1
ATOM 2674 N N . SER A 1 351 ? -0.082 -5.858 -22.525 1.00 83.62 351 SER A N 1
ATOM 2675 C CA . SER A 1 351 ? 0.327 -6.887 -23.484 1.00 83.62 351 SER A CA 1
ATOM 2676 C C . SER A 1 351 ? -0.871 -7.731 -23.932 1.00 83.62 351 SER A C 1
ATOM 2678 O O . SER A 1 351 ? -1.858 -7.872 -23.206 1.00 83.62 351 SER A O 1
ATOM 2680 N N . GLU A 1 352 ? -0.782 -8.303 -25.137 1.00 85.56 352 GLU A N 1
ATOM 2681 C CA . GLU A 1 352 ? -1.787 -9.257 -25.615 1.00 85.56 352 GLU A CA 1
ATOM 2682 C C . GLU A 1 352 ? -2.064 -10.327 -24.546 1.00 85.56 352 GLU A C 1
ATOM 2684 O O . GLU A 1 352 ? -1.102 -10.835 -23.958 1.00 85.56 352 GLU A O 1
ATOM 2689 N N . PRO A 1 353 ? -3.346 -10.640 -24.266 1.00 86.56 353 PRO A N 1
ATOM 2690 C CA . PRO A 1 353 ? -3.696 -11.651 -23.280 1.00 86.56 353 PRO A CA 1
ATOM 2691 C C . PRO A 1 353 ? -2.972 -12.966 -23.556 1.00 86.56 353 PRO A C 1
ATOM 2693 O O . PRO A 1 353 ? -2.922 -13.428 -24.697 1.00 86.56 353 PRO A O 1
ATOM 2696 N N . LEU A 1 354 ? -2.424 -13.559 -22.500 1.00 87.12 354 LEU A N 1
ATOM 2697 C CA . LEU A 1 354 ? -1.797 -14.872 -22.572 1.00 87.12 354 LEU A CA 1
ATOM 2698 C C . LEU A 1 354 ? -2.837 -15.929 -22.953 1.00 87.12 354 LEU A C 1
ATOM 2700 O O . LEU A 1 354 ? -3.986 -15.873 -22.507 1.00 87.12 354 LEU A O 1
ATOM 2704 N N . SER A 1 355 ? -2.434 -16.897 -23.775 1.00 87.56 355 SER A N 1
ATOM 2705 C CA . SER A 1 355 ? -3.275 -18.063 -24.049 1.00 87.56 355 SER A CA 1
ATOM 2706 C C . SER A 1 355 ? -3.397 -18.958 -22.806 1.00 87.56 355 SER A C 1
ATOM 2708 O O . SER A 1 355 ? -2.593 -18.857 -21.881 1.00 87.56 355 SER A O 1
ATOM 2710 N N . GLY A 1 356 ? -4.384 -19.861 -22.772 1.00 86.31 356 GLY A N 1
ATOM 2711 C CA . GLY A 1 356 ? -4.510 -20.830 -21.671 1.00 86.31 356 GLY A CA 1
ATOM 2712 C C . GLY A 1 356 ? -3.242 -21.674 -21.487 1.00 86.31 356 GLY A C 1
ATOM 2713 O O . GLY A 1 356 ? -2.746 -21.791 -20.373 1.00 86.31 356 GLY A O 1
ATOM 2714 N N . GLU A 1 357 ? -2.650 -22.139 -22.594 1.00 87.00 357 GLU A N 1
ATOM 2715 C CA . GLU A 1 357 ? -1.372 -22.869 -22.603 1.00 87.00 357 GLU A CA 1
ATOM 2716 C C . GLU A 1 357 ? -0.226 -22.022 -22.021 1.00 87.00 357 GLU A C 1
ATOM 2718 O O . GLU A 1 357 ? 0.592 -22.518 -21.254 1.00 87.00 357 GLU A O 1
ATOM 2723 N N . ASP A 1 358 ? -0.181 -20.720 -22.330 1.00 87.44 358 ASP A N 1
ATOM 2724 C CA . ASP A 1 358 ? 0.827 -19.811 -21.770 1.00 87.44 358 ASP A CA 1
ATOM 2725 C C . ASP A 1 358 ? 0.706 -19.655 -20.254 1.00 87.44 358 ASP A C 1
ATOM 2727 O O . ASP A 1 358 ? 1.722 -19.554 -19.567 1.00 87.44 358 ASP A O 1
ATOM 2731 N N . ILE A 1 359 ? -0.523 -19.609 -19.740 1.00 87.81 359 ILE A N 1
ATOM 2732 C CA . ILE A 1 359 ? -0.791 -19.506 -18.303 1.00 87.81 359 ILE A CA 1
ATOM 2733 C C . ILE A 1 359 ? -0.428 -20.824 -17.606 1.00 87.81 359 ILE A C 1
ATOM 2735 O O . ILE A 1 359 ? 0.164 -20.797 -16.531 1.00 87.81 359 ILE A O 1
ATOM 2739 N N . GLU A 1 360 ? -0.717 -21.970 -18.222 1.00 87.00 360 GLU A N 1
ATOM 2740 C CA . GLU A 1 360 ? -0.350 -23.292 -17.695 1.00 87.00 360 GLU A CA 1
ATOM 2741 C C . GLU A 1 360 ? 1.165 -23.544 -17.702 1.00 87.00 360 GLU A C 1
ATOM 2743 O O . GLU A 1 360 ? 1.678 -24.229 -16.814 1.00 87.00 360 GLU A O 1
ATOM 2748 N N . ASP A 1 361 ? 1.895 -22.970 -18.660 1.00 88.00 361 ASP A N 1
ATOM 2749 C CA . ASP A 1 361 ? 3.362 -23.010 -18.747 1.00 88.00 361 ASP A CA 1
ATOM 2750 C C . ASP A 1 361 ? 4.053 -22.002 -17.819 1.00 88.00 361 ASP A C 1
ATOM 2752 O O . ASP A 1 361 ? 5.257 -22.104 -17.556 1.00 88.00 361 ASP A O 1
ATOM 2756 N N . LEU A 1 362 ? 3.319 -21.004 -17.327 1.00 91.31 362 LEU A N 1
ATOM 2757 C CA . LEU A 1 362 ? 3.860 -19.966 -16.466 1.00 91.31 362 LEU A CA 1
ATOM 2758 C C . LEU A 1 362 ? 4.342 -20.576 -15.143 1.00 91.31 362 LEU A C 1
ATOM 2760 O O . LEU A 1 362 ? 3.594 -21.257 -14.438 1.00 91.31 362 LEU A O 1
ATOM 2764 N N . ARG A 1 363 ? 5.609 -20.330 -14.799 1.00 92.62 363 ARG A N 1
ATOM 2765 C CA . ARG A 1 363 ? 6.184 -20.680 -13.496 1.00 92.62 363 ARG A CA 1
ATOM 2766 C C . ARG A 1 363 ? 6.725 -19.433 -12.830 1.00 92.62 363 ARG A C 1
ATOM 2768 O O . ARG A 1 363 ? 7.602 -18.768 -13.377 1.00 92.62 363 ARG A O 1
ATOM 2775 N N . MET A 1 364 ? 6.188 -19.124 -11.661 1.00 93.44 364 MET A N 1
ATOM 2776 C CA . MET A 1 364 ? 6.657 -18.021 -10.842 1.00 93.44 364 MET A CA 1
ATOM 2777 C C . MET A 1 364 ? 8.072 -18.321 -10.323 1.00 93.44 364 MET A C 1
ATOM 2779 O O . MET A 1 364 ? 8.353 -19.456 -9.937 1.00 93.44 364 MET A O 1
ATOM 2783 N N . PRO A 1 365 ? 8.971 -17.321 -10.291 1.00 91.19 365 PRO A N 1
ATOM 2784 C CA . PRO A 1 365 ? 10.350 -17.518 -9.839 1.00 91.19 365 PRO A CA 1
ATOM 2785 C C . PRO A 1 365 ? 10.459 -17.726 -8.321 1.00 91.19 365 PRO A C 1
ATOM 2787 O O . PRO A 1 365 ? 11.438 -18.296 -7.850 1.00 91.19 365 PRO A O 1
ATOM 2790 N N . PHE A 1 366 ? 9.457 -17.266 -7.568 1.00 93.88 366 PHE A N 1
ATOM 2791 C CA . PHE A 1 366 ? 9.336 -17.413 -6.119 1.00 93.88 366 PHE A CA 1
ATOM 2792 C C . PHE A 1 366 ? 7.879 -17.741 -5.758 1.00 93.88 366 PHE A C 1
ATOM 2794 O O . PHE A 1 366 ? 6.982 -17.390 -6.532 1.00 93.88 366 PHE A O 1
ATOM 2801 N N . PRO A 1 367 ? 7.606 -18.350 -4.587 1.00 94.00 367 PRO A N 1
ATOM 2802 C CA . PRO A 1 367 ? 6.238 -18.696 -4.191 1.00 94.00 367 PRO A CA 1
ATOM 2803 C C . PRO A 1 367 ? 5.343 -17.477 -3.936 1.00 94.00 367 PRO A C 1
ATOM 2805 O O . PRO A 1 367 ? 4.118 -17.583 -3.993 1.00 94.00 367 PRO A O 1
ATOM 2808 N N . GLN A 1 368 ? 5.947 -16.317 -3.675 1.00 96.94 368 GLN A N 1
ATOM 2809 C CA . GLN A 1 368 ? 5.266 -15.032 -3.622 1.00 96.94 368 GLN A CA 1
ATOM 2810 C C . GLN A 1 368 ? 6.154 -13.941 -4.222 1.00 96.94 368 GLN A C 1
ATOM 2812 O O . GLN A 1 368 ? 7.349 -13.836 -3.930 1.00 96.94 368 GLN A O 1
ATOM 2817 N N . VAL A 1 369 ? 5.556 -13.115 -5.070 1.00 96.81 369 VAL A N 1
ATOM 2818 C CA . VAL A 1 369 ? 6.242 -12.045 -5.792 1.00 96.81 369 VAL A CA 1
ATOM 2819 C C . VAL A 1 369 ? 5.430 -10.768 -5.670 1.00 96.81 369 VAL A C 1
ATOM 2821 O O . VAL A 1 369 ? 4.228 -10.775 -5.920 1.00 96.81 369 VAL A O 1
ATOM 2824 N N . LEU A 1 370 ? 6.088 -9.662 -5.330 1.00 97.75 370 LEU A N 1
ATOM 2825 C CA . LEU A 1 370 ? 5.481 -8.336 -5.363 1.00 97.75 370 LEU A CA 1
ATOM 2826 C C . LEU A 1 370 ? 5.986 -7.596 -6.597 1.00 97.75 370 LEU A C 1
ATOM 2828 O O . LEU A 1 370 ? 7.153 -7.218 -6.661 1.00 97.75 370 LEU A O 1
ATOM 2832 N N . VAL A 1 371 ? 5.110 -7.381 -7.573 1.00 96.56 371 VAL A N 1
ATOM 2833 C CA . VAL A 1 371 ? 5.432 -6.589 -8.763 1.00 96.56 371 VAL A CA 1
ATOM 2834 C C . VAL A 1 371 ? 5.034 -5.139 -8.502 1.00 96.56 371 VAL A C 1
ATOM 2836 O O . VAL A 1 371 ? 3.853 -4.804 -8.551 1.00 96.56 371 VAL A O 1
ATOM 2839 N N . THR A 1 372 ? 6.018 -4.289 -8.220 1.00 95.19 372 THR A N 1
ATOM 2840 C CA . THR A 1 372 ? 5.845 -2.865 -7.915 1.00 95.19 372 THR A CA 1
ATOM 2841 C C . THR A 1 372 ? 6.033 -2.005 -9.156 1.00 95.19 372 THR A C 1
ATOM 2843 O O . THR A 1 372 ? 6.958 -2.207 -9.948 1.00 95.19 372 THR A O 1
ATOM 2846 N N . PHE A 1 373 ? 5.173 -1.004 -9.307 1.00 92.25 373 PHE A N 1
ATOM 2847 C CA . PHE A 1 373 ? 5.162 -0.107 -10.450 1.00 92.25 373 PHE A CA 1
ATOM 2848 C C . PHE A 1 373 ? 5.775 1.243 -10.086 1.00 92.25 373 PHE A C 1
ATOM 2850 O O . PHE A 1 373 ? 5.321 1.906 -9.158 1.00 92.25 373 PHE A O 1
ATOM 2857 N N . ALA A 1 374 ? 6.771 1.689 -10.852 1.00 86.94 374 ALA A N 1
ATOM 2858 C CA . ALA A 1 374 ? 7.300 3.046 -10.721 1.00 86.94 374 ALA A CA 1
ATOM 2859 C C . ALA A 1 374 ? 6.231 4.106 -11.034 1.00 86.94 374 ALA A C 1
ATOM 2861 O O . ALA A 1 374 ? 6.175 5.156 -10.403 1.00 86.94 374 ALA A O 1
ATOM 2862 N N . GLU A 1 375 ? 5.361 3.804 -11.998 1.00 87.31 375 GLU A N 1
ATOM 2863 C CA . GLU A 1 375 ? 4.169 4.585 -12.312 1.00 87.31 375 GLU A CA 1
ATOM 2864 C C . GLU A 1 375 ? 2.930 3.736 -12.005 1.00 87.31 375 GLU A C 1
ATOM 2866 O O . GLU A 1 375 ? 2.670 2.776 -12.740 1.00 87.31 375 GLU A O 1
ATOM 2871 N N . PRO A 1 376 ? 2.175 4.060 -10.938 1.00 89.50 376 PRO A N 1
ATOM 2872 C CA . PRO A 1 376 ? 0.996 3.299 -10.545 1.00 89.50 376 PRO A CA 1
ATOM 2873 C C . PRO A 1 376 ? -0.064 3.261 -11.650 1.00 89.50 376 PRO A C 1
ATOM 2875 O O . PRO A 1 376 ? -0.356 4.280 -12.288 1.00 89.50 376 PRO A O 1
ATOM 2878 N N . ALA A 1 377 ? -0.691 2.102 -11.848 1.00 89.31 377 ALA A N 1
ATOM 2879 C CA . ALA A 1 377 ? -1.837 1.996 -12.743 1.00 89.31 377 ALA A CA 1
ATOM 2880 C C . ALA A 1 377 ? -3.062 2.637 -12.076 1.00 89.31 377 ALA A C 1
ATOM 2882 O O . ALA A 1 377 ? -3.369 2.353 -10.921 1.00 89.31 377 ALA A O 1
ATOM 2883 N N . ARG A 1 378 ? -3.769 3.525 -12.783 1.00 91.31 378 ARG A N 1
ATOM 2884 C CA . ARG A 1 378 ? -4.900 4.259 -12.194 1.00 91.31 378 ARG A CA 1
ATOM 2885 C C . ARG A 1 378 ? -6.229 3.579 -12.488 1.00 91.31 378 ARG A C 1
ATOM 2887 O O . ARG A 1 378 ? -6.610 3.464 -13.654 1.00 91.31 378 ARG A O 1
ATOM 2894 N N . LEU A 1 379 ? -6.950 3.211 -11.435 1.00 92.31 379 LEU A N 1
ATOM 2895 C CA . LEU A 1 379 ? -8.381 2.940 -11.485 1.00 92.31 379 LEU A CA 1
ATOM 2896 C C . LEU A 1 379 ? -9.108 4.295 -11.426 1.00 92.31 379 LEU A C 1
ATOM 2898 O O . LEU A 1 379 ? -8.933 5.010 -10.437 1.00 92.31 379 LEU A O 1
ATOM 2902 N N . PRO A 1 380 ? -9.853 4.709 -12.467 1.00 91.62 380 PRO A N 1
ATOM 2903 C CA . PRO A 1 380 ? -10.637 5.939 -12.406 1.00 91.62 380 PRO A CA 1
ATOM 2904 C C . PRO A 1 380 ? -11.757 5.831 -11.362 1.00 91.62 380 PRO A C 1
ATOM 2906 O O . PRO A 1 380 ? -12.166 4.730 -10.999 1.00 91.62 380 PRO A O 1
ATOM 2909 N N . ALA A 1 381 ? -12.266 6.979 -10.909 1.00 91.81 381 ALA A N 1
ATOM 2910 C CA . ALA A 1 381 ? -13.487 7.016 -10.111 1.00 91.81 381 ALA A CA 1
ATOM 2911 C C . ALA A 1 381 ? -14.638 6.354 -10.885 1.00 91.81 381 ALA A C 1
ATOM 2913 O O . ALA A 1 381 ? -14.820 6.605 -12.079 1.00 91.81 381 ALA A O 1
ATOM 2914 N N . ILE A 1 382 ? -15.374 5.495 -10.190 1.00 91.81 382 ILE A N 1
ATOM 2915 C CA . ILE A 1 382 ? -16.482 4.695 -10.719 1.00 91.81 382 ILE A CA 1
ATOM 2916 C C . ILE A 1 382 ? -17.788 5.462 -10.529 1.00 91.81 382 ILE A C 1
ATOM 2918 O O . ILE A 1 382 ? -18.585 5.567 -11.457 1.00 91.81 382 ILE A O 1
ATOM 2922 N N . ASP A 1 383 ? -17.964 6.037 -9.341 1.00 90.75 383 ASP A N 1
ATOM 2923 C CA . ASP A 1 383 ? -19.095 6.883 -8.989 1.00 90.75 383 ASP A CA 1
ATOM 2924 C C . ASP A 1 383 ? -18.607 8.077 -8.152 1.00 90.75 383 ASP A C 1
ATOM 2926 O O . ASP A 1 383 ? -18.532 7.989 -6.926 1.00 90.75 383 ASP A O 1
ATOM 2930 N N . PRO A 1 384 ? -18.263 9.208 -8.798 1.00 88.19 384 PRO A N 1
ATOM 2931 C CA . PRO A 1 384 ? -17.786 10.408 -8.111 1.00 88.19 384 PRO A CA 1
ATOM 2932 C C . PRO A 1 384 ? -18.817 11.058 -7.179 1.00 88.19 384 PRO A C 1
ATOM 2934 O O . PRO A 1 384 ? -18.444 11.952 -6.425 1.00 88.19 384 PRO A O 1
ATOM 2937 N N . SER A 1 385 ? -20.099 10.678 -7.266 1.00 88.56 385 SER A N 1
ATOM 2938 C CA . SER A 1 385 ? -21.154 11.235 -6.410 1.00 88.56 385 SER A CA 1
ATOM 2939 C C . SER A 1 385 ? -21.160 10.616 -5.010 1.00 88.56 385 SER A C 1
ATOM 2941 O O . SER A 1 385 ? -21.616 11.241 -4.050 1.00 88.56 385 SER A O 1
ATOM 2943 N N . VAL A 1 386 ? -20.598 9.412 -4.878 1.00 86.75 386 VAL A N 1
ATOM 2944 C CA . VAL A 1 386 ? -20.397 8.740 -3.594 1.00 86.75 386 VAL A CA 1
ATOM 2945 C C . VAL A 1 386 ? -19.454 9.589 -2.737 1.00 86.75 386 VAL A C 1
ATOM 2947 O O . VAL A 1 386 ? -18.411 10.038 -3.202 1.00 86.75 386 VAL A O 1
ATOM 2950 N N . LEU A 1 387 ? -19.831 9.853 -1.482 1.00 89.00 387 LEU A N 1
ATOM 2951 C CA . LEU A 1 387 ? -19.093 10.724 -0.549 1.00 89.00 387 LEU A CA 1
ATOM 2952 C C . LEU A 1 387 ? -18.864 12.174 -1.038 1.00 89.00 387 LEU A C 1
ATOM 2954 O O . LEU A 1 387 ? -18.049 12.894 -0.445 1.00 89.00 387 LEU A O 1
ATOM 2958 N N . ASP A 1 388 ? -19.569 12.641 -2.078 1.00 86.88 388 ASP A N 1
ATOM 2959 C CA . ASP A 1 388 ? -19.454 14.034 -2.511 1.00 86.88 388 ASP A CA 1
ATOM 2960 C C . ASP A 1 388 ? -19.941 14.984 -1.407 1.00 86.88 388 ASP A C 1
ATOM 2962 O O . ASP A 1 388 ? -20.958 14.772 -0.746 1.00 86.88 388 ASP A O 1
ATOM 2966 N N . GLY A 1 389 ? -19.166 16.038 -1.164 1.00 84.69 389 GLY A N 1
ATOM 2967 C CA . GLY A 1 389 ? -19.438 16.995 -0.096 1.00 84.69 389 GLY A CA 1
ATOM 2968 C C . GLY A 1 389 ? -19.271 16.467 1.336 1.00 84.69 389 GLY A C 1
ATOM 2969 O O . GLY A 1 389 ? -19.487 17.249 2.265 1.00 84.69 389 GLY A O 1
ATOM 2970 N N . ASP A 1 390 ? -18.848 15.215 1.543 1.00 89.69 390 ASP A N 1
ATOM 2971 C CA . ASP A 1 390 ? -18.742 14.625 2.878 1.00 89.69 390 ASP A CA 1
ATOM 2972 C C . ASP A 1 390 ? -17.695 15.360 3.750 1.00 89.69 390 ASP A C 1
ATOM 2974 O O . ASP A 1 390 ? -16.505 15.420 3.397 1.00 89.69 390 ASP A O 1
ATOM 2978 N N . PRO A 1 391 ? -18.093 15.935 4.904 1.00 87.12 391 PRO A N 1
ATOM 2979 C CA . PRO A 1 391 ? -17.177 16.666 5.774 1.00 87.12 391 PRO A CA 1
ATOM 2980 C C . PRO A 1 391 ? -16.072 15.778 6.368 1.00 87.12 391 PRO A C 1
ATOM 2982 O O . PRO A 1 391 ? -14.966 16.277 6.593 1.00 87.12 391 PRO A O 1
ATOM 2985 N N . ARG A 1 392 ? -16.326 14.474 6.562 1.00 90.12 392 ARG A N 1
ATOM 2986 C CA . ARG A 1 392 ? -15.347 13.498 7.073 1.00 90.12 392 ARG A CA 1
ATOM 2987 C C . ARG A 1 392 ? -14.177 13.376 6.107 1.00 90.12 392 ARG A C 1
ATOM 2989 O O . ARG A 1 392 ? -13.022 13.483 6.508 1.00 90.12 392 ARG A O 1
ATOM 2996 N N . MET A 1 393 ? -14.474 13.260 4.813 1.00 91.44 393 MET A N 1
ATOM 2997 C CA . MET A 1 393 ? -13.457 13.136 3.768 1.00 91.44 393 MET A CA 1
ATOM 2998 C C . MET A 1 393 ? -12.581 14.387 3.660 1.00 91.44 393 MET A C 1
ATOM 3000 O O . MET A 1 393 ? -11.362 14.276 3.536 1.00 91.44 393 MET A O 1
ATOM 3004 N N . ARG A 1 394 ? -13.173 15.584 3.788 1.00 87.69 394 ARG A N 1
ATOM 3005 C CA . ARG A 1 394 ? -12.417 16.852 3.810 1.00 87.69 394 ARG A CA 1
ATOM 3006 C C . ARG A 1 394 ? -11.467 16.938 5.004 1.00 87.69 394 ARG A C 1
ATOM 3008 O O . ARG A 1 394 ? -10.354 17.447 4.869 1.00 87.69 394 ARG A O 1
ATOM 3015 N N . TRP A 1 395 ? -11.902 16.456 6.165 1.00 84.75 395 TRP A N 1
ATOM 3016 C CA . TRP A 1 395 ? -11.069 16.413 7.363 1.00 84.75 395 TRP A CA 1
ATOM 3017 C C . TRP A 1 395 ? -9.925 15.397 7.228 1.00 84.75 395 TRP A C 1
ATOM 3019 O O . TRP A 1 395 ? -8.775 15.736 7.511 1.00 84.75 395 TRP A O 1
ATOM 3029 N N . ILE A 1 396 ? -10.205 14.200 6.704 1.00 89.81 396 ILE A N 1
ATOM 3030 C CA . ILE A 1 396 ? -9.181 13.187 6.406 1.00 89.81 396 ILE A CA 1
ATOM 3031 C C . ILE A 1 396 ? -8.127 13.758 5.440 1.00 89.81 396 ILE A C 1
ATOM 3033 O O . ILE A 1 396 ? -6.927 13.652 5.701 1.00 89.81 396 ILE A O 1
ATOM 3037 N N . ASP A 1 397 ? -8.549 14.436 4.367 1.00 89.69 397 ASP A N 1
ATOM 3038 C CA . ASP A 1 397 ? -7.633 15.092 3.424 1.00 89.69 397 ASP A CA 1
ATOM 3039 C C . ASP A 1 397 ? -6.767 16.159 4.101 1.00 89.69 397 ASP A C 1
ATOM 3041 O O . ASP A 1 397 ? -5.564 16.255 3.843 1.00 89.69 397 ASP A O 1
ATOM 3045 N N . HIS A 1 398 ? -7.361 16.957 4.991 1.00 84.31 398 HIS A N 1
ATOM 3046 C CA . HIS A 1 398 ? -6.629 17.959 5.756 1.00 84.31 398 HIS A CA 1
ATOM 3047 C C . HIS A 1 398 ? -5.533 17.322 6.618 1.00 84.31 398 HIS A C 1
ATOM 3049 O O . HIS A 1 398 ? -4.398 17.813 6.636 1.00 84.31 398 HIS A O 1
ATOM 3055 N N . LEU A 1 399 ? -5.838 16.215 7.297 1.00 82.69 399 LEU A N 1
ATOM 3056 C CA . LEU A 1 399 ? -4.859 15.502 8.110 1.00 82.69 399 LEU A CA 1
ATOM 3057 C C . LEU A 1 399 ? -3.763 14.856 7.272 1.00 82.69 399 LEU A C 1
ATOM 3059 O O . LEU A 1 399 ? -2.590 15.002 7.620 1.00 82.69 399 LEU A O 1
ATOM 3063 N N . ALA A 1 400 ? -4.114 14.210 6.158 1.00 84.38 400 ALA A N 1
ATOM 3064 C CA . ALA A 1 400 ? -3.140 13.646 5.226 1.00 84.38 400 ALA A CA 1
ATOM 3065 C C . ALA A 1 400 ? -2.195 14.732 4.666 1.00 84.38 400 ALA A C 1
ATOM 3067 O O . ALA A 1 400 ? -1.000 14.495 4.479 1.00 84.38 400 ALA A O 1
ATOM 3068 N N . ALA A 1 401 ? -2.700 15.952 4.446 1.00 80.81 401 ALA A N 1
ATOM 3069 C CA . ALA A 1 401 ? -1.915 17.082 3.952 1.00 80.81 401 ALA A CA 1
ATOM 3070 C C . ALA A 1 401 ? -0.939 17.658 4.987 1.00 80.81 401 ALA A C 1
ATOM 3072 O O . ALA A 1 401 ? 0.221 17.945 4.665 1.00 80.81 401 ALA A O 1
ATOM 3073 N N . THR A 1 402 ? -1.420 17.880 6.210 1.00 71.00 402 THR A N 1
ATOM 3074 C CA . THR A 1 402 ? -0.730 18.681 7.235 1.00 71.00 402 THR A CA 1
ATOM 3075 C C . THR A 1 402 ? 0.193 17.866 8.128 1.00 71.00 402 THR A C 1
ATOM 3077 O O . THR A 1 402 ? 1.201 18.387 8.617 1.00 71.00 402 THR A O 1
ATOM 3080 N N . SER A 1 403 ? -0.112 16.588 8.310 1.00 61.78 403 SER A N 1
ATOM 3081 C CA . SER A 1 403 ? 0.581 15.732 9.257 1.00 61.78 403 SER A CA 1
ATOM 3082 C C . SER A 1 403 ? 1.885 15.192 8.666 1.00 61.78 403 SER A C 1
ATOM 3084 O O . SER A 1 403 ? 1.903 14.526 7.632 1.00 61.78 403 SER A O 1
ATOM 3086 N N . LYS A 1 404 ? 3.016 15.472 9.329 1.00 63.59 404 LYS A N 1
ATOM 3087 C CA . LYS A 1 404 ? 4.284 14.765 9.053 1.00 63.59 404 LYS A CA 1
ATOM 3088 C C . LYS A 1 404 ? 4.263 13.332 9.589 1.00 63.59 404 LYS A C 1
ATOM 3090 O O . LYS A 1 404 ? 4.937 12.473 9.037 1.00 63.59 404 LYS A O 1
ATOM 3095 N N . VAL A 1 405 ? 3.500 13.113 10.656 1.00 69.06 405 VAL A N 1
ATOM 3096 C CA . VAL A 1 405 ? 3.299 11.841 11.351 1.00 69.06 405 VAL A CA 1
ATOM 3097 C C . VAL A 1 405 ? 1.798 11.657 11.481 1.00 69.06 405 VAL A C 1
ATOM 3099 O O . VAL A 1 405 ? 1.124 12.614 11.850 1.00 69.06 405 VAL A O 1
ATOM 3102 N N . LEU A 1 406 ? 1.283 10.475 11.152 1.00 73.31 406 LEU A N 1
ATOM 3103 C CA . LEU A 1 406 ? -0.143 10.190 11.295 1.00 73.31 406 LEU A CA 1
ATOM 3104 C C . LEU A 1 406 ? -0.616 10.441 12.740 1.00 73.31 406 LEU A C 1
ATOM 3106 O O . LEU A 1 406 ? 0.139 10.137 13.668 1.00 73.31 406 LEU A O 1
ATOM 3110 N N . PRO A 1 407 ? -1.833 10.983 12.938 1.00 73.62 407 PRO A N 1
ATOM 3111 C CA . PRO A 1 407 ? -2.453 11.044 14.258 1.00 73.62 407 PRO A CA 1
ATOM 3112 C C . PRO A 1 407 ? -2.578 9.655 14.887 1.00 73.62 407 PRO A C 1
ATOM 3114 O O . PRO A 1 407 ? -2.518 8.640 14.189 1.00 73.62 407 PRO A O 1
ATOM 3117 N N . ASP A 1 408 ? -2.774 9.613 16.203 1.00 79.12 408 ASP A N 1
ATOM 3118 C CA . ASP A 1 408 ? -3.081 8.353 16.876 1.00 79.12 408 ASP A CA 1
ATOM 3119 C C . ASP A 1 408 ? -4.423 7.785 16.381 1.00 79.12 408 ASP A C 1
ATOM 3121 O O . ASP A 1 408 ? -5.317 8.538 15.985 1.00 79.12 408 ASP A O 1
ATOM 3125 N N . GLY A 1 409 ? -4.584 6.460 16.428 1.00 80.44 409 GLY A N 1
ATOM 3126 C CA . GLY A 1 409 ? -5.769 5.772 15.904 1.00 80.44 409 GLY A CA 1
ATOM 3127 C C . GLY A 1 409 ? -7.073 6.330 16.479 1.00 80.44 409 GLY A C 1
ATOM 3128 O O . GLY A 1 409 ? -8.034 6.546 15.742 1.00 80.44 409 GLY A O 1
ATOM 3129 N N . ARG A 1 410 ? -7.076 6.693 17.770 1.00 80.31 410 ARG A N 1
ATOM 3130 C CA . ARG A 1 410 ? -8.217 7.345 18.430 1.00 80.31 410 ARG A CA 1
ATOM 3131 C C . ARG A 1 410 ? -8.639 8.646 17.744 1.00 80.31 410 ARG A C 1
ATOM 3133 O O . ARG A 1 410 ? -9.830 8.840 17.507 1.00 80.31 410 ARG A O 1
ATOM 3140 N N . ASP A 1 411 ? -7.691 9.528 17.429 1.00 79.25 411 ASP A N 1
ATOM 3141 C CA . ASP A 1 411 ? -7.979 10.798 16.748 1.00 79.25 411 ASP A CA 1
ATOM 3142 C C . ASP A 1 411 ? -8.588 10.536 15.374 1.00 79.25 411 ASP A C 1
ATOM 3144 O O . ASP A 1 411 ? -9.567 11.175 14.986 1.00 79.25 411 ASP A O 1
ATOM 3148 N N . MET A 1 412 ? -8.029 9.551 14.666 1.00 86.88 412 MET A N 1
ATOM 3149 C CA . MET A 1 412 ? -8.482 9.150 13.339 1.00 86.88 412 MET A CA 1
ATOM 3150 C C . MET A 1 412 ? -9.931 8.668 13.369 1.00 86.88 412 MET A C 1
ATOM 3152 O O . MET A 1 412 ? -10.719 9.137 12.552 1.00 86.88 412 MET A O 1
ATOM 3156 N N . PHE A 1 413 ? -10.315 7.822 14.332 1.00 86.38 413 PHE A N 1
ATOM 3157 C CA . PHE A 1 413 ? -11.707 7.381 14.488 1.00 86.38 413 PHE A CA 1
ATOM 3158 C C . PHE A 1 413 ? -12.655 8.534 14.775 1.00 86.38 413 PHE A C 1
ATOM 3160 O O . PHE A 1 413 ? -13.716 8.627 14.160 1.00 86.38 413 PHE A O 1
ATOM 3167 N N . ILE A 1 414 ? -12.283 9.428 15.691 1.00 82.31 414 ILE A N 1
ATOM 3168 C CA . ILE A 1 414 ? -13.154 10.528 16.108 1.00 82.31 414 ILE A CA 1
ATOM 3169 C C . ILE A 1 414 ? -13.483 11.434 14.922 1.00 82.31 414 ILE A C 1
ATOM 3171 O O . ILE A 1 414 ? -14.655 11.720 14.678 1.00 82.31 414 ILE A O 1
ATOM 3175 N N . GLY A 1 415 ? -12.487 11.871 14.151 1.00 80.69 415 GLY A N 1
ATOM 3176 C CA . GLY A 1 415 ? -12.781 12.737 13.010 1.00 80.69 415 GLY A CA 1
ATOM 3177 C C . GLY A 1 415 ? -13.389 11.989 11.823 1.00 80.69 415 GLY A C 1
ATOM 3178 O O . GLY A 1 415 ? -14.289 12.520 11.171 1.00 80.69 415 GLY A O 1
ATOM 3179 N N . ALA A 1 416 ? -12.999 10.733 11.585 1.00 86.06 416 ALA A N 1
ATOM 3180 C CA . ALA A 1 416 ? -13.562 9.930 10.502 1.00 86.06 416 ALA A CA 1
ATOM 3181 C C . ALA A 1 416 ? -15.016 9.503 10.747 1.00 86.06 416 ALA A C 1
ATOM 3183 O O . ALA A 1 416 ? -15.731 9.234 9.794 1.00 86.06 416 ALA A O 1
ATOM 3184 N N . THR A 1 417 ? -15.488 9.496 11.993 1.00 86.25 417 THR A N 1
ATOM 3185 C CA . THR A 1 417 ? -16.899 9.241 12.349 1.00 86.25 417 THR A CA 1
ATOM 3186 C C . THR A 1 417 ? -17.711 10.526 12.546 1.00 86.25 417 THR A C 1
ATOM 3188 O O . THR A 1 417 ? -18.848 10.483 13.018 1.00 86.25 417 THR A O 1
ATOM 3191 N N . ASN A 1 418 ? -17.142 11.696 12.217 1.00 84.12 418 ASN A N 1
ATOM 3192 C CA . ASN A 1 418 ? -17.731 13.004 12.520 1.00 84.12 418 ASN A CA 1
ATOM 3193 C C . ASN A 1 418 ? -18.144 13.121 14.004 1.00 84.12 418 ASN A C 1
ATOM 3195 O O . ASN A 1 418 ? -19.293 13.404 14.333 1.00 84.12 418 ASN A O 1
ATOM 3199 N N . SER A 1 419 ? -17.208 12.856 14.919 1.00 80.25 419 SER A N 1
ATOM 3200 C CA . SER A 1 419 ? -17.456 12.790 16.369 1.00 80.25 419 SER A CA 1
ATOM 3201 C C . SER A 1 419 ? -18.503 11.737 16.767 1.00 80.25 419 SER A C 1
ATOM 3203 O O . SER A 1 419 ? -19.367 12.007 17.610 1.00 80.25 419 SER A O 1
ATOM 3205 N N . PHE A 1 420 ? -18.421 10.546 16.163 1.00 82.44 420 PHE A N 1
ATOM 3206 C CA . PHE A 1 420 ? -19.333 9.409 16.369 1.00 82.44 420 PHE A CA 1
ATOM 3207 C C . PHE A 1 420 ? -20.793 9.672 15.985 1.00 82.44 420 PHE A C 1
ATOM 3209 O O . PHE A 1 420 ? -21.701 9.020 16.490 1.00 82.44 420 PHE A O 1
ATOM 3216 N N . GLN A 1 421 ? -21.035 10.641 15.102 1.00 82.31 421 GLN A N 1
ATOM 3217 C CA . GLN A 1 421 ? -22.374 10.940 14.582 1.00 82.31 421 GLN A CA 1
ATOM 3218 C C . GLN A 1 421 ? -22.705 10.137 13.318 1.00 82.31 421 GLN A C 1
ATOM 3220 O O . GLN A 1 421 ? -23.853 10.121 12.882 1.00 82.31 421 GLN A O 1
ATOM 3225 N N . ALA A 1 422 ? -21.703 9.498 12.716 1.00 86.88 422 ALA A N 1
ATOM 3226 C CA . ALA A 1 422 ? -21.831 8.675 11.526 1.00 86.88 422 ALA A CA 1
ATOM 3227 C C . ALA A 1 422 ? -20.877 7.469 11.616 1.00 86.88 422 ALA A C 1
ATOM 3229 O O . ALA A 1 422 ? -19.855 7.560 12.302 1.00 86.88 422 ALA A O 1
ATOM 3230 N N . PRO A 1 423 ? -21.162 6.359 10.908 1.00 89.94 423 PRO A N 1
ATOM 3231 C CA . PRO A 1 423 ? -20.198 5.269 10.755 1.00 89.94 423 PRO A CA 1
ATOM 3232 C C . PRO A 1 423 ? -18.921 5.756 10.052 1.00 89.94 423 PRO A C 1
ATOM 3234 O O . PRO A 1 423 ? -18.856 6.888 9.568 1.00 89.94 423 PRO A O 1
ATOM 3237 N N . LEU A 1 424 ? -17.890 4.919 9.968 1.00 91.94 424 LEU A N 1
ATOM 3238 C CA . LEU A 1 424 ? -16.736 5.218 9.117 1.00 91.94 424 LEU A CA 1
ATOM 3239 C C . LEU A 1 424 ? -17.148 5.178 7.631 1.00 91.94 424 LEU A C 1
ATOM 3241 O O . LEU A 1 424 ? -18.010 4.381 7.262 1.00 91.94 424 LEU A O 1
ATOM 3245 N N . PRO A 1 425 ? -16.565 6.019 6.758 1.00 94.75 425 PRO A N 1
ATOM 3246 C CA . PRO A 1 425 ? -16.664 5.813 5.318 1.00 94.75 425 PRO A CA 1
ATOM 3247 C C . PRO A 1 425 ? -16.037 4.467 4.947 1.00 94.75 425 PRO A C 1
ATOM 3249 O O . PRO A 1 425 ? -14.980 4.113 5.479 1.00 94.75 425 PRO A O 1
ATOM 3252 N N . THR A 1 426 ? -16.653 3.726 4.030 1.00 95.38 426 THR A N 1
ATOM 3253 C CA . THR A 1 426 ? -16.082 2.451 3.587 1.00 95.38 426 THR A CA 1
ATOM 3254 C C . THR A 1 426 ? -14.912 2.685 2.628 1.00 95.38 426 THR A C 1
ATOM 3256 O O . THR A 1 426 ? -14.850 3.683 1.901 1.00 95.38 426 THR A O 1
ATOM 3259 N N . LEU A 1 427 ? -13.961 1.750 2.603 1.00 96.44 427 LEU A N 1
ATOM 3260 C CA . LEU A 1 427 ? -12.874 1.716 1.627 1.00 96.44 427 LEU A CA 1
ATOM 3261 C C . LEU A 1 427 ? -13.433 1.677 0.202 1.00 96.44 427 LEU A C 1
ATOM 3263 O O . LEU A 1 427 ? -12.900 2.334 -0.692 1.00 96.44 427 LEU A O 1
ATOM 3267 N N . TRP A 1 428 ? -14.517 0.932 -0.000 1.00 96.94 428 TRP A N 1
ATOM 3268 C CA . TRP A 1 428 ? -15.142 0.759 -1.303 1.00 96.94 428 TRP A CA 1
ATOM 3269 C C . TRP A 1 428 ? -15.771 2.050 -1.816 1.00 96.94 428 TRP A C 1
ATOM 3271 O O . TRP A 1 428 ? -15.500 2.409 -2.960 1.00 96.94 428 TRP A O 1
ATOM 3281 N N . ASP A 1 429 ? -16.472 2.801 -0.963 1.00 96.56 429 ASP A N 1
ATOM 3282 C CA . ASP A 1 429 ? -17.005 4.129 -1.290 1.00 96.56 429 ASP A CA 1
ATOM 3283 C C . ASP A 1 429 ? -15.879 5.123 -1.617 1.00 96.56 429 ASP A C 1
ATOM 3285 O O . ASP A 1 429 ? -15.969 5.926 -2.553 1.00 96.56 429 ASP A O 1
ATOM 3289 N N . ALA A 1 430 ? -14.771 5.064 -0.871 1.00 96.00 430 ALA A N 1
ATOM 3290 C CA . ALA A 1 430 ? -13.605 5.907 -1.122 1.00 96.00 430 ALA A CA 1
ATOM 3291 C C . ALA A 1 430 ? -12.943 5.584 -2.478 1.00 96.00 430 ALA A C 1
ATOM 3293 O O . ALA A 1 430 ? -12.575 6.498 -3.218 1.00 96.00 430 ALA A O 1
ATOM 3294 N N . ILE A 1 431 ? -12.839 4.299 -2.839 1.00 96.50 431 ILE A N 1
ATOM 3295 C CA . ILE A 1 431 ? -12.355 3.863 -4.159 1.00 96.50 431 ILE A CA 1
ATOM 3296 C C . ILE A 1 431 ? -13.359 4.238 -5.259 1.00 96.50 431 ILE A C 1
ATOM 3298 O O . ILE A 1 431 ? -12.950 4.690 -6.326 1.00 96.50 431 ILE A O 1
ATOM 3302 N N . ALA A 1 432 ? -14.665 4.092 -5.023 1.00 95.62 432 ALA A N 1
ATOM 3303 C CA . ALA A 1 432 ? -15.705 4.446 -5.990 1.00 95.62 432 ALA A CA 1
ATOM 3304 C C . ALA A 1 432 ? -15.645 5.929 -6.354 1.00 95.62 432 ALA A C 1
ATOM 3306 O O . ALA A 1 432 ? -15.649 6.285 -7.532 1.00 95.62 432 ALA A O 1
ATOM 3307 N N . SER A 1 433 ? -15.533 6.773 -5.331 1.00 95.12 433 SER A N 1
ATOM 3308 C CA . SER A 1 433 ? -15.580 8.227 -5.449 1.00 95.12 433 SER A CA 1
ATOM 3309 C C . SER A 1 433 ? -14.305 8.834 -6.019 1.00 95.12 433 SER A C 1
ATOM 3311 O O . SER A 1 433 ? -14.361 9.778 -6.808 1.00 95.12 433 SER A O 1
ATOM 3313 N N . ARG A 1 434 ? -13.136 8.292 -5.654 1.00 93.56 434 ARG A N 1
ATOM 3314 C CA . ARG A 1 434 ? -11.833 8.891 -5.995 1.00 93.56 434 ARG A CA 1
ATOM 3315 C C . ARG A 1 434 ? -11.005 8.080 -6.981 1.00 93.56 434 ARG A C 1
ATOM 3317 O O . ARG A 1 434 ? -10.016 8.589 -7.512 1.00 93.56 434 ARG A O 1
ATOM 3324 N N . GLY A 1 435 ? -11.395 6.838 -7.233 1.00 95.00 435 GLY A N 1
ATOM 3325 C CA . GLY A 1 435 ? -10.546 5.857 -7.887 1.00 95.00 435 GLY A CA 1
ATOM 3326 C C . GLY A 1 435 ? -9.456 5.332 -6.951 1.00 95.00 435 GLY A C 1
ATOM 3327 O O . GLY A 1 435 ? -9.484 5.529 -5.736 1.00 95.00 435 GLY A O 1
ATOM 3328 N N . ALA A 1 436 ? -8.461 4.669 -7.530 1.00 95.44 436 ALA A N 1
ATOM 3329 C CA . ALA A 1 436 ? -7.317 4.137 -6.798 1.00 95.44 436 ALA A CA 1
ATOM 3330 C C . ALA A 1 436 ? -6.043 4.168 -7.647 1.00 95.44 436 ALA A C 1
ATOM 3332 O O . ALA A 1 436 ? -6.076 4.068 -8.877 1.00 95.44 436 ALA A O 1
ATOM 3333 N N . HIS A 1 437 ? -4.899 4.279 -6.983 1.00 95.12 437 HIS A N 1
ATOM 3334 C CA . HIS A 1 437 ? -3.590 4.010 -7.560 1.00 95.12 437 HIS A CA 1
ATOM 3335 C C . HIS A 1 437 ? -3.210 2.571 -7.212 1.00 95.12 437 HIS A C 1
ATOM 3337 O O . HIS A 1 437 ? -2.995 2.252 -6.046 1.00 95.12 437 HIS A O 1
ATOM 3343 N N . ILE A 1 438 ? -3.134 1.700 -8.213 1.00 95.19 438 ILE A N 1
ATOM 3344 C CA . ILE A 1 438 ? -2.566 0.363 -8.061 1.00 95.19 438 ILE A CA 1
ATOM 3345 C C . ILE A 1 438 ? -1.051 0.524 -8.135 1.00 95.19 438 ILE A C 1
ATOM 3347 O O . ILE A 1 438 ? -0.502 0.735 -9.218 1.00 95.19 438 ILE A O 1
ATOM 3351 N N . GLU A 1 439 ? -0.383 0.495 -6.986 1.00 95.25 439 GLU A N 1
ATOM 3352 C CA . GLU A 1 439 ? 1.062 0.731 -6.886 1.00 95.25 439 GLU A CA 1
ATOM 3353 C C . GLU A 1 439 ? 1.860 -0.576 -7.007 1.00 95.25 439 GLU A C 1
ATOM 3355 O O . GLU A 1 439 ? 3.015 -0.557 -7.433 1.00 95.25 439 GLU A O 1
ATOM 3360 N N . ALA A 1 440 ? 1.244 -1.715 -6.678 1.00 96.44 440 ALA A N 1
ATOM 3361 C CA . ALA A 1 440 ? 1.827 -3.035 -6.884 1.00 96.44 440 ALA A CA 1
ATOM 3362 C C . ALA A 1 440 ? 0.755 -4.133 -7.011 1.00 96.44 440 ALA A C 1
ATOM 3364 O O . ALA A 1 440 ? -0.422 -3.926 -6.697 1.00 96.44 440 ALA A O 1
ATOM 3365 N N . VAL A 1 441 ? 1.181 -5.315 -7.455 1.00 97.62 441 VAL A N 1
ATOM 3366 C CA . VAL A 1 441 ? 0.380 -6.547 -7.442 1.00 97.62 441 VAL A CA 1
ATOM 3367 C C . VAL A 1 441 ? 1.165 -7.632 -6.718 1.00 97.62 441 VAL A C 1
ATOM 3369 O O . VAL A 1 441 ? 2.292 -7.949 -7.106 1.00 97.62 441 VAL A O 1
ATOM 3372 N N . LEU A 1 442 ? 0.565 -8.205 -5.676 1.00 98.44 442 LEU A N 1
ATOM 3373 C CA . LEU A 1 442 ? 1.078 -9.396 -5.012 1.00 98.44 442 LEU A CA 1
ATOM 3374 C C . LEU A 1 442 ? 0.580 -10.628 -5.760 1.00 98.44 442 LEU A C 1
ATOM 3376 O O . LEU A 1 442 ? -0.623 -10.866 -5.842 1.00 98.44 442 LEU A O 1
ATOM 3380 N N . LEU A 1 443 ? 1.514 -11.418 -6.266 1.00 97.94 443 LEU A N 1
ATOM 3381 C CA . LEU A 1 443 ? 1.265 -12.661 -6.976 1.00 97.94 443 LEU A CA 1
ATOM 3382 C C . LEU A 1 443 ? 1.665 -13.831 -6.086 1.00 97.94 443 LEU A C 1
ATOM 3384 O O . LEU A 1 443 ? 2.752 -13.830 -5.504 1.00 97.94 443 LEU A O 1
ATOM 3388 N N . ILE A 1 444 ? 0.793 -14.828 -6.007 1.00 96.12 444 ILE A N 1
ATOM 3389 C CA . ILE A 1 444 ? 0.981 -16.013 -5.176 1.00 96.12 444 ILE A CA 1
ATOM 3390 C C . ILE A 1 444 ? 1.074 -17.220 -6.103 1.00 96.12 444 ILE A C 1
ATOM 3392 O O . ILE A 1 444 ? 0.295 -17.350 -7.046 1.00 96.12 444 ILE A O 1
ATOM 3396 N N . ALA A 1 445 ? 2.056 -18.078 -5.853 1.00 94.50 445 ALA A N 1
ATOM 3397 C CA . ALA A 1 445 ? 2.203 -19.338 -6.553 1.00 94.50 445 ALA A CA 1
ATOM 3398 C C . ALA A 1 445 ? 1.738 -20.513 -5.686 1.00 94.50 445 ALA A C 1
ATOM 3400 O O . ALA A 1 445 ? 1.804 -20.473 -4.446 1.00 94.50 445 ALA A O 1
ATOM 3401 N N . ASP A 1 446 ? 1.305 -21.575 -6.352 1.00 91.19 446 ASP A N 1
ATOM 3402 C CA . ASP A 1 446 ? 1.034 -22.861 -5.727 1.00 91.19 446 ASP A CA 1
ATOM 3403 C C . ASP A 1 446 ? 2.330 -23.659 -5.467 1.00 91.19 446 ASP A C 1
ATOM 3405 O O . ASP A 1 446 ? 3.453 -23.189 -5.676 1.00 91.19 446 ASP A O 1
ATOM 3409 N N . SER A 1 447 ? 2.187 -24.898 -4.990 1.00 88.00 447 SER A N 1
ATOM 3410 C CA . SER A 1 447 ? 3.329 -25.776 -4.694 1.00 88.00 447 SER A CA 1
ATOM 3411 C C . SER A 1 447 ? 4.154 -26.200 -5.916 1.00 88.00 447 SER A C 1
ATOM 3413 O O . SER A 1 447 ? 5.292 -26.640 -5.756 1.00 88.00 447 SER A O 1
ATOM 3415 N N . HIS A 1 448 ? 3.609 -26.061 -7.124 1.00 88.75 448 HIS A N 1
ATOM 3416 C CA . HIS A 1 448 ? 4.275 -26.371 -8.387 1.00 88.75 448 HIS A CA 1
ATOM 3417 C C . HIS A 1 448 ? 4.839 -25.120 -9.077 1.00 88.75 448 HIS A C 1
ATOM 3419 O O . HIS A 1 448 ? 5.455 -25.227 -10.142 1.00 88.75 448 HIS A O 1
ATOM 3425 N N . GLY A 1 449 ? 4.668 -23.946 -8.462 1.00 90.38 449 GLY A N 1
ATOM 3426 C CA . GLY A 1 449 ? 5.084 -22.660 -9.005 1.00 90.38 449 GLY A CA 1
ATOM 3427 C C . GLY A 1 449 ? 4.107 -22.091 -10.034 1.00 90.38 449 GLY A C 1
ATOM 3428 O O . GLY A 1 449 ? 4.438 -21.098 -10.681 1.00 90.38 449 GLY A O 1
ATOM 3429 N N . HIS A 1 450 ? 2.927 -22.688 -10.217 1.00 93.75 450 HIS A N 1
ATOM 3430 C CA . HIS A 1 450 ? 1.873 -22.112 -11.048 1.00 93.75 450 HIS A CA 1
ATOM 3431 C C . HIS A 1 450 ? 1.264 -20.892 -10.366 1.00 93.75 450 HIS A C 1
ATOM 3433 O O . HIS A 1 450 ? 1.228 -20.809 -9.141 1.00 93.75 450 HIS A O 1
ATOM 3439 N N . LEU A 1 451 ? 0.773 -19.941 -11.160 1.00 94.25 451 LEU A N 1
ATOM 3440 C CA . LEU A 1 451 ? 0.062 -18.775 -10.642 1.00 94.25 451 LEU A CA 1
ATOM 3441 C C . LEU A 1 451 ? -1.283 -19.206 -10.029 1.00 94.25 451 LEU A C 1
ATOM 3443 O O . LEU A 1 451 ? -2.144 -19.721 -10.745 1.00 94.25 451 LEU A O 1
ATOM 3447 N N . ASP A 1 452 ? -1.460 -18.958 -8.731 1.00 93.62 452 ASP A N 1
ATOM 3448 C CA . ASP A 1 452 ? -2.706 -19.223 -8.004 1.00 93.62 452 ASP A CA 1
ATOM 3449 C C . ASP A 1 452 ? -3.833 -18.286 -8.500 1.00 93.62 452 ASP A C 1
ATOM 3451 O O . ASP A 1 452 ? -3.597 -17.258 -9.149 1.00 93.62 452 ASP A O 1
ATOM 3455 N N . ASP A 1 453 ? -5.087 -18.646 -8.231 1.00 94.69 453 ASP A N 1
ATOM 3456 C CA . ASP A 1 453 ? -6.220 -17.747 -8.449 1.00 94.69 453 ASP A CA 1
ATOM 3457 C C . ASP A 1 453 ? -6.241 -16.609 -7.421 1.00 94.69 453 ASP A C 1
ATOM 3459 O O . ASP A 1 453 ? -6.608 -15.483 -7.761 1.00 94.69 453 ASP A O 1
ATOM 3463 N N . LEU A 1 454 ? -5.799 -16.887 -6.188 1.00 96.38 454 LEU A N 1
ATOM 3464 C CA . LEU A 1 454 ? -5.639 -15.879 -5.146 1.00 96.38 454 LEU A CA 1
ATOM 3465 C C . LEU A 1 454 ? -4.442 -14.971 -5.449 1.00 96.38 454 LEU A C 1
ATOM 3467 O O . LEU A 1 454 ? -3.304 -15.420 -5.578 1.00 96.38 454 LEU A O 1
ATOM 3471 N N . PHE A 1 455 ? -4.686 -13.668 -5.457 1.00 97.38 455 PHE A N 1
ATOM 3472 C CA . PHE A 1 455 ? -3.656 -12.637 -5.517 1.00 97.38 455 PHE A CA 1
ATOM 3473 C C . PHE A 1 455 ? -4.087 -11.442 -4.651 1.00 97.38 455 PHE A C 1
ATOM 3475 O O . PHE A 1 455 ? -5.136 -11.492 -4.005 1.00 97.38 455 PHE A O 1
ATOM 3482 N N . ALA A 1 456 ? -3.300 -10.365 -4.597 1.00 98.25 456 ALA A N 1
ATOM 3483 C CA . ALA A 1 456 ? -3.771 -9.134 -3.964 1.00 98.25 456 ALA A CA 1
ATOM 3484 C C . ALA A 1 456 ? -3.376 -7.862 -4.719 1.00 98.25 456 ALA A C 1
ATOM 3486 O O . ALA A 1 456 ? -2.264 -7.737 -5.243 1.00 98.25 456 ALA A O 1
ATOM 3487 N N . TRP A 1 457 ? -4.290 -6.892 -4.731 1.00 98.00 457 TRP A N 1
ATOM 3488 C CA . TRP A 1 457 ? -4.017 -5.532 -5.184 1.00 98.00 457 TRP A CA 1
ATOM 3489 C C . TRP A 1 457 ? -3.395 -4.722 -4.053 1.00 98.00 457 TRP A C 1
ATOM 3491 O O . TRP A 1 457 ? -3.960 -4.638 -2.963 1.00 98.00 457 TRP A O 1
ATOM 3501 N N . CYS A 1 458 ? -2.269 -4.073 -4.322 1.00 98.06 458 CYS A N 1
ATOM 3502 C CA . CYS A 1 458 ? -1.680 -3.098 -3.417 1.00 98.06 458 CYS A CA 1
ATOM 3503 C C . CYS A 1 458 ? -2.119 -1.702 -3.872 1.00 98.06 458 CYS A C 1
ATOM 3505 O O . CYS A 1 458 ? -1.648 -1.198 -4.900 1.00 98.06 458 CYS A O 1
ATOM 3507 N N . VAL A 1 459 ? -3.078 -1.123 -3.147 1.00 97.25 459 VAL A N 1
ATOM 3508 C CA . VAL A 1 459 ? -3.795 0.086 -3.561 1.00 97.25 459 VAL A CA 1
ATOM 3509 C C . VAL A 1 459 ? -3.533 1.262 -2.631 1.00 97.25 459 VAL A C 1
ATOM 3511 O O . VAL A 1 459 ? -3.566 1.129 -1.407 1.00 97.25 459 VAL A O 1
ATOM 3514 N N . ALA A 1 460 ? -3.371 2.441 -3.221 1.00 96.62 460 ALA A N 1
ATOM 3515 C CA . ALA A 1 460 ? -3.435 3.713 -2.522 1.00 96.62 460 ALA A CA 1
ATOM 3516 C C . ALA A 1 460 ? -4.635 4.527 -3.012 1.00 96.62 460 ALA A C 1
ATOM 3518 O O . ALA A 1 460 ? -4.816 4.731 -4.214 1.00 96.62 460 ALA A O 1
ATOM 3519 N N . VAL A 1 461 ? -5.461 5.014 -2.086 1.00 95.81 461 VAL A N 1
ATOM 3520 C CA . VAL A 1 461 ? -6.611 5.869 -2.424 1.00 95.81 461 VAL A CA 1
ATOM 3521 C C . VAL A 1 461 ? -6.143 7.325 -2.458 1.00 95.81 461 VAL A C 1
ATOM 3523 O O . VAL A 1 461 ? -5.590 7.796 -1.461 1.00 95.81 461 VAL A O 1
ATOM 3526 N N . PRO A 1 462 ? -6.327 8.064 -3.564 1.00 93.81 462 PRO A N 1
ATOM 3527 C CA . PRO A 1 462 ? -5.819 9.426 -3.668 1.00 93.81 462 PRO A CA 1
ATOM 3528 C C . PRO A 1 462 ? -6.514 10.383 -2.685 1.00 93.81 462 PRO A C 1
ATOM 3530 O O . PRO A 1 462 ? -7.719 10.301 -2.430 1.00 93.81 462 PRO A O 1
ATOM 3533 N N . SER A 1 463 ? -5.742 11.320 -2.132 1.00 92.19 463 SER A N 1
ATOM 3534 C CA . SER A 1 463 ? -6.276 12.453 -1.372 1.00 92.19 463 SER A CA 1
ATOM 3535 C C . SER A 1 463 ? -6.635 13.604 -2.313 1.00 92.19 463 SER A C 1
ATOM 3537 O O . SER A 1 463 ? -6.024 13.765 -3.369 1.00 92.19 463 SER A O 1
ATOM 3539 N N . ALA A 1 464 ? -7.584 14.456 -1.916 1.00 89.69 464 ALA A N 1
ATOM 3540 C CA . ALA A 1 464 ? -7.788 15.740 -2.590 1.00 89.69 464 ALA A CA 1
ATOM 3541 C C . ALA A 1 464 ? -6.587 16.692 -2.396 1.00 89.69 464 ALA A C 1
ATOM 3543 O O . ALA A 1 464 ? -6.400 17.640 -3.161 1.00 89.69 464 ALA A O 1
ATOM 3544 N N . ALA A 1 465 ? -5.753 16.445 -1.381 1.00 85.06 465 ALA A N 1
ATOM 3545 C CA . ALA A 1 465 ? -4.505 17.159 -1.181 1.00 85.06 465 ALA A CA 1
ATOM 3546 C C . ALA A 1 465 ? -3.427 16.668 -2.159 1.00 85.06 465 ALA A C 1
ATOM 3548 O O . ALA A 1 465 ? -3.098 15.484 -2.215 1.00 85.06 465 ALA A O 1
ATOM 3549 N N . ALA A 1 466 ? -2.839 17.602 -2.908 1.00 81.94 466 ALA A N 1
ATOM 3550 C CA . ALA A 1 466 ? -1.811 17.290 -3.895 1.00 81.94 466 ALA A CA 1
ATOM 3551 C C . ALA A 1 466 ? -0.607 16.559 -3.270 1.00 81.94 466 ALA A C 1
ATOM 3553 O O . ALA A 1 466 ? -0.043 17.018 -2.272 1.00 81.94 466 ALA A O 1
ATOM 3554 N N . GLY A 1 467 ? -0.189 15.455 -3.898 1.00 80.12 467 GLY A N 1
ATOM 3555 C CA . GLY A 1 467 ? 0.958 14.651 -3.465 1.00 80.12 467 GLY A CA 1
ATOM 3556 C C . GLY A 1 467 ? 0.713 13.859 -2.178 1.00 80.12 467 GLY A C 1
ATOM 3557 O O . GLY A 1 467 ? 1.661 13.595 -1.435 1.00 80.12 467 GLY A O 1
ATOM 3558 N N . ARG A 1 468 ? -0.547 13.518 -1.877 1.00 89.75 468 ARG A N 1
ATOM 3559 C CA . ARG A 1 468 ? -0.937 12.697 -0.725 1.00 89.75 468 ARG A CA 1
ATOM 3560 C C . ARG A 1 468 ? -1.921 11.604 -1.121 1.00 89.75 468 ARG A C 1
ATOM 3562 O O . ARG A 1 468 ? -2.708 11.754 -2.055 1.00 89.75 468 ARG A O 1
ATOM 3569 N N . VAL A 1 469 ? -1.914 10.534 -0.337 1.00 93.44 469 VAL A N 1
ATOM 3570 C CA . VAL A 1 469 ? -2.898 9.449 -0.398 1.00 93.44 469 VAL A CA 1
ATOM 3571 C C . VAL A 1 469 ? -3.555 9.297 0.971 1.00 93.44 469 VAL A C 1
ATOM 3573 O O . VAL A 1 469 ? -2.973 9.667 1.990 1.00 93.44 469 VAL A O 1
ATOM 3576 N N . LEU A 1 470 ? -4.773 8.766 1.013 1.00 93.25 470 LEU A N 1
ATOM 3577 C CA . LEU A 1 470 ? -5.480 8.483 2.265 1.00 93.25 470 LEU A CA 1
ATOM 3578 C C . LEU A 1 470 ? -4.870 7.299 3.025 1.00 93.25 470 LEU A C 1
ATOM 3580 O O . LEU A 1 470 ? -5.212 7.045 4.171 1.00 93.25 470 LEU A O 1
ATOM 3584 N N . GLY A 1 471 ? -4.002 6.526 2.392 1.00 93.56 471 GLY A N 1
ATOM 3585 C CA . GLY A 1 471 ? -3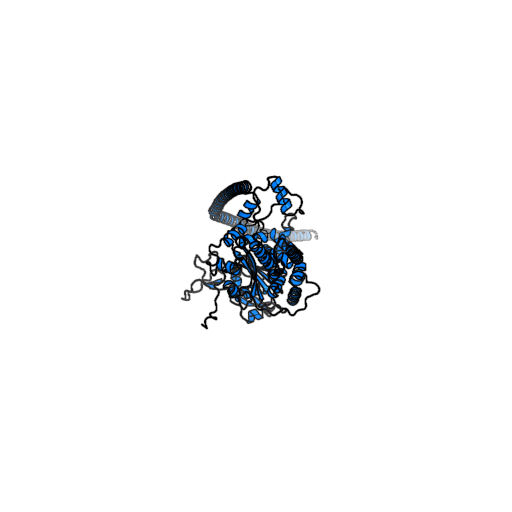.426 5.330 2.980 1.00 93.56 471 GLY A CA 1
ATOM 3586 C C . GLY A 1 471 ? -3.107 4.305 1.911 1.00 93.56 471 GLY A C 1
ATOM 3587 O O . GLY A 1 471 ? -3.283 4.555 0.714 1.00 93.56 471 GLY A O 1
ATOM 3588 N N . ARG A 1 472 ? -2.646 3.148 2.377 1.00 94.88 472 ARG A N 1
ATOM 3589 C CA . ARG A 1 472 ? -2.289 1.995 1.558 1.00 94.88 472 ARG A CA 1
ATOM 3590 C C . ARG A 1 472 ? -2.967 0.751 2.100 1.00 94.88 472 ARG A C 1
ATOM 3592 O O . ARG A 1 472 ? -2.828 0.439 3.285 1.00 94.88 472 ARG A O 1
ATOM 3599 N N . TRP A 1 473 ? -3.667 0.046 1.227 1.00 97.25 473 TRP A N 1
ATOM 3600 C CA . TRP A 1 473 ? -4.435 -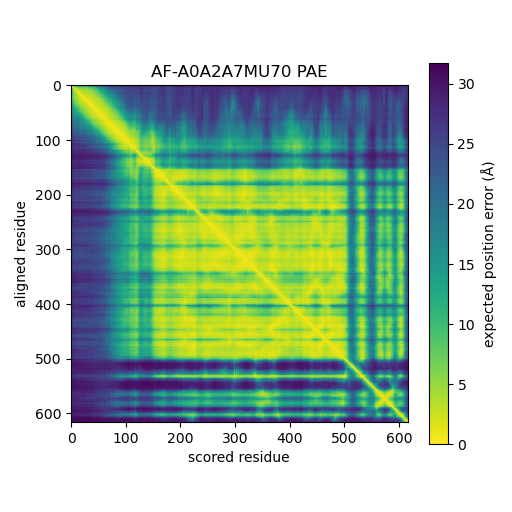1.152 1.541 1.00 97.25 473 TRP A CA 1
ATOM 3601 C C . TRP A 1 473 ? -3.999 -2.300 0.641 1.00 97.25 473 TRP A C 1
ATOM 3603 O O . TRP A 1 473 ? -3.662 -2.098 -0.526 1.00 97.25 473 TRP A O 1
ATOM 3613 N N . VAL A 1 474 ? -4.010 -3.508 1.192 1.00 97.88 474 VAL A N 1
ATOM 3614 C CA . VAL A 1 474 ? -3.855 -4.741 0.421 1.00 97.88 474 VAL A CA 1
ATOM 3615 C C . VAL A 1 474 ? -5.224 -5.392 0.329 1.00 97.88 474 VAL A C 1
ATOM 3617 O O . VAL A 1 474 ? -5.820 -5.700 1.356 1.00 97.88 474 VAL A O 1
ATOM 3620 N N . ILE A 1 475 ? -5.728 -5.559 -0.891 1.00 97.62 475 ILE A N 1
ATOM 3621 C CA . ILE A 1 475 ? -7.048 -6.130 -1.163 1.00 97.62 475 ILE A CA 1
ATOM 3622 C C . ILE A 1 475 ? -6.852 -7.533 -1.742 1.00 97.62 475 ILE A C 1
ATOM 3624 O O . ILE A 1 475 ? -6.416 -7.636 -2.895 1.00 97.62 475 ILE A O 1
ATOM 3628 N N . PRO A 1 476 ? -7.157 -8.606 -0.988 1.00 97.44 476 PRO A N 1
ATOM 3629 C CA . PRO A 1 476 ? -7.228 -9.956 -1.536 1.00 97.44 476 PRO A CA 1
ATOM 3630 C C . PRO A 1 476 ? -8.226 -10.022 -2.689 1.00 97.44 476 PRO A C 1
ATOM 3632 O O . PRO A 1 476 ? -9.331 -9.489 -2.582 1.00 97.44 476 PRO A O 1
ATOM 3635 N N . ALA A 1 477 ? -7.852 -10.686 -3.778 1.00 97.00 477 ALA A N 1
ATOM 3636 C CA . ALA A 1 477 ? -8.670 -10.781 -4.976 1.00 97.00 477 ALA A CA 1
ATOM 3637 C C . ALA A 1 477 ? -8.510 -12.128 -5.692 1.00 97.00 477 ALA A C 1
ATOM 3639 O O . ALA A 1 477 ? -7.503 -12.821 -5.536 1.00 97.00 477 ALA A O 1
ATOM 3640 N N . SER A 1 478 ? -9.517 -12.485 -6.491 1.00 96.12 478 SER A N 1
ATOM 3641 C CA . SER A 1 478 ? -9.517 -13.664 -7.364 1.00 96.12 478 SER A CA 1
ATOM 3642 C C . SER A 1 478 ? -9.239 -13.247 -8.802 1.00 96.12 478 SER A C 1
ATOM 3644 O O . SER A 1 478 ? -9.890 -12.344 -9.340 1.00 96.12 478 SER A O 1
ATOM 3646 N N . ARG A 1 479 ? -8.275 -13.913 -9.445 1.00 93.88 479 ARG A N 1
ATOM 3647 C CA . ARG A 1 479 ? -7.896 -13.666 -10.843 1.00 93.88 479 ARG A CA 1
ATOM 3648 C C . ARG A 1 479 ? -9.054 -13.955 -11.797 1.00 93.88 479 ARG A C 1
ATOM 3650 O O . ARG A 1 479 ? -9.184 -13.263 -12.806 1.00 93.88 479 ARG A O 1
ATOM 3657 N N . GLN A 1 480 ? -9.871 -14.959 -11.488 1.00 93.00 480 GLN A N 1
ATOM 3658 C CA . GLN A 1 480 ? -11.071 -15.305 -12.249 1.00 93.00 480 GLN A CA 1
ATOM 3659 C C . GLN A 1 480 ? -12.233 -14.332 -12.023 1.00 93.00 480 GLN A C 1
ATOM 3661 O O . GLN A 1 480 ? -13.008 -14.111 -12.950 1.00 93.00 480 GLN A O 1
ATOM 3666 N N . ALA A 1 481 ? -12.354 -13.743 -10.829 1.00 93.50 481 ALA A N 1
ATOM 3667 C CA . ALA A 1 481 ? -13.449 -12.826 -10.505 1.00 93.50 481 ALA A CA 1
ATOM 3668 C C . ALA A 1 481 ? -13.186 -11.371 -10.930 1.00 93.50 481 ALA A C 1
ATOM 3670 O O . ALA A 1 481 ? -14.127 -10.628 -11.206 1.00 93.50 481 ALA A O 1
ATOM 3671 N N . THR A 1 482 ? -11.923 -10.932 -10.979 1.00 94.38 482 THR A N 1
ATOM 3672 C CA . THR A 1 482 ? -11.596 -9.544 -11.340 1.00 94.38 482 THR A CA 1
ATOM 3673 C C . THR A 1 482 ? -11.827 -9.253 -12.826 1.00 94.38 482 THR A C 1
ATOM 3675 O O . THR A 1 482 ? -11.500 -10.047 -13.710 1.00 94.38 482 THR A O 1
ATOM 3678 N N . SER A 1 483 ? -12.263 -8.027 -13.131 1.00 93.75 483 SER A N 1
ATOM 3679 C CA . SER A 1 483 ? -12.318 -7.513 -14.510 1.00 93.75 483 SER A CA 1
ATOM 3680 C C . SER A 1 483 ? -10.932 -7.371 -15.169 1.00 93.75 483 SER A C 1
ATOM 3682 O O . SER A 1 483 ? -10.839 -7.149 -16.378 1.00 93.75 483 SER A O 1
ATOM 3684 N N . TYR A 1 484 ? -9.848 -7.497 -14.393 1.00 93.00 484 TYR A N 1
ATOM 3685 C CA . TYR A 1 484 ? -8.467 -7.267 -14.824 1.00 93.00 484 TYR A CA 1
ATOM 3686 C C . TYR A 1 484 ? -7.596 -8.532 -14.842 1.00 93.00 484 TYR A C 1
ATOM 3688 O O . TYR A 1 484 ? -6.370 -8.425 -14.829 1.00 93.00 484 TYR A O 1
ATOM 3696 N N . GLY A 1 485 ? -8.188 -9.730 -14.922 1.00 91.75 485 GLY A N 1
ATOM 3697 C CA . GLY A 1 485 ? -7.451 -10.998 -14.795 1.00 91.75 485 GLY A CA 1
ATOM 3698 C C . GLY A 1 485 ? -6.282 -11.142 -15.781 1.00 91.75 485 GLY A C 1
ATOM 3699 O O . GLY A 1 485 ? -5.210 -11.627 -15.420 1.00 91.75 485 GLY A O 1
ATOM 3700 N N . ASN A 1 486 ? -6.434 -10.620 -17.003 1.00 90.94 486 ASN A N 1
ATOM 3701 C CA . ASN A 1 486 ? -5.365 -10.604 -18.010 1.00 90.94 486 ASN A CA 1
ATOM 3702 C C . ASN A 1 486 ? -4.165 -9.735 -17.603 1.00 90.94 486 ASN A C 1
ATOM 3704 O O . ASN A 1 486 ? -3.027 -10.085 -17.906 1.00 90.94 486 ASN A O 1
ATOM 3708 N N . LEU A 1 487 ? -4.398 -8.615 -16.913 1.00 92.12 487 LEU A N 1
ATOM 3709 C CA . LEU A 1 487 ? -3.330 -7.719 -16.459 1.00 92.12 487 LEU A CA 1
ATOM 3710 C C . LEU A 1 487 ? -2.524 -8.392 -15.344 1.00 92.12 487 LEU A C 1
ATOM 3712 O O . LEU A 1 487 ? -1.302 -8.282 -15.329 1.00 92.12 487 LEU A O 1
ATOM 3716 N N . VAL A 1 488 ? -3.196 -9.140 -14.464 1.00 94.25 488 VAL A N 1
ATOM 3717 C CA . VAL A 1 488 ? -2.558 -9.951 -13.415 1.00 94.25 488 VAL A CA 1
ATOM 3718 C C . VAL A 1 488 ? -1.703 -11.060 -14.036 1.00 94.25 488 VAL A C 1
ATOM 3720 O O . VAL A 1 488 ? -0.538 -11.215 -13.675 1.00 94.25 488 VAL A O 1
ATOM 3723 N N . ALA A 1 489 ? -2.231 -11.778 -15.034 1.00 94.38 489 ALA A N 1
ATOM 3724 C CA . ALA A 1 489 ? -1.472 -12.797 -15.762 1.00 94.38 489 ALA A CA 1
ATOM 3725 C C . ALA A 1 489 ? -0.252 -12.199 -16.488 1.00 94.38 489 ALA A C 1
ATOM 3727 O O . ALA A 1 489 ? 0.841 -12.763 -16.450 1.00 94.38 489 ALA A O 1
ATOM 3728 N N . ASN A 1 490 ? -0.404 -11.016 -17.087 1.00 92.69 490 ASN A N 1
ATOM 3729 C CA . ASN A 1 490 ? 0.705 -10.289 -17.698 1.00 92.69 490 ASN A CA 1
ATOM 3730 C C . ASN A 1 490 ? 1.751 -9.845 -16.667 1.00 92.69 490 ASN A C 1
ATOM 3732 O O . ASN A 1 490 ? 2.940 -9.981 -16.949 1.00 92.69 490 ASN A O 1
ATOM 3736 N N . ALA A 1 491 ? 1.339 -9.365 -15.486 1.00 93.56 491 ALA A N 1
ATOM 3737 C CA . ALA A 1 491 ? 2.240 -9.038 -14.376 1.00 93.56 491 ALA A CA 1
ATOM 3738 C C . ALA A 1 491 ? 3.076 -10.260 -13.961 1.00 93.56 491 ALA A C 1
ATOM 3740 O O . ALA A 1 491 ? 4.295 -10.166 -13.808 1.00 93.56 491 ALA A O 1
ATOM 3741 N N . ALA A 1 492 ? 2.429 -11.422 -13.868 1.00 94.56 492 ALA A N 1
ATOM 3742 C CA . ALA A 1 492 ? 3.076 -12.688 -13.552 1.00 94.56 492 ALA A CA 1
ATOM 3743 C C . ALA A 1 492 ? 4.041 -13.155 -14.653 1.00 94.56 492 ALA A C 1
ATOM 3745 O O . ALA A 1 492 ? 5.163 -13.561 -14.354 1.00 94.56 492 ALA A O 1
ATOM 3746 N N . ALA A 1 493 ? 3.675 -12.998 -15.928 1.00 91.81 493 ALA A N 1
ATOM 3747 C CA . ALA A 1 493 ? 4.585 -13.238 -17.048 1.00 91.81 493 ALA A CA 1
ATOM 3748 C C . ALA A 1 493 ? 5.802 -12.310 -17.042 1.00 91.81 493 ALA A C 1
ATOM 3750 O O . ALA A 1 493 ? 6.893 -12.751 -17.404 1.00 91.81 493 ALA A O 1
ATOM 3751 N N . VAL A 1 494 ? 5.662 -11.052 -16.601 1.00 90.44 494 VAL A N 1
ATOM 3752 C CA . VAL A 1 494 ? 6.834 -10.189 -16.396 1.00 90.44 494 VAL A CA 1
ATOM 3753 C C . VAL A 1 494 ? 7.761 -10.839 -15.379 1.00 90.44 494 VAL A C 1
ATOM 3755 O O . VAL A 1 494 ? 8.923 -11.077 -15.693 1.00 90.44 494 VAL A O 1
ATOM 3758 N N . ALA A 1 495 ? 7.252 -11.157 -14.185 1.00 91.19 495 ALA A N 1
ATOM 3759 C CA . ALA A 1 495 ? 8.052 -11.744 -13.113 1.00 91.19 495 ALA A CA 1
ATOM 3760 C C . ALA A 1 495 ? 8.756 -13.037 -13.560 1.00 91.19 495 ALA A C 1
ATOM 3762 O O . ALA A 1 495 ? 9.946 -13.204 -13.310 1.00 91.19 495 ALA A O 1
ATOM 3763 N N . ALA A 1 496 ? 8.046 -13.911 -14.275 1.00 90.12 496 ALA A N 1
ATOM 3764 C CA . ALA A 1 496 ? 8.542 -15.218 -14.694 1.00 90.12 496 ALA A CA 1
ATOM 3765 C C . ALA A 1 496 ? 9.507 -15.194 -15.890 1.00 90.12 496 ALA A C 1
ATOM 3767 O O . ALA A 1 496 ? 10.451 -15.981 -15.930 1.00 90.12 496 ALA A O 1
ATOM 3768 N N . TRP A 1 497 ? 9.252 -14.357 -16.901 1.00 87.94 497 TRP A N 1
ATOM 3769 C CA . TRP A 1 497 ? 9.913 -14.476 -18.209 1.00 87.94 497 TRP A CA 1
ATOM 3770 C C . TRP A 1 497 ? 10.718 -13.249 -18.632 1.00 87.94 497 TRP A C 1
ATOM 3772 O O . TRP A 1 497 ? 11.445 -13.325 -19.626 1.00 87.94 497 TRP A O 1
ATOM 3782 N N . ALA A 1 498 ? 10.573 -12.109 -17.953 1.00 84.56 498 ALA A N 1
ATOM 3783 C CA . ALA A 1 498 ? 11.372 -10.935 -18.280 1.00 84.56 498 ALA A CA 1
ATOM 3784 C C . ALA A 1 498 ? 12.839 -11.098 -17.843 1.00 84.56 498 ALA A C 1
ATOM 3786 O O . ALA A 1 498 ? 13.196 -12.006 -17.094 1.00 84.56 498 ALA A O 1
ATOM 3787 N N . ASP A 1 499 ? 13.699 -10.211 -18.345 1.00 81.81 499 ASP A N 1
ATOM 3788 C CA . ASP A 1 499 ? 15.110 -10.167 -17.959 1.00 81.81 499 ASP A CA 1
ATOM 3789 C C . ASP A 1 499 ? 15.286 -9.239 -16.752 1.00 81.81 499 ASP A C 1
ATOM 3791 O O . ASP A 1 499 ? 14.913 -8.063 -16.802 1.00 81.81 499 ASP A O 1
ATOM 3795 N N . TRP A 1 500 ? 15.855 -9.773 -15.675 1.00 83.62 500 TRP A N 1
ATOM 3796 C CA . TRP A 1 500 ? 15.962 -9.106 -14.380 1.00 83.62 500 TRP A CA 1
ATOM 3797 C C . TRP A 1 500 ? 17.420 -8.984 -13.947 1.00 83.62 500 TRP A C 1
ATOM 3799 O O . TRP A 1 500 ? 18.224 -9.892 -14.155 1.00 83.62 500 TRP A O 1
ATOM 3809 N N . HIS A 1 501 ? 17.754 -7.878 -13.292 1.00 78.44 501 HIS A N 1
ATOM 3810 C CA . HIS A 1 501 ? 19.051 -7.675 -12.648 1.00 78.44 501 HIS A CA 1
ATOM 3811 C C . HIS A 1 501 ? 18.866 -7.037 -11.273 1.00 78.44 501 HIS A C 1
ATOM 3813 O O . HIS A 1 501 ? 17.825 -6.447 -10.990 1.00 78.44 501 HIS A O 1
ATOM 3819 N N . ARG A 1 502 ? 19.875 -7.148 -10.410 1.00 73.88 502 ARG A N 1
ATOM 3820 C CA . ARG A 1 502 ? 19.929 -6.358 -9.177 1.00 73.88 502 ARG A CA 1
ATOM 3821 C C . ARG A 1 502 ? 20.623 -5.025 -9.470 1.00 73.88 502 ARG A C 1
ATOM 3823 O O . ARG A 1 502 ? 21.576 -5.020 -10.258 1.00 73.88 502 ARG A O 1
ATOM 3830 N N . PRO A 1 503 ? 20.190 -3.911 -8.862 1.00 59.72 503 PRO A N 1
ATOM 3831 C CA . PRO A 1 503 ? 20.937 -2.658 -8.876 1.00 59.72 503 PRO A CA 1
ATOM 3832 C C . PRO A 1 503 ? 22.428 -2.884 -8.568 1.00 59.72 503 PRO A C 1
ATOM 3834 O O . PRO A 1 503 ? 22.790 -3.756 -7.782 1.00 59.72 503 PRO A O 1
ATOM 3837 N N . GLY A 1 504 ? 23.315 -2.172 -9.268 1.00 51.38 504 GLY A N 1
ATOM 3838 C CA . GLY A 1 504 ? 24.772 -2.290 -9.097 1.00 51.38 504 GLY A CA 1
ATOM 3839 C C . GLY A 1 504 ? 25.447 -3.499 -9.767 1.00 51.38 504 GLY A C 1
ATOM 3840 O O . GLY A 1 504 ? 26.664 -3.486 -9.926 1.00 51.38 504 GLY A O 1
ATOM 3841 N N . HIS A 1 505 ? 24.698 -4.503 -10.236 1.00 48.22 505 HIS A N 1
ATOM 3842 C CA . HIS A 1 505 ? 25.251 -5.645 -10.973 1.00 48.22 505 HIS A CA 1
ATOM 3843 C C . HIS A 1 505 ? 25.127 -5.418 -12.486 1.00 48.22 505 HIS A C 1
ATOM 3845 O O . HIS A 1 505 ? 24.233 -5.956 -13.144 1.00 48.22 505 HIS A O 1
ATOM 3851 N N . SER A 1 506 ? 26.018 -4.608 -13.065 1.00 41.62 506 SER A N 1
ATOM 3852 C CA . SER A 1 506 ? 26.169 -4.569 -14.522 1.00 41.62 506 SER A CA 1
ATOM 3853 C C . SER A 1 506 ? 26.846 -5.859 -15.002 1.00 41.62 506 SER A C 1
ATOM 3855 O O . SER A 1 506 ? 27.806 -6.349 -14.413 1.00 41.62 506 SER A O 1
ATOM 3857 N N . ARG A 1 507 ? 26.347 -6.438 -16.101 1.00 41.75 507 ARG A N 1
ATOM 3858 C CA . ARG A 1 507 ? 26.899 -7.665 -16.714 1.00 41.75 507 ARG A CA 1
ATOM 3859 C C . ARG A 1 507 ? 28.300 -7.476 -17.326 1.00 41.75 507 ARG A C 1
ATOM 3861 O O . ARG A 1 507 ? 28.871 -8.433 -17.837 1.00 41.75 507 ARG A O 1
ATOM 3868 N N . SER A 1 508 ? 28.848 -6.263 -17.282 1.00 37.97 508 SER A N 1
ATOM 3869 C CA . SER A 1 508 ? 30.184 -5.903 -17.754 1.00 37.97 508 SER A CA 1
ATOM 3870 C C . SER A 1 508 ? 31.196 -6.016 -16.614 1.00 37.97 508 SER A C 1
ATOM 3872 O O . SER A 1 508 ? 31.672 -5.020 -16.071 1.00 37.97 508 SER A O 1
ATOM 3874 N N . ALA A 1 509 ? 31.497 -7.253 -16.230 1.00 38.47 509 ALA A N 1
ATOM 3875 C CA . ALA A 1 509 ? 32.660 -7.557 -15.416 1.00 38.47 509 ALA A CA 1
ATOM 3876 C C . ALA A 1 509 ? 33.923 -7.358 -16.270 1.00 38.47 509 ALA A C 1
ATOM 3878 O O . ALA A 1 509 ? 34.329 -8.288 -16.954 1.00 38.47 509 ALA A O 1
ATOM 3879 N N . GLU A 1 510 ? 34.507 -6.154 -16.254 1.00 34.50 510 GLU A N 1
ATOM 3880 C CA . GLU A 1 510 ? 35.948 -5.985 -16.531 1.00 34.50 510 GLU A CA 1
ATOM 3881 C C . GLU A 1 510 ? 36.600 -4.687 -16.014 1.00 34.50 510 GLU A C 1
ATOM 3883 O O . GLU A 1 510 ? 37.821 -4.611 -16.008 1.00 34.50 510 GLU A O 1
ATOM 3888 N N . GLU A 1 511 ? 35.877 -3.708 -15.458 1.00 37.75 511 GLU A N 1
ATOM 3889 C CA . GLU A 1 511 ? 36.531 -2.531 -14.851 1.00 37.75 511 GLU A CA 1
ATOM 3890 C C . GLU A 1 511 ? 35.942 -2.191 -13.478 1.00 37.75 511 GLU A C 1
ATOM 3892 O O . GLU A 1 511 ? 35.060 -1.347 -13.330 1.00 37.75 511 GLU A O 1
ATOM 3897 N N . GLN A 1 512 ? 36.462 -2.848 -12.438 1.00 35.94 512 GLN A N 1
ATOM 3898 C CA . GLN A 1 512 ? 36.355 -2.342 -11.072 1.00 35.94 512 GLN A CA 1
ATOM 3899 C C . GLN A 1 512 ? 37.333 -1.171 -10.921 1.00 35.94 512 GLN A C 1
ATOM 3901 O O . GLN A 1 512 ? 38.534 -1.368 -10.748 1.00 35.94 512 GLN A O 1
ATOM 3906 N N . ARG A 1 513 ? 36.821 0.061 -10.992 1.00 35.03 513 ARG A N 1
ATOM 3907 C CA . ARG A 1 513 ? 37.487 1.199 -10.352 1.00 35.03 513 ARG A CA 1
ATOM 3908 C C . ARG A 1 513 ? 37.130 1.177 -8.873 1.00 35.03 513 ARG A C 1
ATOM 3910 O O . ARG A 1 513 ? 35.955 1.233 -8.519 1.00 35.03 513 ARG A O 1
ATOM 3917 N N . GLU A 1 514 ? 38.156 1.086 -8.037 1.00 40.88 514 GLU A N 1
ATOM 3918 C CA . GLU A 1 514 ? 38.074 1.378 -6.609 1.00 40.88 514 GLU A CA 1
ATOM 3919 C C . GLU A 1 514 ? 37.534 2.806 -6.434 1.00 40.88 514 GLU A C 1
ATOM 3921 O O . GLU A 1 514 ? 38.149 3.771 -6.891 1.00 40.88 514 GLU A O 1
ATOM 3926 N N . GLU A 1 515 ? 36.359 2.938 -5.816 1.00 39.31 515 GLU A N 1
ATOM 3927 C CA . GLU A 1 515 ? 35.788 4.232 -5.438 1.00 39.31 515 GLU A CA 1
ATOM 3928 C C . GLU A 1 515 ? 35.899 4.467 -3.925 1.00 39.31 515 GLU A C 1
ATOM 3930 O O . GLU A 1 515 ? 35.850 3.517 -3.140 1.00 39.31 515 GLU A O 1
ATOM 3935 N N . PRO A 1 516 ? 36.071 5.736 -3.511 1.00 38.91 516 PRO A N 1
ATOM 3936 C CA . PRO A 1 516 ? 36.552 6.095 -2.187 1.00 38.91 516 PRO A CA 1
ATOM 3937 C C . PRO A 1 516 ? 35.466 5.978 -1.111 1.00 38.91 516 PRO A C 1
ATOM 3939 O O . PRO A 1 516 ? 34.307 6.352 -1.304 1.00 38.91 516 PRO A O 1
ATOM 3942 N N . GLU A 1 517 ? 35.878 5.502 0.063 1.00 37.91 517 GLU A N 1
ATOM 3943 C CA . GLU A 1 517 ? 35.072 5.455 1.279 1.00 37.91 517 GLU A CA 1
ATOM 3944 C C . GLU A 1 517 ? 34.696 6.871 1.742 1.00 37.91 517 GLU A C 1
ATOM 3946 O O . GLU A 1 517 ? 35.557 7.670 2.111 1.00 37.91 517 GLU A O 1
ATOM 3951 N N . GLY A 1 518 ? 33.396 7.182 1.750 1.00 38.31 518 GLY A N 1
ATOM 3952 C CA . GLY A 1 518 ? 32.892 8.394 2.396 1.00 38.31 518 GLY A CA 1
ATOM 3953 C C . GLY A 1 518 ? 31.608 8.971 1.804 1.00 38.31 518 GLY A C 1
ATOM 3954 O O . GLY A 1 518 ? 31.617 10.086 1.296 1.00 38.31 518 GLY A O 1
ATOM 3955 N N . SER A 1 519 ? 30.480 8.261 1.887 1.00 37.06 519 SER A N 1
ATOM 3956 C CA . SER A 1 519 ? 29.157 8.909 1.863 1.00 37.06 519 SER A CA 1
ATOM 3957 C C . SER A 1 519 ? 28.099 8.033 2.539 1.00 37.06 519 SER A C 1
ATOM 3959 O O . SER A 1 519 ? 28.183 6.808 2.479 1.00 37.06 519 SER A O 1
ATOM 3961 N N . ASP A 1 520 ? 27.081 8.663 3.132 1.00 41.41 520 ASP A N 1
ATOM 3962 C CA . ASP A 1 520 ? 25.876 8.090 3.778 1.00 41.41 520 ASP A CA 1
ATOM 3963 C C . ASP A 1 520 ? 25.021 7.150 2.882 1.00 41.41 520 ASP A C 1
ATOM 3965 O O . ASP A 1 520 ? 23.892 6.784 3.203 1.00 41.41 520 ASP A O 1
ATOM 3969 N N . THR A 1 521 ? 25.542 6.716 1.735 1.00 45.31 521 THR A N 1
ATOM 3970 C CA . THR A 1 521 ? 24.863 5.906 0.712 1.00 45.31 521 THR A CA 1
ATOM 3971 C C . THR A 1 521 ? 24.764 4.416 1.054 1.00 45.31 521 THR A C 1
ATOM 3973 O O . THR A 1 521 ? 24.079 3.668 0.355 1.00 45.31 521 THR A O 1
ATOM 3976 N N . GLY A 1 522 ? 25.396 3.961 2.142 1.00 43.81 522 GLY A N 1
ATOM 3977 C CA . GLY A 1 522 ? 25.446 2.542 2.513 1.00 43.81 522 GLY A CA 1
ATOM 3978 C C . GLY A 1 522 ? 24.083 1.922 2.848 1.00 43.81 522 GLY A C 1
ATOM 3979 O O . GLY A 1 522 ? 23.858 0.750 2.550 1.00 43.81 522 GLY A O 1
ATOM 3980 N N . ALA A 1 523 ? 23.154 2.687 3.432 1.00 48.56 523 ALA A N 1
ATOM 3981 C CA . ALA A 1 523 ? 21.815 2.189 3.761 1.00 48.56 523 ALA A CA 1
ATOM 3982 C C . ALA A 1 523 ? 20.894 2.118 2.532 1.00 48.56 523 ALA A C 1
ATOM 3984 O O . ALA A 1 523 ? 20.138 1.159 2.396 1.00 48.56 523 ALA A O 1
ATOM 3985 N N . ALA A 1 524 ? 20.982 3.096 1.622 1.00 49.81 524 ALA A N 1
ATOM 3986 C CA . ALA A 1 524 ? 20.217 3.111 0.375 1.00 49.81 524 ALA A CA 1
ATOM 3987 C C . ALA A 1 524 ? 20.683 2.007 -0.591 1.00 49.81 524 ALA A C 1
ATOM 3989 O O . ALA A 1 524 ? 19.851 1.240 -1.070 1.00 49.81 524 ALA A O 1
ATOM 3990 N N . ARG A 1 525 ? 22.005 1.836 -0.775 1.00 50.72 525 ARG A N 1
ATOM 3991 C CA . ARG A 1 525 ? 22.581 0.757 -1.606 1.00 50.72 525 ARG A CA 1
ATOM 3992 C C . ARG A 1 525 ? 22.145 -0.639 -1.136 1.00 50.72 525 ARG A C 1
ATOM 3994 O O . ARG A 1 525 ? 21.688 -1.436 -1.943 1.00 50.72 525 ARG A O 1
ATOM 4001 N N . LYS A 1 526 ? 22.155 -0.901 0.180 1.00 58.16 526 LYS A N 1
ATOM 4002 C CA . LYS A 1 526 ? 21.689 -2.186 0.746 1.00 58.16 526 LYS A CA 1
ATOM 4003 C C . LYS A 1 526 ? 20.210 -2.496 0.471 1.00 58.16 526 LYS A C 1
ATOM 4005 O O . LYS A 1 526 ? 19.842 -3.667 0.466 1.00 58.16 526 LYS A O 1
ATOM 4010 N N . ARG A 1 527 ? 19.354 -1.479 0.295 1.00 59.81 527 ARG A N 1
ATOM 4011 C CA . ARG A 1 527 ? 17.927 -1.667 -0.040 1.00 59.81 527 ARG A CA 1
ATOM 4012 C C . ARG A 1 527 ? 17.720 -1.941 -1.522 1.00 59.81 527 ARG A C 1
ATOM 4014 O O . ARG A 1 527 ? 16.810 -2.673 -1.881 1.00 59.81 527 ARG A O 1
ATOM 4021 N N . GLU A 1 528 ? 18.548 -1.351 -2.373 1.00 56.81 528 GLU A N 1
ATOM 4022 C CA . GLU A 1 528 ? 18.509 -1.600 -3.810 1.00 56.81 528 GLU A CA 1
ATOM 4023 C C . GLU A 1 528 ? 18.931 -3.042 -4.138 1.00 56.81 528 GLU A C 1
ATOM 4025 O O . GLU A 1 528 ? 18.297 -3.684 -4.970 1.00 56.81 528 GLU A O 1
ATOM 4030 N N . ASP A 1 529 ? 19.900 -3.603 -3.407 1.00 62.72 529 ASP A N 1
ATOM 4031 C CA . ASP A 1 529 ? 20.405 -4.975 -3.597 1.00 62.72 529 ASP A CA 1
ATOM 4032 C C . ASP A 1 529 ? 19.354 -6.092 -3.407 1.00 62.72 529 ASP A C 1
ATOM 4034 O O . ASP A 1 529 ? 19.590 -7.241 -3.802 1.00 62.72 529 ASP A O 1
ATOM 4038 N N . THR A 1 530 ? 18.197 -5.793 -2.804 1.00 75.81 530 THR A N 1
ATOM 4039 C CA . THR A 1 530 ? 17.115 -6.765 -2.567 1.00 75.81 530 THR A CA 1
ATOM 4040 C C . THR A 1 530 ? 16.007 -6.724 -3.623 1.00 75.81 530 THR A C 1
ATOM 4042 O O . THR A 1 530 ? 15.130 -7.591 -3.608 1.00 75.81 530 THR A O 1
ATOM 4045 N N . VAL A 1 531 ? 16.048 -5.767 -4.558 1.00 82.94 531 VAL A N 1
ATOM 4046 C CA . VAL A 1 531 ? 15.006 -5.544 -5.572 1.00 82.94 531 VAL A CA 1
ATOM 4047 C C . VAL A 1 531 ? 15.451 -6.057 -6.940 1.00 82.94 531 VAL A C 1
ATOM 4049 O O . VAL A 1 531 ? 16.543 -5.749 -7.415 1.00 82.94 531 VAL A O 1
ATOM 4052 N N . HIS A 1 532 ? 14.582 -6.813 -7.613 1.00 86.12 532 HIS A N 1
ATOM 4053 C CA . HIS A 1 532 ? 14.808 -7.238 -8.995 1.00 86.12 532 HIS A CA 1
ATOM 4054 C C . HIS A 1 532 ? 14.305 -6.158 -9.954 1.00 86.12 532 HIS A C 1
ATOM 4056 O O . HIS A 1 532 ? 13.116 -5.861 -10.005 1.00 86.12 532 HIS A O 1
ATOM 4062 N N . VAL A 1 533 ? 15.208 -5.562 -10.725 1.00 83.12 533 VAL A N 1
ATOM 4063 C CA . VAL A 1 533 ? 14.924 -4.468 -11.658 1.00 83.12 533 VAL A CA 1
ATOM 4064 C C . VAL A 1 533 ? 14.847 -4.992 -13.082 1.00 83.12 533 VAL A C 1
ATOM 4066 O O . VAL A 1 533 ? 15.721 -5.736 -13.539 1.00 83.12 533 VAL A O 1
ATOM 4069 N N . LEU A 1 534 ? 13.791 -4.599 -13.794 1.00 80.50 534 LEU A N 1
ATOM 4070 C CA . LEU A 1 534 ? 13.613 -4.975 -15.192 1.00 80.50 534 LEU A CA 1
ATOM 4071 C C . LEU A 1 534 ? 14.749 -4.391 -16.041 1.00 80.50 534 LEU A C 1
ATOM 4073 O O . LEU A 1 534 ? 15.000 -3.184 -16.024 1.00 80.50 534 LEU A O 1
ATOM 4077 N N . ASN A 1 535 ? 15.402 -5.232 -16.838 1.00 74.50 535 ASN A N 1
ATOM 4078 C CA . ASN A 1 535 ? 16.407 -4.787 -17.792 1.00 74.50 535 ASN A CA 1
ATOM 4079 C C . ASN A 1 535 ? 15.749 -4.177 -19.044 1.00 74.50 535 ASN A C 1
ATOM 4081 O O . ASN A 1 535 ? 15.346 -4.881 -19.971 1.00 74.50 535 ASN A O 1
ATOM 4085 N N . VAL A 1 536 ? 15.647 -2.847 -19.080 1.00 64.56 536 VAL A N 1
ATOM 4086 C CA . VAL A 1 536 ? 14.987 -2.120 -20.176 1.00 64.56 536 VAL A CA 1
ATOM 4087 C C . VAL A 1 536 ? 15.760 -2.225 -21.494 1.00 64.56 536 VAL A C 1
ATOM 4089 O O . VAL A 1 536 ? 15.145 -2.443 -22.539 1.00 64.56 536 VAL A O 1
ATOM 4092 N N . THR A 1 537 ? 17.095 -2.138 -21.470 1.00 55.09 537 THR A N 1
ATOM 4093 C CA . THR A 1 537 ? 17.933 -2.114 -22.687 1.00 55.09 537 THR A CA 1
ATOM 4094 C C . THR A 1 537 ? 17.911 -3.433 -23.457 1.00 55.09 537 THR A C 1
ATOM 4096 O O . THR A 1 537 ? 18.046 -3.419 -24.675 1.00 55.09 537 THR A O 1
ATOM 4099 N N . ALA A 1 538 ? 17.658 -4.563 -22.790 1.00 47.47 538 ALA A N 1
ATOM 4100 C CA . ALA A 1 538 ? 17.461 -5.858 -23.446 1.00 47.47 538 ALA A CA 1
ATOM 4101 C C . ALA A 1 538 ? 16.085 -6.002 -24.131 1.00 47.47 538 ALA A C 1
ATOM 4103 O O . ALA A 1 538 ? 15.888 -6.910 -24.940 1.00 47.47 538 ALA A O 1
ATOM 4104 N N . THR A 1 539 ? 15.124 -5.134 -23.799 1.00 44.19 539 THR A N 1
ATOM 4105 C CA . THR A 1 539 ? 13.724 -5.230 -24.260 1.00 44.19 539 THR A CA 1
ATOM 4106 C C . THR A 1 539 ? 13.368 -4.211 -25.339 1.00 44.19 539 THR A C 1
ATOM 4108 O O . THR A 1 539 ? 12.373 -4.389 -26.046 1.00 44.19 539 THR A O 1
ATOM 4111 N N . THR A 1 540 ? 14.205 -3.189 -25.517 1.00 40.84 540 THR A N 1
ATOM 4112 C CA . THR A 1 540 ? 14.155 -2.257 -26.645 1.00 40.84 540 THR A CA 1
ATOM 4113 C C . THR A 1 540 ? 15.110 -2.776 -27.722 1.00 40.84 540 THR A C 1
ATOM 4115 O O . THR A 1 540 ? 16.304 -2.881 -27.449 1.00 40.84 540 THR A O 1
ATOM 4118 N N . PRO A 1 541 ? 14.648 -3.142 -28.930 1.00 37.66 541 PRO A N 1
ATOM 4119 C CA . PRO A 1 541 ? 15.568 -3.538 -29.988 1.00 37.66 541 PRO A CA 1
ATOM 4120 C C . PRO A 1 541 ? 16.511 -2.368 -30.296 1.00 37.66 541 PRO A C 1
ATOM 4122 O O . PRO A 1 541 ? 16.067 -1.302 -30.719 1.00 37.66 541 PRO A O 1
ATOM 4125 N N . VAL A 1 542 ? 17.810 -2.569 -30.063 1.00 34.69 542 VAL A N 1
ATOM 4126 C CA . VAL A 1 542 ? 18.876 -1.681 -30.540 1.00 34.69 542 VAL A CA 1
ATOM 4127 C C . VAL A 1 542 ? 19.035 -1.935 -32.033 1.00 34.69 542 VAL A C 1
ATOM 4129 O O . VAL A 1 542 ? 19.930 -2.648 -32.464 1.00 34.69 542 VAL A O 1
ATOM 4132 N N . GLU A 1 543 ? 18.119 -1.393 -32.822 1.00 36.66 543 GLU A N 1
ATOM 4133 C CA . GLU A 1 543 ? 18.362 -1.097 -34.226 1.00 36.66 543 GLU A CA 1
ATOM 4134 C C . GLU A 1 543 ? 17.681 0.233 -34.530 1.00 36.66 543 GLU A C 1
ATOM 4136 O O . GLU A 1 543 ? 16.452 0.340 -34.541 1.00 36.66 543 GLU A O 1
ATOM 4141 N N . GLU A 1 544 ? 18.500 1.249 -34.799 1.00 35.38 544 GLU A N 1
ATOM 4142 C CA . GLU A 1 544 ? 18.130 2.368 -35.656 1.00 35.38 544 GLU A CA 1
ATOM 4143 C C . GLU A 1 544 ? 17.726 1.790 -37.017 1.00 35.38 544 GLU A C 1
ATOM 4145 O O . GLU A 1 544 ? 18.522 1.727 -37.951 1.00 35.38 544 GLU A O 1
ATOM 4150 N N . GLN A 1 545 ? 16.495 1.294 -37.142 1.00 32.97 545 GLN A N 1
ATOM 4151 C CA . GLN A 1 545 ? 15.958 0.994 -38.456 1.00 32.97 545 GLN A CA 1
ATOM 4152 C C . GLN A 1 545 ? 15.656 2.343 -39.110 1.00 32.97 545 GLN A C 1
ATOM 4154 O O . GLN A 1 545 ? 14.772 3.063 -38.627 1.00 32.97 545 GLN A O 1
ATOM 4159 N N . PRO A 1 546 ? 16.368 2.727 -40.189 1.00 35.00 546 PRO A N 1
ATOM 4160 C CA . PRO A 1 546 ? 15.955 3.873 -40.979 1.00 35.00 546 PRO A CA 1
ATOM 4161 C C . PRO A 1 546 ? 14.518 3.599 -41.400 1.00 35.00 546 PRO A C 1
ATOM 4163 O O . PRO A 1 546 ? 14.210 2.476 -41.795 1.00 35.00 546 PRO A O 1
ATOM 4166 N N . ALA A 1 547 ? 13.642 4.596 -41.261 1.00 38.47 547 ALA A N 1
ATOM 4167 C CA . ALA A 1 547 ? 12.240 4.504 -41.641 1.00 38.47 547 ALA A CA 1
ATOM 4168 C C . ALA A 1 547 ? 12.119 3.786 -42.993 1.00 38.47 547 ALA A C 1
ATOM 4170 O O . ALA A 1 547 ? 12.382 4.374 -44.044 1.00 38.47 547 ALA A O 1
ATOM 4171 N N . VAL A 1 548 ? 11.777 2.494 -42.961 1.00 40.34 548 VAL A N 1
ATOM 4172 C CA . VAL A 1 548 ? 11.604 1.709 -44.174 1.00 40.34 548 VAL A CA 1
ATOM 4173 C C . VAL A 1 548 ? 10.389 2.324 -44.844 1.00 40.34 548 VAL A C 1
ATOM 4175 O O . VAL A 1 548 ? 9.260 2.171 -44.377 1.00 40.34 548 VAL A O 1
ATOM 4178 N N . LYS A 1 549 ? 10.632 3.092 -45.911 1.00 38.50 549 LYS A N 1
ATOM 4179 C CA . LYS A 1 549 ? 9.608 3.479 -46.876 1.00 38.50 549 LYS A CA 1
ATOM 4180 C C . LYS A 1 549 ? 9.039 2.178 -47.434 1.00 38.50 549 LYS A C 1
ATOM 4182 O O . LYS A 1 549 ? 9.574 1.628 -48.389 1.00 38.50 549 LYS A O 1
ATOM 4187 N N . GLY A 1 550 ? 7.991 1.663 -46.796 1.00 44.00 550 GLY A N 1
ATOM 4188 C CA . GLY A 1 550 ? 7.182 0.603 -47.373 1.00 44.00 550 GLY A CA 1
ATOM 4189 C C . GLY A 1 550 ? 6.665 1.086 -48.723 1.00 44.00 550 GLY A C 1
ATOM 4190 O O . GLY A 1 550 ? 6.191 2.221 -48.833 1.00 44.00 550 GLY A O 1
ATOM 4191 N N . GLU A 1 551 ? 6.804 0.251 -49.749 1.00 42.91 551 GLU A N 1
ATOM 4192 C CA . GLU A 1 551 ? 6.207 0.505 -51.057 1.00 42.91 551 GLU A CA 1
ATOM 4193 C C . GLU A 1 551 ? 4.715 0.836 -50.890 1.00 42.91 551 GLU A C 1
ATOM 4195 O O . GLU A 1 551 ? 4.043 0.236 -50.039 1.00 42.91 551 GLU A O 1
ATOM 4200 N N . PRO A 1 552 ? 4.180 1.800 -51.660 1.00 44.59 552 PRO A N 1
ATOM 4201 C CA . PRO A 1 552 ? 2.814 2.270 -51.509 1.00 44.59 552 PRO A CA 1
ATOM 4202 C C . PRO A 1 552 ? 1.846 1.193 -52.000 1.00 44.59 552 PRO A C 1
ATOM 4204 O O . PRO A 1 552 ? 1.336 1.229 -53.116 1.00 44.59 552 PRO A O 1
ATOM 4207 N N . THR A 1 553 ? 1.552 0.223 -51.142 1.00 52.75 553 THR A N 1
ATOM 4208 C CA . THR A 1 553 ? 0.319 -0.544 -51.258 1.00 52.75 553 THR A CA 1
ATOM 4209 C C . THR A 1 553 ? -0.808 0.442 -50.957 1.00 52.75 553 THR A C 1
ATOM 4211 O O . THR A 1 553 ? -0.806 1.088 -49.913 1.00 52.75 553 THR A O 1
ATOM 4214 N N . GLY A 1 554 ? -1.743 0.645 -51.889 1.00 49.97 554 GLY A N 1
ATOM 4215 C CA . GLY A 1 554 ? -2.796 1.677 -51.836 1.00 49.97 554 GLY A CA 1
ATOM 4216 C C . GLY A 1 554 ? -3.798 1.586 -50.668 1.00 49.97 554 GLY A C 1
ATOM 4217 O O . GLY A 1 554 ? -4.893 2.131 -50.762 1.00 49.97 554 GLY A O 1
ATOM 4218 N N . ARG A 1 555 ? -3.459 0.902 -49.568 1.00 48.84 555 ARG A N 1
ATOM 4219 C CA . ARG A 1 555 ? -4.187 0.886 -48.298 1.00 48.84 555 ARG A CA 1
ATOM 4220 C C . ARG A 1 555 ? -3.530 1.839 -47.301 1.00 48.84 555 ARG A C 1
ATOM 4222 O O . ARG A 1 555 ? -2.565 1.503 -46.619 1.00 48.84 555 ARG A O 1
ATOM 4229 N N . THR A 1 556 ? -4.111 3.024 -47.159 1.00 48.59 556 THR A N 1
ATOM 4230 C CA . THR A 1 556 ? -3.764 3.983 -46.105 1.00 48.59 556 THR A CA 1
ATOM 4231 C C . THR A 1 556 ? -4.292 3.496 -44.757 1.00 48.59 556 THR A C 1
ATOM 4233 O O . THR A 1 556 ? -5.408 3.826 -44.361 1.00 48.59 556 THR A O 1
ATOM 4236 N N . THR A 1 557 ? -3.504 2.696 -44.043 1.00 55.31 557 THR A N 1
ATOM 4237 C CA . THR A 1 557 ? -3.825 2.342 -42.654 1.00 55.31 557 THR A CA 1
ATOM 4238 C C . THR A 1 557 ? -3.347 3.474 -41.750 1.00 55.31 557 THR A C 1
ATOM 4240 O O . THR A 1 557 ? -2.179 3.865 -41.816 1.00 55.31 557 THR A O 1
ATOM 4243 N N . ALA A 1 558 ? -4.239 4.027 -40.926 1.00 55.22 558 ALA A N 1
ATOM 4244 C CA . ALA A 1 558 ? -3.881 5.080 -39.980 1.00 55.22 558 ALA A CA 1
ATOM 4245 C C . ALA A 1 558 ? -2.740 4.618 -39.046 1.00 55.22 558 ALA A C 1
ATOM 4247 O O . ALA A 1 558 ? -2.631 3.413 -38.771 1.00 55.22 558 ALA A O 1
ATOM 4248 N N . PRO A 1 559 ? -1.885 5.544 -38.563 1.00 60.66 559 PRO A N 1
ATOM 4249 C CA . PRO A 1 559 ? -0.906 5.222 -37.538 1.00 60.66 559 PRO A CA 1
ATOM 4250 C C . PRO A 1 559 ? -1.603 4.583 -36.343 1.00 60.66 559 PRO A C 1
ATOM 4252 O O . PRO A 1 559 ? -2.535 5.159 -35.783 1.00 60.66 559 PRO A O 1
ATOM 4255 N N . HIS A 1 560 ? -1.184 3.375 -35.988 1.00 62.75 560 HIS A N 1
ATOM 4256 C CA . HIS A 1 560 ? -1.759 2.634 -34.875 1.00 62.75 560 HIS A CA 1
ATOM 4257 C C . HIS A 1 560 ? -0.655 1.926 -34.103 1.00 62.75 560 HIS A C 1
ATOM 4259 O O . HIS A 1 560 ? 0.410 1.599 -34.631 1.00 62.75 560 HIS A O 1
ATOM 4265 N N . ARG A 1 561 ? -0.915 1.700 -32.819 1.00 65.88 561 ARG A N 1
ATOM 4266 C CA . ARG A 1 561 ? 0.010 1.013 -31.928 1.00 65.88 561 ARG A CA 1
ATOM 4267 C C . ARG A 1 561 ? -0.247 -0.484 -32.005 1.00 65.88 561 ARG A C 1
ATOM 4269 O O . ARG A 1 561 ? -1.350 -0.933 -31.697 1.00 65.88 561 ARG A O 1
ATOM 4276 N N . ARG A 1 562 ? 0.773 -1.262 -32.362 1.00 72.12 562 ARG A N 1
ATOM 4277 C CA . ARG A 1 562 ? 0.758 -2.707 -32.136 1.00 72.12 562 ARG A CA 1
ATOM 4278 C C . ARG A 1 562 ? 1.129 -2.966 -30.680 1.00 72.12 562 ARG A C 1
ATOM 4280 O O . ARG A 1 562 ? 2.141 -2.446 -30.204 1.00 72.12 562 ARG A O 1
ATOM 4287 N N . ARG A 1 563 ? 0.311 -3.750 -29.977 1.00 78.19 563 ARG A N 1
ATOM 4288 C CA . ARG A 1 563 ? 0.572 -4.148 -28.588 1.00 78.19 563 ARG A CA 1
ATOM 4289 C C . ARG A 1 563 ? 1.830 -5.014 -28.500 1.00 78.19 563 ARG A C 1
ATOM 4291 O O . ARG A 1 563 ? 2.251 -5.633 -29.481 1.00 78.19 563 ARG A O 1
ATOM 4298 N N . GLY A 1 564 ? 2.443 -5.015 -27.320 1.00 79.81 564 GLY A N 1
ATOM 4299 C CA . GLY A 1 564 ? 3.491 -5.978 -27.009 1.00 79.81 564 GLY A CA 1
ATOM 4300 C C . GLY A 1 564 ? 2.886 -7.366 -26.815 1.00 79.81 564 GLY A C 1
ATOM 4301 O O . GLY A 1 564 ? 1.722 -7.487 -26.440 1.00 79.81 564 GLY A O 1
ATOM 4302 N N . HIS A 1 565 ? 3.666 -8.411 -27.058 1.00 83.81 565 HIS A N 1
ATOM 4303 C CA . HIS A 1 565 ? 3.234 -9.795 -26.843 1.00 83.81 565 HIS A CA 1
ATOM 4304 C C . HIS A 1 565 ? 4.421 -10.681 -26.469 1.00 83.81 565 HIS A C 1
ATOM 4306 O O . HIS A 1 565 ? 5.583 -10.324 -26.690 1.00 83.81 565 HIS A O 1
ATOM 4312 N N . TRP A 1 566 ? 4.127 -11.848 -25.906 1.00 84.25 566 TRP A N 1
ATOM 4313 C CA . TRP A 1 566 ? 5.125 -12.852 -25.553 1.00 84.25 566 TRP A CA 1
ATOM 4314 C C . TRP A 1 566 ? 5.246 -13.893 -26.662 1.00 84.25 566 TRP A C 1
ATOM 4316 O O . TRP A 1 566 ? 4.258 -14.468 -27.110 1.00 84.25 566 TRP A O 1
ATOM 4326 N N . ARG A 1 567 ? 6.470 -14.173 -27.109 1.00 85.00 567 ARG A N 1
ATOM 4327 C CA . ARG A 1 567 ? 6.742 -15.104 -28.210 1.00 85.00 567 ARG A CA 1
ATOM 4328 C C . ARG A 1 567 ? 7.720 -16.194 -27.778 1.00 85.00 567 ARG A C 1
ATOM 4330 O O . ARG A 1 567 ? 8.738 -15.899 -27.161 1.00 85.00 567 ARG A O 1
ATOM 4337 N N . ARG A 1 568 ? 7.449 -17.451 -28.148 1.00 86.69 568 ARG A N 1
ATOM 4338 C CA . ARG A 1 568 ? 8.430 -18.550 -28.080 1.00 86.69 568 ARG A CA 1
ATOM 4339 C C . ARG A 1 568 ? 9.540 -18.301 -29.107 1.00 86.69 568 ARG A C 1
ATOM 4341 O O . ARG A 1 568 ? 9.270 -18.138 -30.298 1.00 86.69 568 ARG A O 1
ATOM 4348 N N . GLN A 1 569 ? 10.784 -18.273 -28.648 1.00 85.62 569 GLN A N 1
ATOM 4349 C CA . GLN A 1 569 ? 11.975 -18.157 -29.478 1.00 85.62 569 GLN A CA 1
ATOM 4350 C C . GLN A 1 569 ? 12.929 -19.308 -29.165 1.00 85.62 569 GLN A C 1
ATOM 4352 O O . GLN A 1 569 ? 13.300 -19.525 -28.011 1.00 85.62 569 GLN A O 1
ATOM 4357 N N . HIS A 1 570 ? 13.351 -20.025 -30.204 1.00 85.88 570 HIS A N 1
ATOM 4358 C CA . HIS A 1 570 ? 14.386 -21.041 -30.069 1.00 85.88 570 HIS A CA 1
ATOM 4359 C C . HIS A 1 570 ? 15.757 -20.401 -29.819 1.00 85.88 570 HIS A C 1
ATOM 4361 O O . HIS A 1 570 ? 16.117 -19.417 -30.469 1.00 85.88 570 HIS A O 1
ATOM 4367 N N . PHE A 1 571 ? 16.526 -20.967 -28.893 1.00 85.25 571 PHE A N 1
ATOM 4368 C CA . PHE A 1 571 ? 17.850 -20.499 -28.488 1.00 85.25 571 PHE A CA 1
ATOM 4369 C C . PHE A 1 571 ? 18.761 -21.677 -28.086 1.00 85.25 571 PHE A C 1
ATOM 4371 O O . PHE A 1 571 ? 18.370 -22.843 -28.173 1.00 85.25 571 PHE A O 1
ATOM 4378 N N . GLY A 1 572 ? 19.997 -21.367 -27.688 1.00 80.88 572 GLY A N 1
ATOM 4379 C CA . GLY A 1 572 ? 20.998 -22.356 -27.280 1.00 80.88 572 GLY A CA 1
ATOM 4380 C C . GLY A 1 572 ? 21.652 -23.110 -28.451 1.00 80.88 572 GLY A C 1
ATOM 4381 O O . GLY A 1 572 ? 21.317 -22.871 -29.620 1.00 80.88 572 GLY A O 1
ATOM 4382 N N . PRO A 1 573 ? 22.610 -24.014 -28.162 1.00 76.25 573 PRO A N 1
ATOM 4383 C CA . PRO A 1 573 ? 23.299 -24.799 -29.183 1.00 76.25 573 PRO A CA 1
ATOM 4384 C C . PRO A 1 573 ? 22.310 -25.591 -30.047 1.00 76.25 573 PRO A C 1
ATOM 4386 O O . PRO A 1 573 ? 21.458 -26.327 -29.545 1.00 76.25 573 PRO A O 1
ATOM 4389 N N . GLY A 1 574 ? 22.386 -25.396 -31.365 1.00 81.12 574 GLY A N 1
ATOM 4390 C CA . GLY A 1 574 ? 21.496 -26.056 -32.323 1.00 81.12 574 GLY A CA 1
ATOM 4391 C C . GLY A 1 574 ? 20.022 -25.632 -32.254 1.00 81.12 574 GLY A C 1
ATOM 4392 O O . GLY A 1 574 ? 19.194 -26.330 -32.828 1.00 81.12 574 GLY A O 1
ATOM 4393 N N . ARG A 1 575 ? 19.673 -24.521 -31.576 1.00 80.06 575 ARG A N 1
ATOM 4394 C CA . ARG A 1 575 ? 18.276 -24.051 -31.409 1.00 80.06 575 ARG A CA 1
ATOM 4395 C C . ARG A 1 575 ? 17.352 -25.088 -30.750 1.00 80.06 575 ARG A C 1
ATOM 4397 O O . ARG A 1 575 ? 16.148 -25.097 -30.985 1.00 80.06 575 ARG A O 1
ATOM 4404 N N . THR A 1 576 ? 17.928 -25.963 -29.932 1.00 81.62 576 THR A N 1
ATOM 4405 C CA . THR A 1 576 ? 17.220 -27.068 -29.269 1.00 81.62 576 THR A CA 1
ATOM 4406 C C . THR A 1 576 ? 16.412 -26.617 -28.057 1.00 81.62 576 THR A C 1
ATOM 4408 O O . THR A 1 576 ? 15.480 -27.304 -27.649 1.00 81.62 576 THR A O 1
ATOM 4411 N N . GLN A 1 577 ? 16.736 -25.455 -27.490 1.00 83.81 577 GLN A N 1
ATOM 4412 C CA . GLN A 1 577 ? 16.037 -24.892 -26.341 1.00 83.81 577 GLN A CA 1
ATOM 4413 C C . GLN A 1 577 ? 15.039 -23.838 -26.811 1.00 83.81 577 GLN A C 1
ATOM 4415 O O . GLN A 1 577 ? 15.231 -23.201 -27.845 1.00 83.81 577 GLN A O 1
ATOM 4420 N N . THR A 1 578 ? 13.972 -23.624 -26.048 1.00 83.31 578 THR A N 1
ATOM 4421 C CA . THR A 1 578 ? 12.964 -22.600 -26.348 1.00 83.31 578 THR A CA 1
ATOM 4422 C C . THR A 1 578 ? 12.784 -21.717 -25.125 1.00 83.31 578 THR A C 1
ATOM 4424 O O . THR A 1 578 ? 12.662 -22.228 -24.018 1.00 83.31 578 THR A O 1
ATOM 4427 N N . ARG A 1 579 ? 12.786 -20.397 -25.313 1.00 81.50 579 ARG A N 1
ATOM 4428 C CA . ARG A 1 579 ? 12.495 -19.413 -24.260 1.00 81.50 579 ARG A CA 1
ATOM 4429 C C . ARG A 1 579 ? 11.350 -18.508 -24.685 1.00 81.50 579 ARG A C 1
ATOM 4431 O O . ARG A 1 579 ? 11.158 -18.275 -25.880 1.00 81.50 579 ARG A O 1
ATOM 4438 N N . ARG A 1 580 ? 10.609 -17.964 -23.723 1.00 82.75 580 ARG A N 1
ATOM 4439 C CA . ARG A 1 580 ? 9.687 -16.852 -23.978 1.00 82.75 580 ARG A CA 1
ATOM 4440 C C . ARG A 1 580 ? 10.494 -15.557 -24.022 1.00 82.75 580 ARG A C 1
ATOM 4442 O O . ARG A 1 580 ? 11.317 -15.304 -23.152 1.00 82.75 580 ARG A O 1
ATOM 4449 N N . VAL A 1 581 ? 10.281 -14.761 -25.062 1.00 81.75 581 VAL A N 1
ATOM 4450 C CA . VAL A 1 581 ? 10.821 -13.405 -25.179 1.00 81.75 581 VAL A CA 1
ATOM 4451 C C . VAL A 1 581 ? 9.680 -12.430 -25.370 1.00 81.75 581 VAL A C 1
ATOM 4453 O O . VAL A 1 581 ? 8.689 -12.724 -26.045 1.00 81.75 581 VAL A O 1
ATOM 4456 N N . ARG A 1 582 ? 9.824 -11.251 -24.779 1.00 80.31 582 ARG A N 1
ATOM 4457 C CA . ARG A 1 582 ? 8.882 -10.166 -24.983 1.00 80.31 582 ARG A CA 1
ATOM 4458 C C . ARG A 1 582 ? 9.196 -9.437 -26.278 1.00 80.31 582 ARG A C 1
ATOM 4460 O O . ARG A 1 582 ? 10.319 -8.994 -26.492 1.00 80.31 582 ARG A O 1
ATOM 4467 N N . ILE A 1 583 ? 8.175 -9.244 -27.098 1.00 77.50 583 ILE A N 1
ATOM 4468 C CA . ILE A 1 583 ? 8.208 -8.307 -28.213 1.00 77.50 583 ILE A CA 1
ATOM 4469 C C . ILE A 1 583 ? 7.574 -7.004 -27.730 1.00 77.50 583 ILE A C 1
ATOM 4471 O O . ILE A 1 583 ? 6.401 -6.984 -27.353 1.00 77.50 583 ILE A O 1
ATOM 4475 N N . ALA A 1 584 ? 8.359 -5.926 -27.700 1.00 69.69 584 ALA A N 1
ATOM 4476 C CA . ALA A 1 584 ? 7.887 -4.609 -27.285 1.00 69.69 584 ALA A CA 1
ATOM 4477 C C . ALA A 1 584 ? 6.774 -4.082 -28.217 1.00 69.69 584 ALA A C 1
ATOM 4479 O O . ALA A 1 584 ? 6.730 -4.447 -29.398 1.00 69.69 584 ALA A O 1
ATOM 4480 N N . PRO A 1 585 ? 5.857 -3.233 -27.711 1.00 66.69 585 PRO A N 1
ATOM 4481 C CA . PRO A 1 585 ? 4.890 -2.551 -28.563 1.00 66.69 585 PRO A CA 1
ATOM 4482 C C . PRO A 1 585 ? 5.605 -1.654 -29.583 1.00 66.69 585 PRO A C 1
ATOM 4484 O O . PRO A 1 585 ? 6.615 -1.034 -29.263 1.00 66.69 585 PRO A O 1
ATOM 4487 N N . VAL A 1 586 ? 5.057 -1.555 -30.796 1.00 68.38 586 VAL A N 1
ATOM 4488 C CA . VAL A 1 586 ? 5.630 -0.749 -31.888 1.00 68.38 586 VAL A CA 1
ATOM 4489 C C . VAL A 1 586 ? 4.557 0.165 -32.466 1.00 68.38 586 VAL A C 1
ATOM 4491 O O . VAL A 1 586 ? 3.418 -0.257 -32.680 1.00 68.38 586 VAL A O 1
ATOM 4494 N N . MET A 1 587 ? 4.918 1.418 -32.741 1.00 62.44 587 MET A N 1
ATOM 4495 C CA . MET A 1 587 ? 4.079 2.329 -33.517 1.00 62.44 587 MET A CA 1
ATOM 4496 C C . MET A 1 587 ? 4.210 2.006 -35.005 1.00 62.44 587 MET A C 1
ATOM 4498 O O . MET A 1 587 ? 5.272 2.167 -35.601 1.00 62.44 587 MET A O 1
ATOM 4502 N N . VAL A 1 588 ? 3.121 1.552 -35.616 1.00 62.66 588 VAL A N 1
ATOM 4503 C CA . VAL A 1 588 ? 3.061 1.260 -37.049 1.00 62.66 588 VAL A CA 1
ATOM 4504 C C . VAL A 1 588 ? 2.639 2.538 -37.775 1.00 62.66 588 VAL A C 1
ATOM 4506 O O . VAL A 1 588 ? 1.682 3.195 -37.369 1.00 62.66 588 VAL A O 1
ATOM 4509 N N . ASN A 1 589 ? 3.349 2.897 -38.849 1.00 55.94 589 ASN A N 1
ATOM 4510 C CA . ASN A 1 589 ? 3.137 4.112 -39.657 1.00 55.94 589 ASN A CA 1
ATOM 4511 C C . ASN A 1 589 ? 3.427 5.447 -38.922 1.00 55.94 589 ASN A C 1
ATOM 4513 O O . ASN A 1 589 ? 2.771 6.456 -39.178 1.00 55.94 589 ASN A O 1
ATOM 4517 N N . ALA A 1 590 ? 4.434 5.473 -38.038 1.00 48.69 590 ALA A N 1
ATOM 4518 C CA . ALA A 1 590 ? 4.779 6.580 -37.127 1.00 48.69 590 ALA A CA 1
ATOM 4519 C C . ALA A 1 590 ? 5.350 7.871 -37.766 1.00 48.69 590 ALA A C 1
ATOM 4521 O O . ALA A 1 590 ? 5.629 8.830 -37.055 1.00 48.69 590 ALA A O 1
ATOM 4522 N N . GLY A 1 591 ? 5.513 7.944 -39.090 1.00 46.16 591 GLY A N 1
ATOM 4523 C CA . GLY A 1 591 ? 6.140 9.084 -39.784 1.00 46.16 591 GLY A CA 1
ATOM 4524 C C . GLY A 1 591 ? 5.344 10.402 -39.793 1.00 46.16 591 GLY A C 1
ATOM 4525 O O . GLY A 1 591 ? 5.593 11.245 -40.651 1.00 46.16 591 GLY A O 1
ATOM 4526 N N . ARG A 1 592 ?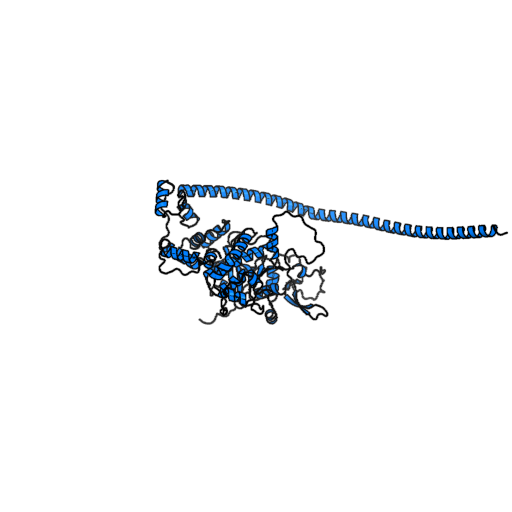 4.360 10.594 -38.903 1.00 45.50 592 ARG A N 1
ATOM 4527 C CA . ARG A 1 592 ? 3.554 11.823 -38.810 1.00 45.50 592 ARG A CA 1
ATOM 4528 C C . ARG A 1 592 ? 3.831 12.541 -37.485 1.00 45.50 592 ARG A C 1
ATOM 4530 O O . ARG A 1 592 ? 3.624 11.971 -36.418 1.00 45.50 592 ARG A O 1
ATOM 4537 N N . LEU A 1 593 ? 4.280 13.797 -37.579 1.00 33.50 593 LEU A N 1
ATOM 4538 C CA . LEU A 1 593 ? 4.522 14.704 -36.449 1.00 33.50 593 LEU A CA 1
ATOM 4539 C C . LEU A 1 593 ? 3.295 14.779 -35.519 1.00 33.50 593 LEU A C 1
ATOM 4541 O O . LEU A 1 593 ? 2.202 15.115 -35.973 1.00 33.50 593 LEU A O 1
ATOM 4545 N N . GLY A 1 594 ? 3.493 14.496 -34.224 1.00 43.78 594 GLY A N 1
ATOM 4546 C CA . GLY A 1 594 ? 2.483 14.660 -33.164 1.00 43.78 594 GLY A CA 1
ATOM 4547 C C . GLY A 1 594 ? 2.124 13.411 -32.340 1.00 43.78 594 GLY A C 1
ATOM 4548 O O . GLY A 1 594 ? 1.206 13.495 -31.526 1.00 43.78 594 GLY A O 1
ATOM 4549 N N . ALA A 1 595 ? 2.802 12.273 -32.537 1.00 41.31 595 ALA A N 1
ATOM 4550 C CA . ALA A 1 595 ? 2.426 10.987 -31.930 1.00 41.31 595 ALA A CA 1
ATOM 4551 C C . ALA A 1 595 ? 2.919 10.749 -30.485 1.00 41.31 595 ALA A C 1
ATOM 4553 O O . ALA A 1 595 ? 2.314 9.939 -29.786 1.00 41.31 595 ALA A O 1
ATOM 4554 N N . ASP A 1 596 ? 3.946 11.462 -30.012 1.00 43.25 596 ASP A N 1
ATOM 4555 C CA . ASP A 1 596 ? 4.452 11.324 -28.639 1.00 43.25 596 ASP A CA 1
ATOM 4556 C C . ASP A 1 596 ? 3.824 12.380 -27.724 1.00 43.25 596 ASP A C 1
ATOM 4558 O O . ASP A 1 596 ? 4.293 13.514 -27.616 1.00 43.25 596 ASP A O 1
ATOM 4562 N N . ARG A 1 597 ? 2.725 12.010 -27.062 1.00 41.00 597 ARG A N 1
ATOM 4563 C CA . ARG A 1 597 ? 2.208 12.743 -25.899 1.00 41.00 597 ARG A CA 1
ATOM 4564 C C . ARG A 1 597 ? 2.563 11.971 -24.625 1.00 41.00 597 ARG A C 1
ATOM 4566 O O . ARG A 1 597 ? 2.438 10.746 -24.636 1.00 41.00 597 ARG A O 1
ATOM 4573 N N . PRO A 1 598 ? 2.937 12.648 -23.521 1.00 41.84 598 PRO A N 1
ATOM 4574 C CA . PRO A 1 598 ? 3.104 11.992 -22.226 1.00 41.84 598 PRO A CA 1
ATOM 4575 C C . PRO A 1 598 ? 1.802 11.276 -21.841 1.00 41.84 598 PRO A C 1
ATOM 4577 O O . PRO A 1 598 ? 0.730 11.887 -21.809 1.00 41.84 598 PRO A O 1
ATOM 4580 N N . GLN A 1 599 ? 1.883 9.963 -21.618 1.00 51.44 599 GLN A N 1
ATOM 4581 C CA . GLN A 1 599 ? 0.719 9.108 -21.407 1.00 51.44 599 GLN A CA 1
ATOM 4582 C C . GLN A 1 599 ? 0.429 8.974 -19.908 1.00 51.44 599 GLN A C 1
ATOM 4584 O O . GLN A 1 599 ? 1.247 8.465 -19.151 1.00 51.44 599 GLN A O 1
ATOM 4589 N N . ILE A 1 600 ? -0.760 9.405 -19.477 1.00 56.66 600 ILE A N 1
ATOM 4590 C CA . ILE A 1 600 ? -1.285 9.055 -18.152 1.00 56.66 600 ILE A CA 1
ATOM 4591 C C . ILE A 1 600 ? -1.850 7.636 -18.246 1.00 56.66 600 ILE A C 1
ATOM 4593 O O . ILE A 1 600 ? -2.780 7.379 -19.014 1.00 56.66 600 ILE A O 1
ATOM 4597 N N . TYR A 1 601 ? -1.286 6.721 -17.466 1.00 65.88 601 TYR A N 1
ATOM 4598 C CA . TYR A 1 601 ? -1.637 5.306 -17.471 1.00 65.88 601 TYR A CA 1
ATOM 4599 C C . TYR A 1 601 ? -2.925 5.034 -16.686 1.00 65.88 601 TYR A C 1
ATOM 4601 O O . TYR A 1 601 ? -2.974 5.193 -15.467 1.00 65.88 601 TYR A O 1
ATOM 4609 N N . ARG A 1 602 ? -3.979 4.623 -17.397 1.00 75.19 602 ARG A N 1
ATOM 4610 C CA . ARG A 1 602 ? -5.273 4.228 -16.824 1.00 75.19 602 ARG A CA 1
ATOM 4611 C C . ARG A 1 602 ? -5.512 2.747 -17.077 1.00 75.19 602 ARG A C 1
ATOM 4613 O O . ARG A 1 602 ? -5.151 2.249 -18.144 1.00 75.19 602 ARG A O 1
ATOM 4620 N N . LEU A 1 603 ? -6.120 2.067 -16.109 1.00 80.75 603 LEU A N 1
ATOM 4621 C CA . LEU A 1 603 ? -6.652 0.730 -16.335 1.00 80.75 603 LEU A CA 1
ATOM 4622 C C . LEU A 1 603 ? -7.719 0.792 -17.442 1.00 80.75 603 LEU A C 1
ATOM 4624 O O . LEU A 1 603 ? -8.433 1.797 -17.536 1.00 80.75 603 LEU A O 1
ATOM 4628 N N . PRO A 1 604 ? -7.831 -0.247 -18.288 1.00 78.62 604 PRO A N 1
ATOM 4629 C CA . PRO A 1 604 ? -8.923 -0.349 -19.247 1.00 78.62 604 PRO A CA 1
ATOM 4630 C C . PRO A 1 604 ? -10.281 -0.239 -18.546 1.00 78.62 604 PRO A C 1
ATOM 4632 O O . PRO A 1 604 ? -10.419 -0.623 -17.382 1.00 78.62 604 PRO A O 1
ATOM 4635 N N . GLU A 1 605 ? -11.295 0.258 -19.250 1.00 77.75 605 GLU A N 1
ATOM 4636 C CA . GLU A 1 605 ? -12.655 0.236 -18.710 1.00 77.75 605 GLU A CA 1
ATOM 4637 C C . GLU A 1 605 ? -13.074 -1.217 -18.428 1.00 77.75 605 GLU A C 1
ATOM 4639 O O . GLU A 1 605 ? -12.843 -2.098 -19.271 1.00 77.75 605 GLU A O 1
ATOM 4644 N N . PRO A 1 606 ? -13.633 -1.498 -17.238 1.00 72.44 606 PRO A N 1
ATOM 4645 C CA . PRO A 1 606 ? -14.048 -2.843 -16.883 1.00 72.44 606 PRO A CA 1
ATOM 4646 C C . PRO A 1 606 ? -15.170 -3.288 -17.821 1.00 72.44 606 PRO A C 1
ATOM 4648 O O . PRO A 1 606 ? -16.166 -2.591 -18.011 1.00 72.44 606 PRO A O 1
ATOM 4651 N N . LYS A 1 607 ? -15.020 -4.474 -18.413 1.00 60.03 607 LYS A N 1
ATOM 4652 C CA . LYS A 1 607 ? -16.098 -5.111 -19.169 1.00 60.03 607 LYS A CA 1
ATOM 4653 C C . LYS A 1 607 ? -17.033 -5.766 -18.161 1.00 60.03 607 LYS A C 1
ATOM 4655 O O . LYS A 1 607 ? -16.810 -6.913 -17.789 1.00 60.03 607 LYS A O 1
ATOM 4660 N N . LEU A 1 608 ? -18.040 -5.036 -17.688 1.00 48.16 608 LEU A N 1
ATOM 4661 C CA . LEU A 1 608 ? -19.107 -5.637 -16.891 1.00 48.16 608 LEU A CA 1
ATOM 4662 C C . LEU A 1 608 ? -19.792 -6.694 -17.766 1.00 48.16 608 LEU A C 1
ATOM 4664 O O . LEU A 1 608 ? -20.388 -6.360 -18.788 1.00 48.16 608 LEU A O 1
ATOM 4668 N N . SER A 1 609 ? -19.651 -7.973 -17.419 1.00 42.19 609 SER A N 1
ATOM 4669 C CA . SER A 1 609 ? -20.400 -9.027 -18.092 1.00 42.19 609 SER A CA 1
ATOM 4670 C C . SER A 1 609 ? -21.879 -8.854 -17.758 1.00 42.19 609 SER A C 1
ATOM 4672 O O . SER A 1 609 ? -22.267 -8.883 -16.589 1.00 42.19 609 SER A O 1
ATOM 4674 N N . GLU A 1 610 ? -22.710 -8.675 -18.785 1.00 34.22 610 GLU A N 1
ATOM 4675 C CA . GLU A 1 610 ? -24.167 -8.793 -18.701 1.00 34.22 610 GLU A CA 1
ATOM 4676 C C . GLU A 1 610 ? -24.528 -10.238 -18.326 1.00 34.22 610 GLU A C 1
ATOM 4678 O O . GLU A 1 610 ? -24.838 -11.072 -19.169 1.00 34.22 610 GLU A O 1
ATOM 4683 N N . SER A 1 611 ? -24.431 -10.579 -17.047 1.00 33.72 611 SER A N 1
ATOM 4684 C CA . SER A 1 611 ? -24.878 -11.871 -16.528 1.00 33.72 611 SER A CA 1
ATOM 4685 C C . SER A 1 611 ? -25.472 -11.706 -15.131 1.00 33.72 611 SER A C 1
ATOM 4687 O O . SER A 1 611 ? -25.064 -12.380 -14.193 1.00 33.72 611 SER A O 1
ATOM 4689 N N . ALA A 1 612 ? -26.400 -10.757 -14.983 1.00 31.48 612 ALA A N 1
ATOM 4690 C CA . ALA A 1 612 ? -27.324 -10.675 -13.844 1.00 31.48 612 ALA A CA 1
ATOM 4691 C C . ALA A 1 612 ? -28.590 -9.848 -14.162 1.00 31.48 612 ALA A C 1
ATOM 4693 O O . ALA A 1 612 ? -29.219 -9.295 -13.266 1.00 31.48 612 ALA A O 1
ATOM 4694 N N . ALA A 1 613 ? -28.977 -9.743 -15.437 1.00 29.73 613 ALA A N 1
ATOM 4695 C CA . ALA A 1 613 ? -30.276 -9.208 -15.835 1.00 29.73 613 ALA A CA 1
ATOM 4696 C C . ALA A 1 613 ? -31.114 -10.357 -16.405 1.00 29.73 613 ALA A C 1
ATOM 4698 O O . ALA A 1 613 ? -31.039 -10.621 -17.595 1.00 29.73 613 ALA A O 1
ATOM 4699 N N . ILE A 1 614 ? -31.789 -11.080 -15.508 1.00 30.62 614 ILE A N 1
ATOM 4700 C CA . ILE A 1 614 ? -32.979 -11.957 -15.607 1.00 30.62 614 ILE A CA 1
ATOM 4701 C C . ILE A 1 614 ? -32.968 -12.618 -14.212 1.00 30.62 614 ILE A C 1
ATOM 4703 O O . ILE A 1 614 ? -32.086 -13.416 -13.928 1.00 30.62 614 ILE A O 1
ATOM 4707 N N . SER A 1 615 ? -33.778 -12.227 -13.237 1.00 29.75 615 SER A N 1
ATOM 4708 C CA . SER A 1 615 ? -35.236 -12.230 -13.281 1.00 29.75 615 SER A CA 1
ATOM 4709 C C . SER A 1 615 ? -35.824 -11.261 -12.251 1.00 29.75 615 SER A C 1
ATOM 4711 O O . SER A 1 615 ? -35.565 -11.393 -11.055 1.00 29.75 615 SER A O 1
ATOM 4713 N N . SER A 1 616 ? -36.627 -10.322 -12.752 1.00 35.59 616 SER A N 1
ATOM 4714 C CA . SER A 1 616 ? -37.747 -9.705 -12.032 1.00 35.59 616 SER A CA 1
ATOM 4715 C C . SER A 1 616 ? -38.784 -10.737 -11.613 1.00 35.59 616 SER A C 1
ATOM 4717 O O . SER A 1 616 ? -39.028 -11.637 -12.456 1.00 35.59 616 SER A O 1
#

Solvent-accessible surface area (backbone atoms only — not comparable to full-atom values): 33715 Å² total; per-residue (Å²): 138,72,71,65,64,55,54,54,53,48,50,52,50,53,50,50,48,50,52,53,50,51,51,51,52,50,54,50,50,54,52,51,51,49,51,52,51,55,52,50,54,49,51,53,50,53,54,47,52,54,48,54,50,52,50,53,50,53,53,50,48,62,67,43,46,65,55,53,49,50,54,50,53,51,50,52,52,51,53,50,53,52,51,51,51,52,50,50,52,54,49,52,50,52,50,51,49,50,50,48,54,48,34,36,68,79,57,31,60,48,54,34,43,22,71,76,50,49,38,61,57,83,78,60,77,96,53,91,64,91,84,58,54,67,71,57,52,50,51,53,28,41,75,68,67,76,44,89,67,81,82,67,75,73,51,70,68,46,42,41,50,49,52,53,53,50,21,56,39,22,38,46,85,76,59,91,78,50,75,45,83,89,39,73,51,30,52,55,49,51,52,54,44,71,71,27,50,12,22,56,40,10,39,62,21,29,54,64,44,39,39,76,74,90,50,72,83,42,67,53,28,40,48,59,8,38,80,50,91,68,84,78,80,86,48,73,48,54,97,65,70,74,51,54,72,56,49,33,74,46,49,30,62,55,44,47,17,39,34,51,50,34,55,43,59,45,30,61,70,41,44,71,61,51,51,52,39,38,55,53,14,43,75,46,83,44,45,45,61,31,46,30,84,52,97,76,61,54,66,45,50,42,52,29,49,45,29,48,44,18,47,10,20,39,5,48,14,16,29,68,68,42,69,68,40,28,49,50,13,52,36,42,59,18,32,47,41,32,33,34,53,71,88,40,40,60,56,47,34,63,26,58,70,74,51,72,69,54,54,72,68,38,47,45,85,40,32,20,33,28,46,26,35,52,51,44,43,26,44,68,49,76,40,58,71,46,76,58,90,39,66,36,60,55,50,53,28,48,47,45,62,70,45,93,59,83,74,58,54,69,45,38,41,26,37,26,11,58,63,62,75,45,71,55,50,41,45,55,49,49,32,19,26,58,4,32,32,38,38,30,40,40,44,33,22,39,83,85,21,34,74,46,54,56,32,30,45,32,34,30,36,62,33,90,34,88,77,24,16,71,20,40,46,54,44,55,14,19,43,85,59,18,58,51,32,55,35,53,52,32,49,47,46,44,70,44,52,54,58,69,37,41,60,94,60,69,92,73,85,83,75,87,74,90,76,84,93,83,70,92,53,66,65,57,52,62,44,23,62,65,28,36,33,58,47,60,76,84,50,48,82,94,62,92,68,72,84,76,79,69,76,86,63,93,68,88,69,74,65,44,74,45,66,14,41,79,40,83,41,67,36,71,83,90,51,76,40,74,44,65,42,72,43,60,58,46,69,42,70,66,91,53,94,83,78,88,64,92,77,83,60,60,58,77,83,70,72,78,75,92,78,81,89,80,82,134

Organism: Mycolicibacterium agri (NCBI:txid36811)

Foldseek 3Di:
DPPPVVVVVVVVVVVVVVVVVVVVVVVVVVVVVVVVVVVVVVVVVVVVVVVVVVVVVVVVCVVCVVVVVVVVVVVVVVVVVVVVVVVVVVVVVVVVVVVVVVCCVPVNDQRSCCVQLVDQDDDLPPPPDPPDDPVVSVVVCVVVVNDDDDGPDDDLLLQVLLVCLLCLQLQHDQDPPCSGCPDPSVVVVVVVSVLFLLSVLSLPAQQSLAAADDDCVFPLCLQQQFDDDDDDLPAAADPAQDALQCQLADFLNSLSNNLNVFLRRNSVRCVVVLVVLLCLLLVDCNNDQWFFADPAFDLLVQSSLLSQALSNLSSVCSNNVDSLSSSANSLSSNAQEAEDEPPGLCLLLVFDFDDPVRLVPFFFPTQKHKYFYSAFAWFAAQAQVQCVPPQLLVSLLVQSQPDPDHDRSSSSQCSQCVNVPHHGHHPSSLCNNQNWGQGIKMWGAHRRRRTDQKIWTWIFRPHPHPRTTSGTHIGIRGLVSHLSVRSVSSSSCCNRAFDWDQPPDDPPPDDDDDDDDDDPCVSSSVSSRSYIYGDPVVQDPPDPPPPPPDDCPVDPDDWDKDRKYWDWFQDDDPSPDIGIDIHGIDTDPPPDPDPDDPDNRYDPDRPDPPDPPDDD

Secondary structure (DSSP, 8-state):
--HHHHHHHHHHHHHHHHHHHHHHHHHHHHHHHHHHHHHHHHHHHHHHHHHHHHHHHHHHHHHHHHHHHHHHHHHHHHHHHHHHHHHHHHHHHHHHHHHHHHHHHHH-HHHHHHHHHS--PPP-TT---TTS-HHHHHHHHHHTTS--S---PPPHHHHHHHHHHHHHHHT-PPPTT---TTSHHHHHHHHHHHT-HHHHHHHHSS-TTSB----SSSHHHHHHTBS-------SPPPSSPPPHHHHHHS-HHHHHHHHHT-HHHHHHHHHHHHHHHHHHHHTSSS-STTBPPPSS--HHHHHHHHHHHHHHHHHHHHHH--HHHHHHHHHHHHPEEEEE-TTTHHHHHTSPPPPHHHHHH---SSSEEEEEEEEEEEEPPS-TTTTTT-HHHHHHHHHHHH-SSPPPHHHHHHHHTTTTTSPPPBHHHHHHHH-EEEEEEEEEE-TTSPEEEEEEEEEEEEPSSTTBEEEEEEEEEETTTSTTHHHHHHHHHHHHHS-EE-TT--S-TT------S--TTHHHHHHHTTSEEE-STTTS-------------S--PPPEEEPPEEEEEEESGGG-EEEEEEEPPEEET--STT--PPPP-BPPPP-----S----

Sequence (616 aa):
MAKGKYKSRKQNRDASQLGEDLVRLRDQLVEEQRRLAEMRERSELDARLRADLAEAIAARDAVCAPQLQRITDDREVIRAVTRDRAAANRSIRRHSQKVTEWGLRELGAEYFYALVTGNRMRFLEGVYSTNLKGEAVDTIQRARGLRTRPQLDFTAEQKKALTDVAAAAAGIALPDDVTDVDDSAWDRYTEMVAADSAALIAFRTPVPWLDIAEDHEHSASRILGANPVTSAVTVTAPESVPTITELSTGSAAQRDAATAAGATKVADAFIDTLQRNVFLAAESSIPSPVADGPAYPAPADAASMHAWYAASAIGAWGRHRTEVNGRVAVASAAAVPFWLPPGHTIAYLDSEPLSGEDIEDLRMPFPQVLVTFAEPARLPAIDPSVLDGDPRMRWIDHLAATSKVLPDGRDMFIGATNSFQAPLPTLWDAIASRGAHIEAVLLIADSHGHLDDLFAWCVAVPSAAAGRVLGRWVIPASRQATSYGNLVANAAAVAAWADWHRPGHSRSAEEQREEPEGSDTGAARKREDTVHVLNVTATTPVEEQPAVKGEPTGRTTAPHRRRGHWRRQHFGPGRTQTRRVRIAPVMVNAGRLGADRPQIYRLPEPKLSESAAISS

InterPro domains:
  IPR058915 Anti-CRISPR type V subtype A2-like [PF26125] (543-590)